Protein 1BGK (pdb70)

Solvent-accessible surface area: 2762 Å² total; per-residue (Å²): 180,60,116,10,151,78,144,94,62,33,0,144,111,0,111,95,71,40,24,19,147,110,33,150,114,71,86,58,36,0,1,79,9,35,152,46,92

Sequence (37 aa):
VCRDWFKETACRHAKSLGNCRTSQKYRANCAKTCELCVCRDWFKETACRHAKSLGNCRTSQKYRANCAKTCELCVCRDWFKETACRHAKSLGNCRTSQKYRANCAKTCELCVCRDWFKETACRHAKSLGNCRTSQKYRANCAKTCELCVCRDWFKETACRHAKSLGNCRTSQKYRANCAKTCELCVCRDWFKETACRHAKSLGNCRTSQKYRANCAKTCELCVCRDWFKETACRHAKSLGNCRTSQKYRANCAKTCELCVCRDWFKETACRHAKSLGNCRTSQKYRANCAKTCELCVCRDWFKETACRHAKSLGNCRTSQKYRANCAKTCELCVCRDWFKETACRHAKSLGNCRTSQKYRANCAKTCELCVCRDWFKETACRHAKSLGNCRTSQKYRANCAKTCELCVCRDWFKETACRHAKSLGNCRTSQKYRANCAKTCELCVCRDWFKETACRHAKSLGNCRTSQKYRANCAKTCELCVCRDWFKETACRHAKSLGNCRTSQKYRANCAKTCELCVCRDWFKETACRHAKSLGNCRTSQKYRANCAKTCELC

Organism: Bunodosoma granuliferum (NCBI:txid31164)

Structure (mmCIF, N/CA/C/O backbone):
data_1BGK
#
_entry.id   1BGK
#
_cell.length_a   1.000
_cell.length_b   1.000
_cell.length_c   1.000
_cell.angle_alpha   90.00
_cell.angle_beta   90.00
_cell.angle_gamma   90.00
#
_symmetry.space_group_name_H-M   'P 1'
#
loop_
_atom_site.group_PDB
_atom_site.id
_atom_site.type_symbol
_atom_site.label_atom_id
_atom_site.label_alt_id
_atom_site.label_comp_id
_atom_site.label_asym_id
_atom_site.label_entity_id
_atom_site.label_seq_id
_atom_site.pdbx_PDB_ins_code
_atom_site.Cartn_x
_atom_site.Cartn_y
_atom_site.Cartn_z
_atom_site.occupancy
_atom_site.B_iso_or_equiv
_atom_site.auth_seq_id
_atom_site.auth_comp_id
_atom_site.auth_asym_id
_atom_site.auth_atom_id
_atom_site.pdbx_PDB_model_num
ATOM 1 N N . VAL A 1 1 ? -14.803 0.566 2.992 1.00 0.00 1 VAL A N 1
ATOM 2 C CA . VAL A 1 1 ? -13.670 0.830 3.924 1.00 0.00 1 VAL A CA 1
ATOM 3 C C . VAL A 1 1 ? -12.346 0.661 3.176 1.00 0.00 1 VAL A C 1
ATOM 4 O O . VAL A 1 1 ? -12.160 -0.280 2.430 1.00 0.00 1 VAL A O 1
ATOM 19 N N . CYS A 1 2 ? -11.424 1.564 3.370 1.00 0.00 2 CYS A N 1
ATOM 20 C CA . CYS A 1 2 ? -10.115 1.452 2.668 1.00 0.00 2 CYS A CA 1
ATOM 21 C C . CYS A 1 2 ? -9.241 0.409 3.370 1.00 0.00 2 CYS A C 1
ATOM 22 O O . CYS A 1 2 ? -9.627 -0.147 4.379 1.00 0.00 2 CYS A O 1
ATOM 29 N N . ARG A 1 3 ? -8.075 0.148 2.839 1.00 0.00 3 ARG A N 1
ATOM 30 C CA . ARG A 1 3 ? -7.150 -0.851 3.445 1.00 0.00 3 ARG A CA 1
ATOM 31 C C . ARG A 1 3 ? -6.212 -1.360 2.350 1.00 0.00 3 ARG A C 1
ATOM 32 O O . ARG A 1 3 ? -6.351 -1.004 1.197 1.00 0.00 3 ARG A O 1
ATOM 53 N N . ASP A 1 4 ? -5.260 -2.187 2.685 1.00 0.00 4 ASP A N 1
ATOM 54 C CA . ASP A 1 4 ? -4.343 -2.689 1.626 1.00 0.00 4 ASP A CA 1
ATOM 55 C C . ASP A 1 4 ? -5.177 -3.510 0.643 1.00 0.00 4 ASP A C 1
ATOM 56 O O . ASP A 1 4 ? -6.387 -3.530 0.732 1.00 0.00 4 ASP A O 1
ATOM 65 N N . TRP A 1 5 ? -4.572 -4.190 -0.292 1.00 0.00 5 TRP A N 1
ATOM 66 C CA . TRP A 1 5 ? -5.415 -4.980 -1.229 1.00 0.00 5 TRP A CA 1
ATOM 67 C C . TRP A 1 5 ? -4.592 -6.158 -1.752 1.00 0.00 5 TRP A C 1
ATOM 68 O O . TRP A 1 5 ? -5.128 -7.225 -1.982 1.00 0.00 5 TRP A O 1
ATOM 89 N N . PHE A 1 6 ? -3.304 -6.013 -1.942 1.00 0.00 6 PHE A N 1
ATOM 90 C CA . PHE A 1 6 ? -2.527 -7.172 -2.441 1.00 0.00 6 PHE A CA 1
ATOM 91 C C . PHE A 1 6 ? -2.186 -7.920 -1.152 1.00 0.00 6 PHE A C 1
ATOM 92 O O . PHE A 1 6 ? -2.999 -7.986 -0.251 1.00 0.00 6 PHE A O 1
ATOM 109 N N . LYS A 1 7 ? -1.014 -8.474 -1.021 1.00 0.00 7 LYS A N 1
ATOM 110 C CA . LYS A 1 7 ? -0.716 -9.177 0.251 1.00 0.00 7 LYS A CA 1
ATOM 111 C C . LYS A 1 7 ? -0.331 -8.032 1.188 1.00 0.00 7 LYS A C 1
ATOM 112 O O . LYS A 1 7 ? 0.269 -7.069 0.755 1.00 0.00 7 LYS A O 1
ATOM 131 N N . GLU A 1 8 ? -0.649 -8.083 2.451 1.00 0.00 8 GLU A N 1
ATOM 132 C CA . GLU A 1 8 ? -0.259 -6.946 3.336 1.00 0.00 8 GLU A CA 1
ATOM 133 C C . GLU A 1 8 ? 1.223 -6.611 3.166 1.00 0.00 8 GLU A C 1
ATOM 134 O O . GLU A 1 8 ? 1.662 -5.539 3.537 1.00 0.00 8 GLU A O 1
ATOM 146 N N . THR A 1 9 ? 2.016 -7.489 2.618 1.00 0.00 9 THR A N 1
ATOM 147 C CA . THR A 1 9 ? 3.455 -7.159 2.457 1.00 0.00 9 THR A CA 1
ATOM 148 C C . THR A 1 9 ? 3.698 -6.488 1.104 1.00 0.00 9 THR A C 1
ATOM 149 O O . THR A 1 9 ? 4.569 -5.652 0.995 1.00 0.00 9 THR A O 1
ATOM 160 N N . ALA A 1 10 ? 2.951 -6.829 0.089 1.00 0.00 10 ALA A N 1
ATOM 161 C CA . ALA A 1 10 ? 3.166 -6.178 -1.238 1.00 0.00 10 ALA A CA 1
ATOM 162 C C . ALA A 1 10 ? 3.182 -4.683 -0.934 1.00 0.00 10 ALA A C 1
ATOM 163 O O . ALA A 1 10 ? 3.943 -3.895 -1.459 1.00 0.00 10 ALA A O 1
ATOM 170 N N . CYS A 1 11 ? 2.291 -4.346 -0.049 1.00 0.00 11 CYS A N 1
ATOM 171 C CA . CYS A 1 11 ? 2.103 -2.953 0.419 1.00 0.00 11 CYS A CA 1
ATOM 172 C C . CYS A 1 11 ? 3.355 -2.483 1.167 1.00 0.00 11 CYS A C 1
ATOM 173 O O . CYS A 1 11 ? 3.985 -1.527 0.762 1.00 0.00 11 CYS A O 1
ATOM 180 N N . ARG A 1 12 ? 3.725 -3.131 2.237 1.00 0.00 12 ARG A N 1
ATOM 181 C CA . ARG A 1 12 ? 4.937 -2.718 3.004 1.00 0.00 12 ARG A CA 1
ATOM 182 C C . ARG A 1 12 ? 6.109 -2.499 2.049 1.00 0.00 12 ARG A C 1
ATOM 183 O O . ARG A 1 12 ? 7.014 -1.740 2.335 1.00 0.00 12 ARG A O 1
ATOM 204 N N . HIS A 1 13 ? 6.110 -3.143 0.918 1.00 0.00 13 HIS A N 1
ATOM 205 C CA . HIS A 1 13 ? 7.242 -2.932 -0.019 1.00 0.00 13 HIS A CA 1
ATOM 206 C C . HIS A 1 13 ? 7.095 -1.482 -0.471 1.00 0.00 13 HIS A C 1
ATOM 207 O O . HIS A 1 13 ? 7.983 -0.664 -0.335 1.00 0.00 13 HIS A O 1
ATOM 221 N N . ALA A 1 14 ? 5.950 -1.178 -1.011 1.00 0.00 14 ALA A N 1
ATOM 222 C CA . ALA A 1 14 ? 5.677 0.206 -1.492 1.00 0.00 14 ALA A CA 1
ATOM 223 C C . ALA A 1 14 ? 5.767 1.217 -0.340 1.00 0.00 14 ALA A C 1
ATOM 224 O O . ALA A 1 14 ? 5.944 2.394 -0.581 1.00 0.00 14 ALA A O 1
ATOM 231 N N . LYS A 1 15 ? 5.658 0.814 0.901 1.00 0.00 15 LYS A N 1
ATOM 232 C CA . LYS A 1 15 ? 5.753 1.816 2.004 1.00 0.00 15 LYS A CA 1
ATOM 233 C C . LYS A 1 15 ? 7.241 2.134 2.204 1.00 0.00 15 LYS A C 1
ATOM 234 O O . LYS A 1 15 ? 7.619 3.283 2.318 1.00 0.00 15 LYS A O 1
ATOM 253 N N . SER A 1 16 ? 8.095 1.139 2.253 1.00 0.00 16 SER A N 1
ATOM 254 C CA . SER A 1 16 ? 9.550 1.397 2.450 1.00 0.00 16 SER A CA 1
ATOM 255 C C . SER A 1 16 ? 10.298 1.479 1.119 1.00 0.00 16 SER A C 1
ATOM 256 O O . SER A 1 16 ? 11.513 1.475 1.101 1.00 0.00 16 SER A O 1
ATOM 264 N N . LEU A 1 17 ? 9.625 1.548 0.009 1.00 0.00 17 LEU A N 1
ATOM 265 C CA . LEU A 1 17 ? 10.401 1.620 -1.257 1.00 0.00 17 LEU A CA 1
ATOM 266 C C . LEU A 1 17 ? 10.262 2.967 -1.970 1.00 0.00 17 LEU A C 1
ATOM 267 O O . LEU A 1 17 ? 11.220 3.449 -2.541 1.00 0.00 17 LEU A O 1
ATOM 283 N N . GLY A 1 18 ? 9.124 3.605 -1.963 1.00 0.00 18 GLY A N 1
ATOM 284 C CA . GLY A 1 18 ? 9.048 4.917 -2.668 1.00 0.00 18 GLY A CA 1
ATOM 285 C C . GLY A 1 18 ? 7.660 5.096 -3.276 1.00 0.00 18 GLY A C 1
ATOM 286 O O . GLY A 1 18 ? 7.169 6.194 -3.455 1.00 0.00 18 GLY A O 1
ATOM 290 N N . ASN A 1 19 ? 7.036 4.000 -3.590 1.00 0.00 19 ASN A N 1
ATOM 291 C CA . ASN A 1 19 ? 5.682 4.021 -4.189 1.00 0.00 19 ASN A CA 1
ATOM 292 C C . ASN A 1 19 ? 4.593 4.253 -3.149 1.00 0.00 19 ASN A C 1
ATOM 293 O O . ASN A 1 19 ? 3.453 4.363 -3.551 1.00 0.00 19 ASN A O 1
ATOM 304 N N . CYS A 1 20 ? 4.940 4.313 -1.888 1.00 0.00 20 CYS A N 1
ATOM 305 C CA . CYS A 1 20 ? 3.913 4.532 -0.824 1.00 0.00 20 CYS A CA 1
ATOM 306 C C . CYS A 1 20 ? 2.829 5.465 -1.358 1.00 0.00 20 CYS A C 1
ATOM 307 O O . CYS A 1 20 ? 1.651 5.193 -1.263 1.00 0.00 20 CYS A O 1
ATOM 314 N N . ARG A 1 21 ? 3.234 6.567 -1.923 1.00 0.00 21 ARG A N 1
ATOM 315 C CA . ARG A 1 21 ? 2.242 7.533 -2.474 1.00 0.00 21 ARG A CA 1
ATOM 316 C C . ARG A 1 21 ? 2.548 7.893 -3.931 1.00 0.00 21 ARG A C 1
ATOM 317 O O . ARG A 1 21 ? 1.898 8.735 -4.517 1.00 0.00 21 ARG A O 1
ATOM 338 N N . THR A 1 22 ? 3.527 7.270 -4.521 1.00 0.00 22 THR A N 1
ATOM 339 C CA . THR A 1 22 ? 3.869 7.584 -5.936 1.00 0.00 22 THR A CA 1
ATOM 340 C C . THR A 1 22 ? 3.244 6.534 -6.854 1.00 0.00 22 THR A C 1
ATOM 341 O O . THR A 1 22 ? 3.244 6.681 -8.060 1.00 0.00 22 THR A O 1
ATOM 352 N N . SER A 1 23 ? 2.709 5.478 -6.306 1.00 0.00 23 SER A N 1
ATOM 353 C CA . SER A 1 23 ? 2.094 4.447 -7.177 1.00 0.00 23 SER A CA 1
ATOM 354 C C . SER A 1 23 ? 0.617 4.421 -6.781 1.00 0.00 23 SER A C 1
ATOM 355 O O . SER A 1 23 ? 0.286 4.668 -5.638 1.00 0.00 23 SER A O 1
ATOM 363 N N . GLN A 1 24 ? -0.286 4.142 -7.680 1.00 0.00 24 GLN A N 1
ATOM 364 C CA . GLN A 1 24 ? -1.722 4.133 -7.278 1.00 0.00 24 GLN A CA 1
ATOM 365 C C . GLN A 1 24 ? -2.126 2.935 -6.417 1.00 0.00 24 GLN A C 1
ATOM 366 O O . GLN A 1 24 ? -2.441 3.107 -5.261 1.00 0.00 24 GLN A O 1
ATOM 380 N N . LYS A 1 25 ? -2.142 1.731 -6.908 1.00 0.00 25 LYS A N 1
ATOM 381 C CA . LYS A 1 25 ? -2.550 0.616 -6.006 1.00 0.00 25 LYS A CA 1
ATOM 382 C C . LYS A 1 25 ? -1.644 0.624 -4.770 1.00 0.00 25 LYS A C 1
ATOM 383 O O . LYS A 1 25 ? -2.048 0.559 -3.627 1.00 0.00 25 LYS A O 1
ATOM 402 N N . TYR A 1 26 ? -0.380 0.712 -5.039 1.00 0.00 26 TYR A N 1
ATOM 403 C CA . TYR A 1 26 ? 0.685 0.740 -3.998 1.00 0.00 26 TYR A CA 1
ATOM 404 C C . TYR A 1 26 ? 0.433 1.794 -2.912 1.00 0.00 26 TYR A C 1
ATOM 405 O O . TYR A 1 26 ? 0.929 1.679 -1.809 1.00 0.00 26 TYR A O 1
ATOM 423 N N . ARG A 1 27 ? -0.323 2.826 -3.180 1.00 0.00 27 ARG A N 1
ATOM 424 C CA . ARG A 1 27 ? -0.574 3.851 -2.132 1.00 0.00 27 ARG A CA 1
ATOM 425 C C . ARG A 1 27 ? -1.956 3.580 -1.529 1.00 0.00 27 ARG A C 1
ATOM 426 O O . ARG A 1 27 ? -2.102 3.419 -0.335 1.00 0.00 27 ARG A O 1
ATOM 447 N N . ALA A 1 28 ? -2.975 3.522 -2.341 1.00 0.00 28 ALA A N 1
ATOM 448 C CA . ALA A 1 28 ? -4.349 3.257 -1.830 1.00 0.00 28 ALA A CA 1
ATOM 449 C C . ALA A 1 28 ? -4.475 1.752 -1.586 1.00 0.00 28 ALA A C 1
ATOM 450 O O . ALA A 1 28 ? -4.787 1.317 -0.495 1.00 0.00 28 ALA A O 1
ATOM 457 N N . ASN A 1 29 ? -4.235 0.946 -2.589 1.00 0.00 29 ASN A N 1
ATOM 458 C CA . ASN A 1 29 ? -4.346 -0.530 -2.393 1.00 0.00 29 ASN A CA 1
ATOM 459 C C . ASN A 1 29 ? -3.346 -1.018 -1.347 1.00 0.00 29 ASN A C 1
ATOM 460 O O . ASN A 1 29 ? -3.408 -2.145 -0.901 1.00 0.00 29 ASN A O 1
ATOM 471 N N . CYS A 1 30 ? -2.430 -0.182 -0.956 1.00 0.00 30 CYS A N 1
ATOM 472 C CA . CYS A 1 30 ? -1.429 -0.593 0.061 1.00 0.00 30 CYS A CA 1
ATOM 473 C C . CYS A 1 30 ? -1.306 0.586 1.024 1.00 0.00 30 CYS A C 1
ATOM 474 O O . CYS A 1 30 ? -0.255 0.959 1.504 1.00 0.00 30 CYS A O 1
ATOM 481 N N . ALA A 1 31 ? -2.456 1.151 1.273 1.00 0.00 31 ALA A N 1
ATOM 482 C CA . ALA A 1 31 ? -2.642 2.322 2.174 1.00 0.00 31 ALA A CA 1
ATOM 483 C C . ALA A 1 31 ? -2.511 1.882 3.637 1.00 0.00 31 ALA A C 1
ATOM 484 O O . ALA A 1 31 ? -2.496 2.680 4.551 1.00 0.00 31 ALA A O 1
ATOM 491 N N . LYS A 1 32 ? -2.411 0.606 3.873 1.00 0.00 32 LYS A N 1
ATOM 492 C CA . LYS A 1 32 ? -2.274 0.103 5.268 1.00 0.00 32 LYS A CA 1
ATOM 493 C C . LYS A 1 32 ? -0.778 0.124 5.596 1.00 0.00 32 LYS A C 1
ATOM 494 O O . LYS A 1 32 ? -0.366 0.181 6.738 1.00 0.00 32 LYS A O 1
ATOM 513 N N . THR A 1 33 ? 0.026 0.080 4.569 1.00 0.00 33 THR A N 1
ATOM 514 C CA . THR A 1 33 ? 1.504 0.093 4.692 1.00 0.00 33 THR A CA 1
ATOM 515 C C . THR A 1 33 ? 1.991 1.539 4.737 1.00 0.00 33 THR A C 1
ATOM 516 O O . THR A 1 33 ? 3.052 1.838 5.245 1.00 0.00 33 THR A O 1
ATOM 527 N N . CYS A 1 34 ? 1.216 2.446 4.213 1.00 0.00 34 CYS A N 1
ATOM 528 C CA . CYS A 1 34 ? 1.647 3.869 4.241 1.00 0.00 34 CYS A CA 1
ATOM 529 C C . CYS A 1 34 ? 0.629 4.713 5.012 1.00 0.00 34 CYS A C 1
ATOM 530 O O . CYS A 1 34 ? 0.791 5.908 5.158 1.00 0.00 34 CYS A O 1
ATOM 537 N N . GLU A 1 35 ? -0.415 4.105 5.504 1.00 0.00 35 GLU A N 1
ATOM 538 C CA . GLU A 1 35 ? -1.445 4.859 6.264 1.00 0.00 35 GLU A CA 1
ATOM 539 C C . GLU A 1 35 ? -2.213 5.821 5.364 1.00 0.00 35 GLU A C 1
ATOM 540 O O . GLU A 1 35 ? -2.681 6.867 5.769 1.00 0.00 35 GLU A O 1
ATOM 552 N N . LEU A 1 36 ? -2.334 5.426 4.130 1.00 0.00 36 LEU A N 1
ATOM 553 C CA . LEU A 1 36 ? -3.064 6.242 3.129 1.00 0.00 36 LEU A CA 1
ATOM 554 C C . LEU A 1 36 ? -4.542 5.871 3.280 1.00 0.00 36 LEU A C 1
ATOM 555 O O . LEU A 1 36 ? -5.389 6.403 2.589 1.00 0.00 36 LEU A O 1
ATOM 571 N N . CYS A 1 37 ? -4.875 4.966 4.171 1.00 0.00 37 CYS A N 1
ATOM 572 C CA . CYS A 1 37 ? -6.309 4.595 4.329 1.00 0.00 37 CYS A CA 1
ATOM 573 C C . CYS A 1 37 ? -7.137 5.857 4.577 1.00 0.00 37 CYS A C 1
ATOM 574 O O . CYS A 1 37 ? -8.224 5.946 4.028 1.00 0.00 37 CYS A O 1
ATOM 582 N N . VAL A 1 1 ? -14.375 2.538 0.359 1.00 0.00 1 VAL A N 2
ATOM 583 C CA . VAL A 1 1 ? -13.639 1.733 1.373 1.00 0.00 1 VAL A CA 2
ATOM 584 C C . VAL A 1 1 ? -12.258 1.364 0.826 1.00 0.00 1 VAL A C 2
ATOM 585 O O . VAL A 1 1 ? -12.135 0.740 -0.208 1.00 0.00 1 VAL A O 2
ATOM 600 N N . CYS A 1 2 ? -11.218 1.748 1.515 1.00 0.00 2 CYS A N 2
ATOM 601 C CA . CYS A 1 2 ? -9.844 1.422 1.039 1.00 0.00 2 CYS A CA 2
ATOM 602 C C . CYS A 1 2 ? -9.100 0.618 2.109 1.00 0.00 2 CYS A C 2
ATOM 603 O O . CYS A 1 2 ? -9.602 0.444 3.202 1.00 0.00 2 CYS A O 2
ATOM 610 N N . ARG A 1 3 ? -7.921 0.134 1.806 1.00 0.00 3 ARG A N 2
ATOM 611 C CA . ARG A 1 3 ? -7.122 -0.662 2.782 1.00 0.00 3 ARG A CA 2
ATOM 612 C C . ARG A 1 3 ? -6.201 -1.588 1.986 1.00 0.00 3 ARG A C 2
ATOM 613 O O . ARG A 1 3 ? -6.303 -1.671 0.778 1.00 0.00 3 ARG A O 2
ATOM 634 N N . ASP A 1 4 ? -5.310 -2.283 2.640 1.00 0.00 4 ASP A N 2
ATOM 635 C CA . ASP A 1 4 ? -4.400 -3.195 1.894 1.00 0.00 4 ASP A CA 2
ATOM 636 C C . ASP A 1 4 ? -5.238 -4.008 0.905 1.00 0.00 4 ASP A C 2
ATOM 637 O O . ASP A 1 4 ? -6.437 -4.125 1.058 1.00 0.00 4 ASP A O 2
ATOM 646 N N . TRP A 1 5 ? -4.637 -4.574 -0.106 1.00 0.00 5 TRP A N 2
ATOM 647 C CA . TRP A 1 5 ? -5.453 -5.366 -1.069 1.00 0.00 5 TRP A CA 2
ATOM 648 C C . TRP A 1 5 ? -4.566 -6.458 -1.665 1.00 0.00 5 TRP A C 2
ATOM 649 O O . TRP A 1 5 ? -5.036 -7.542 -1.946 1.00 0.00 5 TRP A O 2
ATOM 670 N N . PHE A 1 6 ? -3.294 -6.219 -1.863 1.00 0.00 6 PHE A N 2
ATOM 671 C CA . PHE A 1 6 ? -2.469 -7.305 -2.434 1.00 0.00 6 PHE A CA 2
ATOM 672 C C . PHE A 1 6 ? -2.081 -8.076 -1.174 1.00 0.00 6 PHE A C 2
ATOM 673 O O . PHE A 1 6 ? -2.889 -8.227 -0.279 1.00 0.00 6 PHE A O 2
ATOM 690 N N . LYS A 1 7 ? -0.879 -8.560 -1.056 1.00 0.00 7 LYS A N 2
ATOM 691 C CA . LYS A 1 7 ? -0.559 -9.285 0.198 1.00 0.00 7 LYS A CA 2
ATOM 692 C C . LYS A 1 7 ? -0.272 -8.140 1.171 1.00 0.00 7 LYS A C 2
ATOM 693 O O . LYS A 1 7 ? 0.223 -7.111 0.759 1.00 0.00 7 LYS A O 2
ATOM 712 N N . GLU A 1 8 ? -0.556 -8.255 2.438 1.00 0.00 8 GLU A N 2
ATOM 713 C CA . GLU A 1 8 ? -0.256 -7.103 3.337 1.00 0.00 8 GLU A CA 2
ATOM 714 C C . GLU A 1 8 ? 1.203 -6.677 3.179 1.00 0.00 8 GLU A C 2
ATOM 715 O O . GLU A 1 8 ? 1.576 -5.593 3.583 1.00 0.00 8 GLU A O 2
ATOM 727 N N . THR A 1 9 ? 2.045 -7.491 2.604 1.00 0.00 9 THR A N 2
ATOM 728 C CA . THR A 1 9 ? 3.456 -7.054 2.462 1.00 0.00 9 THR A CA 2
ATOM 729 C C . THR A 1 9 ? 3.678 -6.378 1.110 1.00 0.00 9 THR A C 2
ATOM 730 O O . THR A 1 9 ? 4.542 -5.535 1.007 1.00 0.00 9 THR A O 2
ATOM 741 N N . ALA A 1 10 ? 2.927 -6.713 0.092 1.00 0.00 10 ALA A N 2
ATOM 742 C CA . ALA A 1 10 ? 3.136 -6.040 -1.227 1.00 0.00 10 ALA A CA 2
ATOM 743 C C . ALA A 1 10 ? 3.059 -4.567 -0.848 1.00 0.00 10 ALA A C 2
ATOM 744 O O . ALA A 1 10 ? 3.822 -3.719 -1.267 1.00 0.00 10 ALA A O 2
ATOM 751 N N . CYS A 1 11 ? 2.086 -4.320 -0.019 1.00 0.00 11 CYS A N 2
ATOM 752 C CA . CYS A 1 11 ? 1.817 -2.959 0.497 1.00 0.00 11 CYS A CA 2
ATOM 753 C C . CYS A 1 11 ? 3.137 -2.470 1.100 1.00 0.00 11 CYS A C 2
ATOM 754 O O . CYS A 1 11 ? 3.795 -1.597 0.567 1.00 0.00 11 CYS A O 2
ATOM 761 N N . ARG A 1 12 ? 3.511 -3.046 2.207 1.00 0.00 12 ARG A N 2
ATOM 762 C CA . ARG A 1 12 ? 4.770 -2.697 2.928 1.00 0.00 12 ARG A CA 2
ATOM 763 C C . ARG A 1 12 ? 5.908 -2.462 1.944 1.00 0.00 12 ARG A C 2
ATOM 764 O O . ARG A 1 12 ? 6.849 -1.757 2.247 1.00 0.00 12 ARG A O 2
ATOM 785 N N . HIS A 1 13 ? 5.851 -3.023 0.771 1.00 0.00 13 HIS A N 2
ATOM 786 C CA . HIS A 1 13 ? 6.974 -2.762 -0.157 1.00 0.00 13 HIS A CA 2
ATOM 787 C C . HIS A 1 13 ? 6.833 -1.263 -0.394 1.00 0.00 13 HIS A C 2
ATOM 788 O O . HIS A 1 13 ? 7.614 -0.459 0.064 1.00 0.00 13 HIS A O 2
ATOM 802 N N . ALA A 1 14 ? 5.813 -0.898 -1.115 1.00 0.00 14 ALA A N 2
ATOM 803 C CA . ALA A 1 14 ? 5.562 0.540 -1.416 1.00 0.00 14 ALA A CA 2
ATOM 804 C C . ALA A 1 14 ? 5.817 1.461 -0.218 1.00 0.00 14 ALA A C 2
ATOM 805 O O . ALA A 1 14 ? 6.231 2.588 -0.404 1.00 0.00 14 ALA A O 2
ATOM 812 N N . LYS A 1 15 ? 5.593 1.047 1.000 1.00 0.00 15 LYS A N 2
ATOM 813 C CA . LYS A 1 15 ? 5.861 1.993 2.120 1.00 0.00 15 LYS A CA 2
ATOM 814 C C . LYS A 1 15 ? 7.368 2.074 2.402 1.00 0.00 15 LYS A C 2
ATOM 815 O O . LYS A 1 15 ? 7.865 3.145 2.691 1.00 0.00 15 LYS A O 2
ATOM 834 N N . SER A 1 16 ? 8.132 1.006 2.342 1.00 0.00 16 SER A N 2
ATOM 835 C CA . SER A 1 16 ? 9.587 1.156 2.634 1.00 0.00 16 SER A CA 2
ATOM 836 C C . SER A 1 16 ? 10.462 1.335 1.388 1.00 0.00 16 SER A C 2
ATOM 837 O O . SER A 1 16 ? 11.652 1.541 1.516 1.00 0.00 16 SER A O 2
ATOM 845 N N . LEU A 1 17 ? 9.943 1.273 0.194 1.00 0.00 17 LEU A N 2
ATOM 846 C CA . LEU A 1 17 ? 10.853 1.462 -0.972 1.00 0.00 17 LEU A CA 2
ATOM 847 C C . LEU A 1 17 ? 10.824 2.944 -1.302 1.00 0.00 17 LEU A C 2
ATOM 848 O O . LEU A 1 17 ? 11.825 3.631 -1.355 1.00 0.00 17 LEU A O 2
ATOM 864 N N . GLY A 1 18 ? 9.629 3.411 -1.528 1.00 0.00 18 GLY A N 2
ATOM 865 C CA . GLY A 1 18 ? 9.490 4.846 -1.865 1.00 0.00 18 GLY A CA 2
ATOM 866 C C . GLY A 1 18 ? 8.120 5.165 -2.457 1.00 0.00 18 GLY A C 2
ATOM 867 O O . GLY A 1 18 ? 7.653 6.284 -2.364 1.00 0.00 18 GLY A O 2
ATOM 871 N N . ASN A 1 19 ? 7.458 4.221 -3.066 1.00 0.00 19 ASN A N 2
ATOM 872 C CA . ASN A 1 19 ? 6.134 4.551 -3.636 1.00 0.00 19 ASN A CA 2
ATOM 873 C C . ASN A 1 19 ? 5.281 5.265 -2.587 1.00 0.00 19 ASN A C 2
ATOM 874 O O . ASN A 1 19 ? 5.168 6.472 -2.656 1.00 0.00 19 ASN A O 2
ATOM 885 N N . CYS A 1 20 ? 4.694 4.581 -1.638 1.00 0.00 20 CYS A N 2
ATOM 886 C CA . CYS A 1 20 ? 3.853 5.252 -0.600 1.00 0.00 20 CYS A CA 2
ATOM 887 C C . CYS A 1 20 ? 3.084 6.454 -1.168 1.00 0.00 20 CYS A C 2
ATOM 888 O O . CYS A 1 20 ? 2.801 7.379 -0.434 1.00 0.00 20 CYS A O 2
ATOM 895 N N . ARG A 1 21 ? 2.757 6.440 -2.438 1.00 0.00 21 ARG A N 2
ATOM 896 C CA . ARG A 1 21 ? 2.010 7.539 -3.122 1.00 0.00 21 ARG A CA 2
ATOM 897 C C . ARG A 1 21 ? 2.400 7.703 -4.598 1.00 0.00 21 ARG A C 2
ATOM 898 O O . ARG A 1 21 ? 1.661 8.299 -5.356 1.00 0.00 21 ARG A O 2
ATOM 919 N N . THR A 1 22 ? 3.522 7.205 -5.041 1.00 0.00 22 THR A N 2
ATOM 920 C CA . THR A 1 22 ? 3.888 7.372 -6.475 1.00 0.00 22 THR A CA 2
ATOM 921 C C . THR A 1 22 ? 3.365 6.174 -7.265 1.00 0.00 22 THR A C 2
ATOM 922 O O . THR A 1 22 ? 3.665 6.005 -8.431 1.00 0.00 22 THR A O 2
ATOM 933 N N . SER A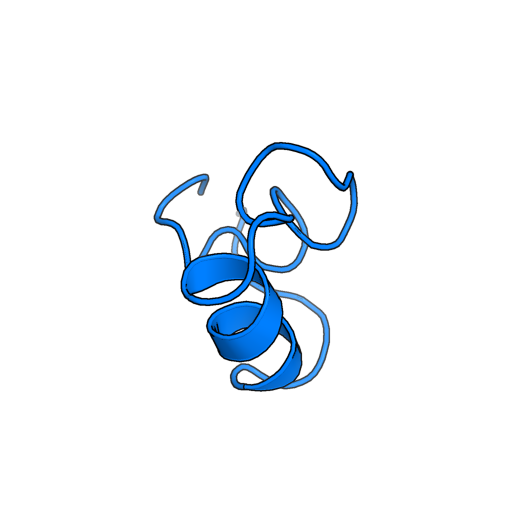 1 23 ? 2.582 5.339 -6.639 1.00 0.00 23 SER A N 2
ATOM 934 C CA . SER A 1 23 ? 2.035 4.153 -7.339 1.00 0.00 23 SER A CA 2
ATOM 935 C C . SER A 1 23 ? 0.539 4.182 -7.029 1.00 0.00 23 SER A C 2
ATOM 936 O O . SER A 1 23 ? 0.142 4.535 -5.936 1.00 0.00 23 SER A O 2
ATOM 944 N N . GLN A 1 24 ? -0.307 3.836 -7.959 1.00 0.00 24 GLN A N 2
ATOM 945 C CA . GLN A 1 24 ? -1.765 3.880 -7.656 1.00 0.00 24 GLN A CA 2
ATOM 946 C C . GLN A 1 24 ? -2.225 2.758 -6.727 1.00 0.00 24 GLN A C 2
ATOM 947 O O . GLN A 1 24 ? -2.472 3.006 -5.567 1.00 0.00 24 GLN A O 2
ATOM 961 N N . LYS A 1 25 ? -2.352 1.544 -7.179 1.00 0.00 25 LYS A N 2
ATOM 962 C CA . LYS A 1 25 ? -2.806 0.490 -6.228 1.00 0.00 25 LYS A CA 2
ATOM 963 C C . LYS A 1 25 ? -1.933 0.565 -4.976 1.00 0.00 25 LYS A C 2
ATOM 964 O O . LYS A 1 25 ? -2.389 0.627 -3.856 1.00 0.00 25 LYS A O 2
ATOM 983 N N . TYR A 1 26 ? -0.652 0.564 -5.172 1.00 0.00 26 TYR A N 2
ATOM 984 C CA . TYR A 1 26 ? 0.310 0.639 -4.040 1.00 0.00 26 TYR A CA 2
ATOM 985 C C . TYR A 1 26 ? -0.110 1.699 -3.015 1.00 0.00 26 TYR A C 2
ATOM 986 O O . TYR A 1 26 ? -0.293 1.415 -1.849 1.00 0.00 26 TYR A O 2
ATOM 1004 N N . ARG A 1 27 ? -0.267 2.929 -3.420 1.00 0.00 27 ARG A N 2
ATOM 1005 C CA . ARG A 1 27 ? -0.671 3.973 -2.436 1.00 0.00 27 ARG A CA 2
ATOM 1006 C C . ARG A 1 27 ? -2.072 3.689 -1.879 1.00 0.00 27 ARG A C 2
ATOM 1007 O O . ARG A 1 27 ? -2.247 3.554 -0.685 1.00 0.00 27 ARG A O 2
ATOM 1028 N N . ALA A 1 28 ? -3.073 3.596 -2.708 1.00 0.00 28 ALA A N 2
ATOM 1029 C CA . ALA A 1 28 ? -4.448 3.323 -2.205 1.00 0.00 28 ALA A CA 2
ATOM 1030 C C . ALA A 1 28 ? -4.625 1.839 -1.872 1.00 0.00 28 ALA A C 2
ATOM 1031 O O . ALA A 1 28 ? -4.830 1.481 -0.729 1.00 0.00 28 ALA A O 2
ATOM 1038 N N . ASN A 1 29 ? -4.555 0.964 -2.840 1.00 0.00 29 ASN A N 2
ATOM 1039 C CA . ASN A 1 29 ? -4.732 -0.478 -2.511 1.00 0.00 29 ASN A CA 2
ATOM 1040 C C . ASN A 1 29 ? -3.916 -0.874 -1.281 1.00 0.00 29 ASN A C 2
ATOM 1041 O O . ASN A 1 29 ? -4.337 -1.682 -0.479 1.00 0.00 29 ASN A O 2
ATOM 1052 N N . CYS A 1 30 ? -2.750 -0.314 -1.124 1.00 0.00 30 CYS A N 2
ATOM 1053 C CA . CYS A 1 30 ? -1.911 -0.663 0.054 1.00 0.00 30 CYS A CA 2
ATOM 1054 C C . CYS A 1 30 ? -1.732 0.586 0.915 1.00 0.00 30 CYS A C 2
ATOM 1055 O O . CYS A 1 30 ? -0.641 1.035 1.204 1.00 0.00 30 CYS A O 2
ATOM 1062 N N . ALA A 1 31 ? -2.848 1.130 1.312 1.00 0.00 31 ALA A N 2
ATOM 1063 C CA . ALA A 1 31 ? -2.884 2.355 2.158 1.00 0.00 31 ALA A CA 2
ATOM 1064 C C . ALA A 1 31 ? -2.654 1.993 3.631 1.00 0.00 31 ALA A C 2
ATOM 1065 O O . ALA A 1 31 ? -2.635 2.852 4.490 1.00 0.00 31 ALA A O 2
ATOM 1072 N N . LYS A 1 32 ? -2.479 0.735 3.935 1.00 0.00 32 LYS A N 2
ATOM 1073 C CA . LYS A 1 32 ? -2.251 0.308 5.350 1.00 0.00 32 LYS A CA 2
ATOM 1074 C C . LYS A 1 32 ? -0.756 0.391 5.662 1.00 0.00 32 LYS A C 2
ATOM 1075 O O . LYS A 1 32 ? -0.332 0.571 6.786 1.00 0.00 32 LYS A O 2
ATOM 1094 N N . THR A 1 33 ? 0.028 0.254 4.633 1.00 0.00 33 THR A N 2
ATOM 1095 C CA . THR A 1 33 ? 1.512 0.304 4.734 1.00 0.00 33 THR A CA 2
ATOM 1096 C C . THR A 1 33 ? 1.983 1.746 4.579 1.00 0.00 33 THR A C 2
ATOM 1097 O O . THR A 1 33 ? 2.955 2.181 5.165 1.00 0.00 33 THR A O 2
ATOM 1108 N N . CYS A 1 34 ? 1.272 2.482 3.779 1.00 0.00 34 CYS A N 2
ATOM 1109 C CA . CYS A 1 34 ? 1.605 3.906 3.529 1.00 0.00 34 CYS A CA 2
ATOM 1110 C C . CYS A 1 34 ? 0.739 4.780 4.439 1.00 0.00 34 CYS A C 2
ATOM 1111 O O . CYS A 1 34 ? 0.962 5.966 4.576 1.00 0.00 34 CYS A O 2
ATOM 1118 N N . GLU A 1 35 ? -0.247 4.192 5.061 1.00 0.00 35 GLU A N 2
ATOM 1119 C CA . GLU A 1 35 ? -1.139 4.963 5.964 1.00 0.00 35 GLU A CA 2
ATOM 1120 C C . GLU A 1 35 ? -1.951 5.958 5.149 1.00 0.00 35 GLU A C 2
ATOM 1121 O O . GLU A 1 35 ? -2.326 7.031 5.579 1.00 0.00 35 GLU A O 2
ATOM 1133 N N . LEU A 1 36 ? -2.210 5.535 3.946 1.00 0.00 36 LEU A N 2
ATOM 1134 C CA . LEU A 1 36 ? -3.000 6.351 2.995 1.00 0.00 36 LEU A CA 2
ATOM 1135 C C . LEU A 1 36 ? -4.469 6.049 3.299 1.00 0.00 36 LEU A C 2
ATOM 1136 O O . LEU A 1 36 ? -5.358 6.629 2.710 1.00 0.00 36 LEU A O 2
ATOM 1152 N N . CYS A 1 37 ? -4.745 5.147 4.214 1.00 0.00 37 CYS A N 2
ATOM 1153 C CA . CYS A 1 37 ? -6.170 4.846 4.520 1.00 0.00 37 CYS A CA 2
ATOM 1154 C C . CYS A 1 37 ? -6.257 3.584 5.381 1.00 0.00 37 CYS A C 2
ATOM 1155 O O . CYS A 1 37 ? -5.808 2.545 4.925 1.00 0.00 37 CYS A O 2
ATOM 1163 N N . VAL A 1 1 ? -13.521 0.748 3.393 1.00 0.00 1 VAL A N 3
ATOM 1164 C CA . VAL A 1 1 ? -12.490 -0.162 2.816 1.00 0.00 1 VAL A CA 3
ATOM 1165 C C . VAL A 1 1 ? -11.093 0.315 3.218 1.00 0.00 1 VAL A C 3
ATOM 1166 O O . VAL A 1 1 ? -10.203 0.412 2.395 1.00 0.00 1 VAL A O 3
ATOM 1181 N N . CYS A 1 2 ? -10.886 0.613 4.471 1.00 0.00 2 CYS A N 3
ATOM 1182 C CA . CYS A 1 2 ? -9.538 1.083 4.907 1.00 0.00 2 CYS A CA 3
ATOM 1183 C C . CYS A 1 2 ? -8.558 -0.100 4.941 1.00 0.00 2 CYS A C 3
ATOM 1184 O O . CYS A 1 2 ? -8.602 -0.869 5.881 1.00 0.00 2 CYS A O 3
ATOM 1191 N N . ARG A 1 3 ? -7.676 -0.304 3.991 1.00 0.00 3 ARG A N 3
ATOM 1192 C CA . ARG A 1 3 ? -6.764 -1.478 4.106 1.00 0.00 3 ARG A CA 3
ATOM 1193 C C . ARG A 1 3 ? -5.829 -1.530 2.895 1.00 0.00 3 ARG A C 3
ATOM 1194 O O . ARG A 1 3 ? -5.696 -0.572 2.160 1.00 0.00 3 ARG A O 3
ATOM 1215 N N . ASP A 1 4 ? -5.182 -2.644 2.682 1.00 0.00 4 ASP A N 3
ATOM 1216 C CA . ASP A 1 4 ? -4.255 -2.763 1.521 1.00 0.00 4 ASP A CA 3
ATOM 1217 C C . ASP A 1 4 ? -4.945 -3.527 0.389 1.00 0.00 4 ASP A C 3
ATOM 1218 O O . ASP A 1 4 ? -6.157 -3.526 0.299 1.00 0.00 4 ASP A O 3
ATOM 1227 N N . TRP A 1 5 ? -4.218 -4.179 -0.479 1.00 0.00 5 TRP A N 3
ATOM 1228 C CA . TRP A 1 5 ? -4.927 -4.908 -1.565 1.00 0.00 5 TRP A CA 3
ATOM 1229 C C . TRP A 1 5 ? -4.058 -6.082 -2.016 1.00 0.00 5 TRP A C 3
ATOM 1230 O O . TRP A 1 5 ? -4.570 -7.135 -2.341 1.00 0.00 5 TRP A O 3
ATOM 1251 N N . PHE A 1 6 ? -2.757 -5.943 -2.040 1.00 0.00 6 PHE A N 3
ATOM 1252 C CA . PHE A 1 6 ? -1.922 -7.090 -2.468 1.00 0.00 6 PHE A CA 3
ATOM 1253 C C . PHE A 1 6 ? -1.749 -7.871 -1.170 1.00 0.00 6 PHE A C 3
ATOM 1254 O O . PHE A 1 6 ? -2.622 -7.873 -0.325 1.00 0.00 6 PHE A O 3
ATOM 1271 N N . LYS A 1 7 ? -0.639 -8.525 -0.981 1.00 0.00 7 LYS A N 3
ATOM 1272 C CA . LYS A 1 7 ? -0.489 -9.262 0.296 1.00 0.00 7 LYS A CA 3
ATOM 1273 C C . LYS A 1 7 ? -0.207 -8.124 1.277 1.00 0.00 7 LYS A C 3
ATOM 1274 O O . LYS A 1 7 ? 0.320 -7.104 0.881 1.00 0.00 7 LYS A O 3
ATOM 1293 N N . GLU A 1 8 ? -0.527 -8.237 2.533 1.00 0.00 8 GLU A N 3
ATOM 1294 C CA . GLU A 1 8 ? -0.229 -7.093 3.443 1.00 0.00 8 GLU A CA 3
ATOM 1295 C C . GLU A 1 8 ? 1.249 -6.717 3.326 1.00 0.00 8 GLU A C 3
ATOM 1296 O O . GLU A 1 8 ? 1.648 -5.635 3.708 1.00 0.00 8 GLU A O 3
ATOM 1308 N N . THR A 1 9 ? 2.071 -7.586 2.805 1.00 0.00 9 THR A N 3
ATOM 1309 C CA . THR A 1 9 ? 3.511 -7.243 2.682 1.00 0.00 9 THR A CA 3
ATOM 1310 C C . THR A 1 9 ? 3.811 -6.640 1.309 1.00 0.00 9 THR A C 3
ATOM 1311 O O . THR A 1 9 ? 4.727 -5.856 1.163 1.00 0.00 9 THR A O 3
ATOM 1322 N N . ALA A 1 10 ? 3.050 -6.980 0.305 1.00 0.00 10 ALA A N 3
ATOM 1323 C CA . ALA A 1 10 ? 3.319 -6.388 -1.037 1.00 0.00 10 ALA A CA 3
ATOM 1324 C C . ALA A 1 10 ? 3.299 -4.895 -0.744 1.00 0.00 10 ALA A C 3
ATOM 1325 O O . ALA A 1 10 ? 4.045 -4.106 -1.290 1.00 0.00 10 ALA A O 3
ATOM 1332 N N . CYS A 1 11 ? 2.419 -4.532 0.145 1.00 0.00 11 CYS A N 3
ATOM 1333 C CA . CYS A 1 11 ? 2.303 -3.106 0.521 1.00 0.00 11 CYS A CA 3
ATOM 1334 C C . CYS A 1 11 ? 3.530 -2.761 1.360 1.00 0.00 11 CYS A C 3
ATOM 1335 O O . CYS A 1 11 ? 4.056 -1.675 1.231 1.00 0.00 11 CYS A O 3
ATOM 1342 N N . ARG A 1 12 ? 3.993 -3.655 2.194 1.00 0.00 12 ARG A N 3
ATOM 1343 C CA . ARG A 1 12 ? 5.198 -3.330 3.005 1.00 0.00 12 ARG A CA 3
ATOM 1344 C C . ARG A 1 12 ? 6.221 -2.812 1.997 1.00 0.00 12 ARG A C 3
ATOM 1345 O O . ARG A 1 12 ? 7.087 -2.025 2.315 1.00 0.00 12 ARG A O 3
ATOM 1366 N N . HIS A 1 13 ? 6.112 -3.255 0.773 1.00 0.00 13 HIS A N 3
ATOM 1367 C CA . HIS A 1 13 ? 7.066 -2.793 -0.268 1.00 0.00 13 HIS A CA 3
ATOM 1368 C C . HIS A 1 13 ? 6.677 -1.351 -0.594 1.00 0.00 13 HIS A C 3
ATOM 1369 O O . HIS A 1 13 ? 7.486 -0.455 -0.512 1.00 0.00 13 HIS A O 3
ATOM 1383 N N . ALA A 1 14 ? 5.448 -1.105 -0.962 1.00 0.00 14 ALA A N 3
ATOM 1384 C CA . ALA A 1 14 ? 5.065 0.305 -1.280 1.00 0.00 14 ALA A CA 3
ATOM 1385 C C . ALA A 1 14 ? 5.538 1.267 -0.188 1.00 0.00 14 ALA A C 3
ATOM 1386 O O . ALA A 1 14 ? 6.312 2.165 -0.449 1.00 0.00 14 ALA A O 3
ATOM 1393 N N . LYS A 1 15 ? 5.095 1.106 1.027 1.00 0.00 15 LYS A N 3
ATOM 1394 C CA . LYS A 1 15 ? 5.549 2.035 2.099 1.00 0.00 15 LYS A CA 3
ATOM 1395 C C . LYS A 1 15 ? 7.081 1.936 2.193 1.00 0.00 15 LYS A C 3
ATOM 1396 O O . LYS A 1 15 ? 7.738 2.918 2.476 1.00 0.00 15 LYS A O 3
ATOM 1415 N N . SER A 1 16 ? 7.681 0.785 1.969 1.00 0.00 16 SER A N 3
ATOM 1416 C CA . SER A 1 16 ? 9.168 0.659 2.058 1.00 0.00 16 SER A CA 3
ATOM 1417 C C . SER A 1 16 ? 9.870 0.773 0.699 1.00 0.00 16 SER A C 3
ATOM 1418 O O . SER A 1 16 ? 11.034 0.442 0.587 1.00 0.00 16 SER A O 3
ATOM 1426 N N . LEU A 1 17 ? 9.217 1.217 -0.336 1.00 0.00 17 LEU A N 3
ATOM 1427 C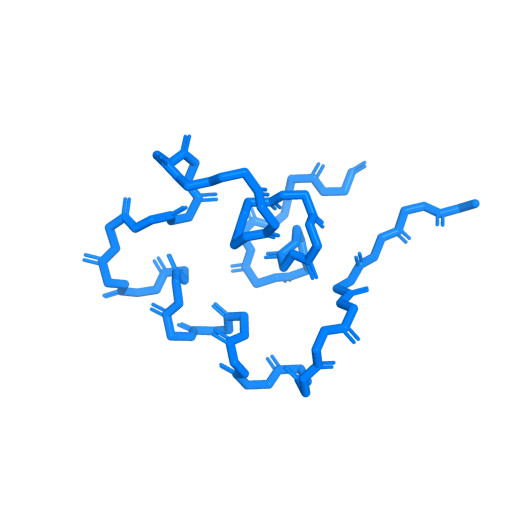 CA . LEU A 1 17 ? 9.912 1.315 -1.649 1.00 0.00 17 LEU A CA 3
ATOM 1428 C C . LEU A 1 17 ? 10.032 2.762 -2.128 1.00 0.00 17 LEU A C 3
ATOM 1429 O O . LEU A 1 17 ? 11.040 3.151 -2.683 1.00 0.00 17 LEU A O 3
ATOM 1445 N N . GLY A 1 18 ? 9.030 3.568 -1.923 1.00 0.00 18 GLY A N 3
ATOM 1446 C CA . GLY A 1 18 ? 9.125 4.983 -2.377 1.00 0.00 18 GLY A CA 3
ATOM 1447 C C . GLY A 1 18 ? 7.773 5.474 -2.892 1.00 0.00 18 GLY A C 3
ATOM 1448 O O . GLY A 1 18 ? 7.615 6.637 -3.208 1.00 0.00 18 GLY A O 3
ATOM 1452 N N . ASN A 1 19 ? 6.792 4.619 -2.990 1.00 0.00 19 ASN A N 3
ATOM 1453 C CA . ASN A 1 19 ? 5.474 5.075 -3.490 1.00 0.00 19 ASN A CA 3
ATOM 1454 C C . ASN A 1 19 ? 4.637 5.645 -2.341 1.00 0.00 19 ASN A C 3
ATOM 1455 O O . ASN A 1 19 ? 4.623 6.845 -2.154 1.00 0.00 19 ASN A O 3
ATOM 1466 N N . CYS A 1 20 ? 3.951 4.835 -1.576 1.00 0.00 20 CYS A N 3
ATOM 1467 C CA . CYS A 1 20 ? 3.129 5.369 -0.449 1.00 0.00 20 CYS A CA 3
ATOM 1468 C C . CYS A 1 20 ? 2.423 6.670 -0.849 1.00 0.00 20 CYS A C 3
ATOM 1469 O O . CYS A 1 20 ? 2.142 7.487 0.006 1.00 0.00 20 CYS A O 3
ATOM 1476 N N . ARG A 1 21 ? 2.147 6.854 -2.117 1.00 0.00 21 ARG A N 3
ATOM 1477 C CA . ARG A 1 21 ? 1.464 8.086 -2.620 1.00 0.00 21 ARG A CA 3
ATOM 1478 C C . ARG A 1 21 ? 1.836 8.384 -4.077 1.00 0.00 21 ARG A C 3
ATOM 1479 O O . ARG A 1 21 ? 1.111 9.083 -4.758 1.00 0.00 21 ARG A O 3
ATOM 1500 N N . THR A 1 22 ? 2.933 7.888 -4.588 1.00 0.00 22 THR A N 3
ATOM 1501 C CA . THR A 1 22 ? 3.278 8.189 -6.004 1.00 0.00 22 THR A CA 3
ATOM 1502 C C . THR A 1 22 ? 2.648 7.112 -6.883 1.00 0.00 22 THR A C 3
ATOM 1503 O O . THR A 1 22 ? 2.413 7.308 -8.059 1.00 0.00 22 THR A O 3
ATOM 1514 N N . SER A 1 23 ? 2.374 5.972 -6.312 1.00 0.00 23 SER A N 3
ATOM 1515 C CA . SER A 1 23 ? 1.759 4.883 -7.112 1.00 0.00 23 SER A CA 3
ATOM 1516 C C . SER A 1 23 ? 0.337 4.729 -6.573 1.00 0.00 23 SER A C 3
ATOM 1517 O O . SER A 1 23 ? 0.142 4.281 -5.464 1.00 0.00 23 SER A O 3
ATOM 1525 N N . GLN A 1 24 ? -0.657 5.099 -7.332 1.00 0.00 24 GLN A N 3
ATOM 1526 C CA . GLN A 1 24 ? -2.057 4.972 -6.835 1.00 0.00 24 GLN A CA 3
ATOM 1527 C C . GLN A 1 24 ? -2.280 3.629 -6.138 1.00 0.00 24 GLN A C 3
ATOM 1528 O O . GLN A 1 24 ? -3.096 3.529 -5.245 1.00 0.00 24 GLN A O 3
ATOM 1542 N N . LYS A 1 25 ? -1.582 2.594 -6.514 1.00 0.00 25 LYS A N 3
ATOM 1543 C CA . LYS A 1 25 ? -1.790 1.290 -5.840 1.00 0.00 25 LYS A CA 3
ATOM 1544 C C . LYS A 1 25 ? -0.873 1.242 -4.620 1.00 0.00 25 LYS A C 3
ATOM 1545 O O . LYS A 1 25 ? -1.260 0.972 -3.501 1.00 0.00 25 LYS A O 3
ATOM 1564 N N . TYR A 1 26 ? 0.382 1.511 -4.822 1.00 0.00 26 TYR A N 3
ATOM 1565 C CA . TYR A 1 26 ? 1.309 1.477 -3.665 1.00 0.00 26 TYR A CA 3
ATOM 1566 C C . TYR A 1 26 ? 0.934 2.506 -2.596 1.00 0.00 26 TYR A C 3
ATOM 1567 O O . TYR A 1 26 ? 1.503 2.538 -1.524 1.00 0.00 26 TYR A O 3
ATOM 1585 N N . ARG A 1 27 ? -0.021 3.355 -2.853 1.00 0.00 27 ARG A N 3
ATOM 1586 C CA . ARG A 1 27 ? -0.417 4.359 -1.837 1.00 0.00 27 ARG A CA 3
ATOM 1587 C C . ARG A 1 27 ? -1.830 3.957 -1.407 1.00 0.00 27 ARG A C 3
ATOM 1588 O O . ARG A 1 27 ? -2.133 3.828 -0.236 1.00 0.00 27 ARG A O 3
ATOM 1609 N N . ALA A 1 28 ? -2.704 3.748 -2.357 1.00 0.00 28 ALA A N 3
ATOM 1610 C CA . ALA A 1 28 ? -4.104 3.346 -2.047 1.00 0.00 28 ALA A CA 3
ATOM 1611 C C . ALA A 1 28 ? -4.088 1.849 -1.728 1.00 0.00 28 ALA A C 3
ATOM 1612 O O . ALA A 1 28 ? -4.487 1.436 -0.659 1.00 0.00 28 ALA A O 3
ATOM 1619 N N . ASN A 1 29 ? -3.633 1.028 -2.639 1.00 0.00 29 ASN A N 3
ATOM 1620 C CA . ASN A 1 29 ? -3.604 -0.435 -2.355 1.00 0.00 29 ASN A CA 3
ATOM 1621 C C . ASN A 1 29 ? -2.743 -0.698 -1.121 1.00 0.00 29 ASN A C 3
ATOM 1622 O O . ASN A 1 29 ? -2.787 -1.766 -0.541 1.00 0.00 29 ASN A O 3
ATOM 1633 N N . CYS A 1 30 ? -1.961 0.263 -0.710 1.00 0.00 30 CYS A N 3
ATOM 1634 C CA . CYS A 1 30 ? -1.104 0.064 0.489 1.00 0.00 30 CYS A CA 3
ATOM 1635 C C . CYS A 1 30 ? -1.431 1.151 1.508 1.00 0.00 30 CYS A C 3
ATOM 1636 O O . CYS A 1 30 ? -0.580 1.699 2.181 1.00 0.00 30 CYS A O 3
ATOM 1643 N N . ALA A 1 31 ? -2.699 1.442 1.598 1.00 0.00 31 ALA A N 3
ATOM 1644 C CA . ALA A 1 31 ? -3.180 2.477 2.548 1.00 0.00 31 ALA A CA 3
ATOM 1645 C C . ALA A 1 31 ? -2.937 1.940 3.963 1.00 0.00 31 ALA A C 3
ATOM 1646 O O . ALA A 1 31 ? -2.858 2.675 4.927 1.00 0.00 31 ALA A O 3
ATOM 1653 N N . LYS A 1 32 ? -2.812 0.645 4.088 1.00 0.00 32 LYS A N 3
ATOM 1654 C CA . LYS A 1 32 ? -2.566 -0.002 5.407 1.00 0.00 32 LYS A CA 3
ATOM 1655 C C . LYS A 1 32 ? -1.050 -0.011 5.634 1.00 0.00 32 LYS A C 3
ATOM 1656 O O . LYS A 1 32 ? -0.566 -0.146 6.739 1.00 0.00 32 LYS A O 3
ATOM 1675 N N . THR A 1 33 ? -0.308 0.137 4.567 1.00 0.00 33 THR A N 3
ATOM 1676 C CA . THR A 1 33 ? 1.178 0.156 4.591 1.00 0.00 33 THR A CA 3
ATOM 1677 C C . THR A 1 33 ? 1.590 1.447 3.897 1.00 0.00 33 THR A C 3
ATOM 1678 O O . THR A 1 33 ? 2.311 1.501 2.921 1.00 0.00 33 THR A O 3
ATOM 1689 N N . CYS A 1 34 ? 1.067 2.466 4.483 1.00 0.00 34 CYS A N 3
ATOM 1690 C CA . CYS A 1 34 ? 1.292 3.863 4.021 1.00 0.00 34 CYS A CA 3
ATOM 1691 C C . CYS A 1 34 ? 0.490 4.850 4.877 1.00 0.00 34 CYS A C 3
ATOM 1692 O O . CYS A 1 34 ? 0.908 5.971 5.087 1.00 0.00 34 CYS A O 3
ATOM 1699 N N . GLU A 1 35 ? -0.650 4.433 5.361 1.00 0.00 35 GLU A N 3
ATOM 1700 C CA . GLU A 1 35 ? -1.523 5.295 6.203 1.00 0.00 35 GLU A CA 3
ATOM 1701 C C . GLU A 1 35 ? -2.285 6.268 5.310 1.00 0.00 35 GLU A C 3
ATOM 1702 O O . GLU A 1 35 ? -2.288 7.472 5.468 1.00 0.00 35 GLU A O 3
ATOM 1714 N N . LEU A 1 36 ? -2.935 5.660 4.360 1.00 0.00 36 LEU A N 3
ATOM 1715 C CA . LEU A 1 36 ? -3.764 6.360 3.345 1.00 0.00 36 LEU A CA 3
ATOM 1716 C C . LEU A 1 36 ? -5.205 5.872 3.506 1.00 0.00 36 LEU A C 3
ATOM 1717 O O . LEU A 1 36 ? -6.116 6.416 2.913 1.00 0.00 36 LEU A O 3
ATOM 1733 N N . CYS A 1 37 ? -5.426 4.853 4.299 1.00 0.00 37 CYS A N 3
ATOM 1734 C CA . CYS A 1 37 ? -6.817 4.352 4.479 1.00 0.00 37 CYS A CA 3
ATOM 1735 C C . CYS A 1 37 ? -7.767 5.536 4.679 1.00 0.00 37 CYS A C 3
ATOM 1736 O O . CYS A 1 37 ? -7.354 6.501 5.300 1.00 0.00 37 CYS A O 3
ATOM 1744 N N . VAL A 1 1 ? -14.592 1.113 2.649 1.00 0.00 1 VAL A N 4
ATOM 1745 C CA . VAL A 1 1 ? -13.600 0.814 3.720 1.00 0.00 1 VAL A CA 4
ATOM 1746 C C . VAL A 1 1 ? -12.186 0.935 3.149 1.00 0.00 1 VAL A C 4
ATOM 1747 O O . VAL A 1 1 ? -11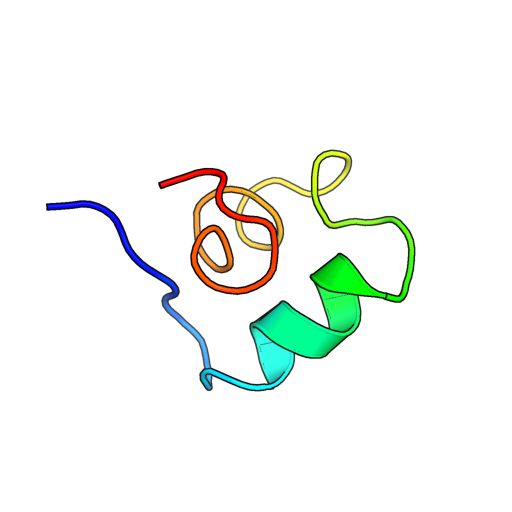.952 0.668 1.987 1.00 0.00 1 VAL A O 4
ATOM 1762 N N . CYS A 1 2 ? -11.241 1.335 3.954 1.00 0.00 2 CYS A N 4
ATOM 1763 C CA . CYS A 1 2 ? -9.845 1.470 3.449 1.00 0.00 2 CYS A CA 4
ATOM 1764 C C . CYS A 1 2 ? -9.013 0.284 3.947 1.00 0.00 2 CYS A C 4
ATOM 1765 O O . CYS A 1 2 ? -9.466 -0.457 4.797 1.00 0.00 2 CYS A O 4
ATOM 1772 N N . ARG A 1 3 ? -7.820 0.102 3.436 1.00 0.00 3 ARG A N 4
ATOM 1773 C CA . ARG A 1 3 ? -6.940 -1.026 3.862 1.00 0.00 3 ARG A CA 4
ATOM 1774 C C . ARG A 1 3 ? -6.014 -1.385 2.698 1.00 0.00 3 ARG A C 4
ATOM 1775 O O . ARG A 1 3 ? -6.048 -0.763 1.655 1.00 0.00 3 ARG A O 4
ATOM 1796 N N . ASP A 1 4 ? -5.189 -2.383 2.862 1.00 0.00 4 ASP A N 4
ATOM 1797 C CA . ASP A 1 4 ? -4.274 -2.766 1.750 1.00 0.00 4 ASP A CA 4
ATOM 1798 C C . ASP A 1 4 ? -5.072 -3.614 0.760 1.00 0.00 4 ASP A C 4
ATOM 1799 O O . ASP A 1 4 ? -6.284 -3.667 0.836 1.00 0.00 4 ASP A O 4
ATOM 1808 N N . TRP A 1 5 ? -4.440 -4.281 -0.166 1.00 0.00 5 TRP A N 4
ATOM 1809 C CA . TRP A 1 5 ? -5.259 -5.093 -1.107 1.00 0.00 5 TRP A CA 4
ATOM 1810 C C . TRP A 1 5 ? -4.444 -6.271 -1.648 1.00 0.00 5 TRP A C 4
ATOM 1811 O O . TRP A 1 5 ? -5.014 -7.275 -2.026 1.00 0.00 5 TRP A O 4
ATOM 1832 N N . PHE A 1 6 ? -3.137 -6.207 -1.705 1.00 0.00 6 PHE A N 4
ATOM 1833 C CA . PHE A 1 6 ? -2.399 -7.378 -2.235 1.00 0.00 6 PHE A CA 4
ATOM 1834 C C . PHE A 1 6 ? -2.209 -8.297 -1.031 1.00 0.00 6 PHE A C 4
ATOM 1835 O O . PHE A 1 6 ? -3.081 -8.393 -0.190 1.00 0.00 6 PHE A O 4
ATOM 1852 N N . LYS A 1 7 ? -1.105 -8.975 -0.911 1.00 0.00 7 LYS A N 4
ATOM 1853 C CA . LYS A 1 7 ? -0.981 -9.853 0.289 1.00 0.00 7 LYS A CA 4
ATOM 1854 C C . LYS A 1 7 ? -0.519 -9.090 1.537 1.00 0.00 7 LYS A C 4
ATOM 1855 O O . LYS A 1 7 ? 0.088 -9.686 2.404 1.00 0.00 7 LYS A O 4
ATOM 1874 N N . GLU A 1 8 ? -0.803 -7.814 1.635 1.00 0.00 8 GLU A N 4
ATOM 1875 C CA . GLU A 1 8 ? -0.429 -6.940 2.782 1.00 0.00 8 GLU A CA 4
ATOM 1876 C C . GLU A 1 8 ? 1.052 -6.554 2.761 1.00 0.00 8 GLU A C 4
ATOM 1877 O O . GLU A 1 8 ? 1.413 -5.453 3.128 1.00 0.00 8 GLU A O 4
ATOM 1889 N N . THR A 1 9 ? 1.916 -7.433 2.344 1.00 0.00 9 THR A N 4
ATOM 1890 C CA . THR A 1 9 ? 3.363 -7.107 2.306 1.00 0.00 9 THR A CA 4
ATOM 1891 C C . THR A 1 9 ? 3.664 -6.398 0.991 1.00 0.00 9 THR A C 4
ATOM 1892 O O . THR A 1 9 ? 4.515 -5.537 0.937 1.00 0.00 9 THR A O 4
ATOM 1903 N N . ALA A 1 10 ? 2.968 -6.750 -0.055 1.00 0.00 10 ALA A N 4
ATOM 1904 C CA . ALA A 1 10 ? 3.213 -6.080 -1.364 1.00 0.00 10 ALA A CA 4
ATOM 1905 C C . ALA A 1 10 ? 3.184 -4.589 -1.045 1.00 0.00 10 ALA A C 4
ATOM 1906 O O . ALA A 1 10 ? 3.911 -3.774 -1.578 1.00 0.00 10 ALA A O 4
ATOM 1913 N N . CYS A 1 11 ? 2.301 -4.273 -0.141 1.00 0.00 11 CYS A N 4
ATOM 1914 C CA . CYS A 1 11 ? 2.096 -2.883 0.326 1.00 0.00 11 CYS A CA 4
ATOM 1915 C C . CYS A 1 11 ? 3.325 -2.397 1.096 1.00 0.00 11 CYS A C 4
ATOM 1916 O O . CYS A 1 11 ? 3.942 -1.432 0.695 1.00 0.00 11 CYS A O 4
ATOM 1923 N N . ARG A 1 12 ? 3.705 -3.024 2.174 1.00 0.00 12 ARG A N 4
ATOM 1924 C CA . ARG A 1 12 ? 4.906 -2.552 2.925 1.00 0.00 12 ARG A CA 4
ATOM 1925 C C . ARG A 1 12 ? 6.106 -2.428 1.988 1.00 0.00 12 ARG A C 4
ATOM 1926 O O . ARG A 1 12 ? 7.067 -1.746 2.281 1.00 0.00 12 ARG A O 4
ATOM 1947 N N . HIS A 1 13 ? 6.055 -3.077 0.861 1.00 0.00 13 HIS A N 4
ATOM 1948 C CA . HIS A 1 13 ? 7.192 -2.986 -0.088 1.00 0.00 13 HIS A CA 4
ATOM 1949 C C . HIS A 1 13 ? 7.117 -1.541 -0.575 1.00 0.00 13 HIS A C 4
ATOM 1950 O O . HIS A 1 13 ? 8.083 -0.810 -0.578 1.00 0.00 13 HIS A O 4
ATOM 1964 N N . ALA A 1 14 ? 5.946 -1.137 -0.982 1.00 0.00 14 ALA A N 4
ATOM 1965 C CA . ALA A 1 14 ? 5.753 0.259 -1.473 1.00 0.00 14 ALA A CA 4
ATOM 1966 C C . ALA A 1 14 ? 5.840 1.269 -0.318 1.00 0.00 14 ALA A C 4
ATOM 1967 O O . ALA A 1 14 ? 6.093 2.432 -0.555 1.00 0.00 14 ALA A O 4
ATOM 1974 N N . LYS A 1 15 ? 5.646 0.891 0.922 1.00 0.00 15 LYS A N 4
ATOM 1975 C CA . LYS A 1 15 ? 5.739 1.889 2.025 1.00 0.00 15 LYS A CA 4
ATOM 1976 C C . LYS A 1 15 ? 7.227 2.169 2.264 1.00 0.00 15 LYS A C 4
ATOM 1977 O O . LYS A 1 15 ? 7.621 3.304 2.443 1.00 0.00 15 LYS A O 4
ATOM 1996 N N . SER A 1 16 ? 8.070 1.162 2.277 1.00 0.00 16 SER A N 4
ATOM 1997 C CA . SER A 1 16 ? 9.523 1.407 2.512 1.00 0.00 16 SER A CA 4
ATOM 1998 C C . SER A 1 16 ? 10.304 1.549 1.206 1.00 0.00 16 SER A C 4
ATOM 1999 O O . SER A 1 16 ? 11.519 1.572 1.221 1.00 0.00 16 SER A O 4
ATOM 2007 N N . LEU A 1 17 ? 9.664 1.641 0.076 1.00 0.00 17 LEU A N 4
ATOM 2008 C CA . LEU A 1 17 ? 10.475 1.773 -1.163 1.00 0.00 17 LEU A CA 4
ATOM 2009 C C . LEU A 1 17 ? 10.324 3.139 -1.836 1.00 0.00 17 LEU A C 4
ATOM 2010 O O . LEU A 1 17 ? 11.285 3.672 -2.354 1.00 0.00 17 LEU A O 4
ATOM 2026 N N . GLY A 1 18 ? 9.163 3.731 -1.846 1.00 0.00 18 GLY A N 4
ATOM 2027 C CA . GLY A 1 18 ? 9.051 5.064 -2.504 1.00 0.00 18 GLY A CA 4
ATOM 2028 C C . GLY A 1 18 ? 7.677 5.220 -3.151 1.00 0.00 18 GLY A C 4
ATOM 2029 O O . GLY A 1 18 ? 7.186 6.312 -3.350 1.00 0.00 18 GLY A O 4
ATOM 2033 N N . ASN A 1 19 ? 7.060 4.122 -3.478 1.00 0.00 19 ASN A N 4
ATOM 2034 C CA . ASN A 1 19 ? 5.721 4.145 -4.114 1.00 0.00 19 ASN A CA 4
ATOM 2035 C C . ASN A 1 19 ? 4.609 4.396 -3.099 1.00 0.00 19 ASN A C 4
ATOM 2036 O O . ASN A 1 19 ? 3.480 4.564 -3.517 1.00 0.00 19 ASN A O 4
ATOM 2047 N N . CYS A 1 20 ? 4.927 4.408 -1.832 1.00 0.00 20 CYS A N 4
ATOM 2048 C CA . CYS A 1 20 ? 3.896 4.640 -0.777 1.00 0.00 20 CYS A CA 4
ATOM 2049 C C . CYS A 1 20 ? 2.822 5.595 -1.292 1.00 0.00 20 CYS A C 4
ATOM 2050 O O . CYS A 1 20 ? 1.641 5.367 -1.135 1.00 0.00 20 CYS A O 4
ATOM 2057 N N . ARG A 1 21 ? 3.242 6.664 -1.906 1.00 0.00 21 ARG A N 4
ATOM 2058 C CA . ARG A 1 21 ? 2.261 7.652 -2.442 1.00 0.00 21 ARG A CA 4
ATOM 2059 C C . ARG A 1 21 ? 2.518 8.004 -3.910 1.00 0.00 21 ARG A C 4
ATOM 2060 O O . ARG A 1 21 ? 1.826 8.826 -4.477 1.00 0.00 21 ARG A O 4
ATOM 2081 N N . THR A 1 22 ? 3.492 7.412 -4.535 1.00 0.00 22 THR A N 4
ATOM 2082 C CA . THR A 1 22 ? 3.758 7.746 -5.961 1.00 0.00 22 THR A CA 4
ATOM 2083 C C . THR A 1 22 ? 3.189 6.657 -6.869 1.00 0.00 22 THR A C 4
ATOM 2084 O O . THR A 1 22 ? 3.130 6.819 -8.071 1.00 0.00 22 THR A O 4
ATOM 2095 N N . SER A 1 23 ? 2.764 5.549 -6.325 1.00 0.00 23 SER A N 4
ATOM 2096 C CA . SER A 1 23 ? 2.210 4.498 -7.210 1.00 0.00 23 SER A CA 4
ATOM 2097 C C . SER A 1 23 ? 0.707 4.509 -6.922 1.00 0.00 23 SER A C 4
ATOM 2098 O O . SER A 1 23 ? 0.291 5.156 -5.981 1.00 0.00 23 SER A O 4
ATOM 2106 N N . GLN A 1 24 ? -0.141 3.851 -7.663 1.00 0.00 24 GLN A N 4
ATOM 2107 C CA . GLN A 1 24 ? -1.581 3.947 -7.290 1.00 0.00 24 GLN A CA 4
ATOM 2108 C C . GLN A 1 24 ? -2.060 2.798 -6.400 1.00 0.00 24 GLN A C 4
ATOM 2109 O O . GLN A 1 24 ? -2.618 3.042 -5.353 1.00 0.00 24 GLN A O 4
ATOM 2123 N N . LYS A 1 25 ? -1.874 1.561 -6.758 1.00 0.00 25 LYS A N 4
ATOM 2124 C CA . LYS A 1 25 ? -2.362 0.483 -5.848 1.00 0.00 25 LYS A CA 4
ATOM 2125 C C . LYS A 1 25 ? -1.496 0.533 -4.588 1.00 0.00 25 LYS A C 4
ATOM 2126 O O . LYS A 1 25 ? -1.912 0.420 -3.454 1.00 0.00 25 LYS A O 4
ATOM 2145 N N . TYR A 1 26 ? -0.242 0.711 -4.863 1.00 0.00 26 TYR A N 4
ATOM 2146 C CA . TYR A 1 26 ? 0.846 0.804 -3.852 1.00 0.00 26 TYR A CA 4
ATOM 2147 C C . TYR A 1 26 ? 0.597 1.897 -2.802 1.00 0.00 26 TYR A C 4
ATOM 2148 O O . TYR A 1 26 ? 1.172 1.874 -1.731 1.00 0.00 26 TYR A O 4
ATOM 2166 N N . ARG A 1 27 ? -0.243 2.858 -3.074 1.00 0.00 27 ARG A N 4
ATOM 2167 C CA . ARG A 1 27 ? -0.499 3.928 -2.070 1.00 0.00 27 ARG A CA 4
ATOM 2168 C C . ARG A 1 27 ? -1.902 3.705 -1.501 1.00 0.00 27 ARG A C 4
ATOM 2169 O O . ARG A 1 27 ? -2.121 3.733 -0.306 1.00 0.00 27 ARG A O 4
ATOM 2190 N N . ALA A 1 28 ? -2.848 3.477 -2.367 1.00 0.00 28 ALA A N 4
ATOM 2191 C CA . ALA A 1 28 ? -4.256 3.238 -1.943 1.00 0.00 28 ALA A CA 4
ATOM 2192 C C . ALA A 1 28 ? -4.405 1.745 -1.642 1.00 0.00 28 ALA A C 4
ATOM 2193 O O . ALA A 1 28 ? -4.758 1.360 -0.546 1.00 0.00 28 ALA A O 4
ATOM 2200 N N . ASN A 1 29 ? -4.136 0.895 -2.599 1.00 0.00 29 ASN A N 4
ATOM 2201 C CA . ASN A 1 29 ? -4.269 -0.567 -2.336 1.00 0.00 29 ASN A CA 4
ATOM 2202 C C . ASN A 1 29 ? -3.269 -0.997 -1.267 1.00 0.00 29 ASN A C 4
ATOM 2203 O O . ASN A 1 29 ? -3.334 -2.091 -0.743 1.00 0.00 29 ASN A O 4
ATOM 2214 N N . CYS A 1 30 ? -2.347 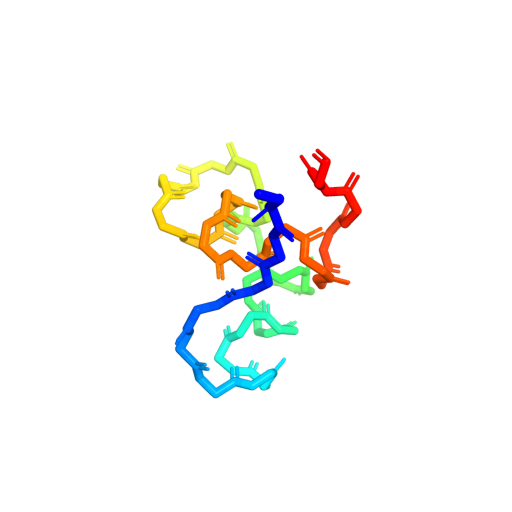-0.137 -0.947 1.00 0.00 30 CYS A N 4
ATOM 2215 C CA . CYS A 1 30 ? -1.334 -0.472 0.083 1.00 0.00 30 CYS A CA 4
ATOM 2216 C C . CYS A 1 30 ? -1.284 0.720 1.033 1.00 0.00 30 CYS A C 4
ATOM 2217 O O . CYS A 1 30 ? -0.260 1.143 1.531 1.00 0.00 30 CYS A O 4
ATOM 2224 N N . ALA A 1 31 ? -2.461 1.235 1.252 1.00 0.00 31 ALA A N 4
ATOM 2225 C CA . ALA A 1 31 ? -2.686 2.406 2.139 1.00 0.00 31 ALA A CA 4
ATOM 2226 C C . ALA A 1 31 ? -2.564 1.964 3.602 1.00 0.00 31 ALA A C 4
ATOM 2227 O O . ALA A 1 31 ? -2.553 2.766 4.515 1.00 0.00 31 ALA A O 4
ATOM 2234 N N . LYS A 1 32 ? -2.462 0.686 3.840 1.00 0.00 32 LYS A N 4
ATOM 2235 C CA . LYS A 1 32 ? -2.331 0.180 5.234 1.00 0.00 32 LYS A CA 4
ATOM 2236 C C . LYS A 1 32 ? -0.834 0.208 5.547 1.00 0.00 32 LYS A C 4
ATOM 2237 O O . LYS A 1 32 ? -0.414 0.303 6.683 1.00 0.00 32 LYS A O 4
ATOM 2256 N N . THR A 1 33 ? -0.037 0.128 4.517 1.00 0.00 33 THR A N 4
ATOM 2257 C CA . THR A 1 33 ? 1.440 0.144 4.640 1.00 0.00 33 THR A CA 4
ATOM 2258 C C . THR A 1 33 ? 1.933 1.588 4.685 1.00 0.00 33 THR A C 4
ATOM 2259 O O . THR A 1 33 ? 3.005 1.877 5.175 1.00 0.00 33 THR A O 4
ATOM 2270 N N . CYS A 1 34 ? 1.149 2.498 4.180 1.00 0.00 34 CYS A N 4
ATOM 2271 C CA . CYS A 1 34 ? 1.580 3.923 4.207 1.00 0.00 34 CYS A CA 4
ATOM 2272 C C . CYS A 1 34 ? 0.558 4.773 4.966 1.00 0.00 34 CYS A C 4
ATOM 2273 O O . CYS A 1 34 ? 0.733 5.966 5.119 1.00 0.00 34 CYS A O 4
ATOM 2280 N N . GLU A 1 35 ? -0.502 4.180 5.443 1.00 0.00 35 GLU A N 4
ATOM 2281 C CA . GLU A 1 35 ? -1.533 4.947 6.191 1.00 0.00 35 GLU A CA 4
ATOM 2282 C C . GLU A 1 35 ? -2.304 5.914 5.296 1.00 0.00 35 GLU A C 4
ATOM 2283 O O . GLU A 1 35 ? -2.765 6.960 5.706 1.00 0.00 35 GLU A O 4
ATOM 2295 N N . LEU A 1 36 ? -2.437 5.523 4.062 1.00 0.00 36 LEU A N 4
ATOM 2296 C CA . LEU A 1 36 ? -3.173 6.341 3.064 1.00 0.00 36 LEU A CA 4
ATOM 2297 C C . LEU A 1 36 ? -4.650 5.976 3.223 1.00 0.00 36 LEU A C 4
ATOM 2298 O O . LEU A 1 36 ? -5.507 6.549 2.581 1.00 0.00 36 LEU A O 4
ATOM 2314 N N . CYS A 1 37 ? -4.967 5.027 4.072 1.00 0.00 37 CYS A N 4
ATOM 2315 C CA . CYS A 1 37 ? -6.401 4.658 4.238 1.00 0.00 37 CYS A CA 4
ATOM 2316 C C . CYS A 1 37 ? -7.195 5.896 4.661 1.00 0.00 37 CYS A C 4
ATOM 2317 O O . CYS A 1 37 ? -6.724 6.607 5.534 1.00 0.00 37 CYS A O 4
ATOM 2325 N N . VAL A 1 1 ? -14.463 2.001 2.069 1.00 0.00 1 VAL A N 5
ATOM 2326 C CA . VAL A 1 1 ? -13.526 1.448 3.089 1.00 0.00 1 VAL A CA 5
ATOM 2327 C C . VAL A 1 1 ? -12.126 1.333 2.481 1.00 0.00 1 VAL A C 5
ATOM 2328 O O . VAL A 1 1 ? -11.892 0.552 1.581 1.00 0.00 1 VAL A O 5
ATOM 2343 N N . CYS A 1 2 ? -11.191 2.105 2.965 1.00 0.00 2 CYS A N 5
ATOM 2344 C CA . CYS A 1 2 ? -9.811 2.032 2.408 1.00 0.00 2 CYS A CA 5
ATOM 2345 C C . CYS A 1 2 ? -9.040 0.915 3.119 1.00 0.00 2 CYS A C 5
ATOM 2346 O O . CYS A 1 2 ? -9.527 0.359 4.085 1.00 0.00 2 CYS A O 5
ATOM 2353 N N . ARG A 1 3 ? -7.861 0.590 2.657 1.00 0.00 3 ARG A N 5
ATOM 2354 C CA . ARG A 1 3 ? -7.042 -0.486 3.289 1.00 0.00 3 ARG A CA 5
ATOM 2355 C C . ARG A 1 3 ? -6.086 -1.045 2.236 1.00 0.00 3 ARG A C 5
ATOM 2356 O O . ARG A 1 3 ? -5.949 -0.497 1.160 1.00 0.00 3 ARG A O 5
ATOM 2377 N N . ASP A 1 4 ? -5.424 -2.130 2.528 1.00 0.00 4 ASP A N 5
ATOM 2378 C CA . ASP A 1 4 ? -4.485 -2.705 1.524 1.00 0.00 4 ASP A CA 5
ATOM 2379 C C . ASP A 1 4 ? -5.288 -3.550 0.536 1.00 0.00 4 ASP A C 5
ATOM 2380 O O . ASP A 1 4 ? -6.502 -3.589 0.602 1.00 0.00 4 ASP A O 5
ATOM 2389 N N . TRP A 1 5 ? -4.652 -4.229 -0.379 1.00 0.00 5 TRP A N 5
ATOM 2390 C CA . TRP A 1 5 ? -5.455 -5.042 -1.329 1.00 0.00 5 TRP A CA 5
ATOM 2391 C C . TRP A 1 5 ? -4.592 -6.209 -1.821 1.00 0.00 5 TRP A C 5
ATOM 2392 O O . TRP A 1 5 ? -5.102 -7.288 -2.048 1.00 0.00 5 TRP A O 5
ATOM 2413 N N . PHE A 1 6 ? -3.301 -6.045 -1.989 1.00 0.00 6 PHE A N 5
ATOM 2414 C CA . PHE A 1 6 ? -2.482 -7.191 -2.458 1.00 0.00 6 PHE A CA 5
ATOM 2415 C C . PHE A 1 6 ? -2.144 -7.923 -1.161 1.00 0.00 6 PHE A C 5
ATOM 2416 O O . PHE A 1 6 ? -2.934 -7.937 -0.238 1.00 0.00 6 PHE A O 5
ATOM 2433 N N . LYS A 1 7 ? -0.992 -8.523 -1.054 1.00 0.00 7 LYS A N 5
ATOM 2434 C CA . LYS A 1 7 ? -0.690 -9.212 0.224 1.00 0.00 7 LYS A CA 5
ATOM 2435 C C . LYS A 1 7 ? -0.298 -8.062 1.154 1.00 0.00 7 LYS A C 5
ATOM 2436 O O . LYS A 1 7 ? 0.277 -7.087 0.711 1.00 0.00 7 LYS A O 5
ATOM 2455 N N . GLU A 1 8 ? -0.586 -8.129 2.422 1.00 0.00 8 GLU A N 5
ATOM 2456 C CA . GLU A 1 8 ? -0.204 -7.005 3.327 1.00 0.00 8 GLU A CA 5
ATOM 2457 C C . GLU A 1 8 ? 1.273 -6.640 3.153 1.00 0.00 8 GLU A C 5
ATOM 2458 O O . GLU A 1 8 ? 1.694 -5.578 3.565 1.00 0.00 8 GLU A O 5
ATOM 2470 N N . THR A 1 9 ? 2.073 -7.481 2.558 1.00 0.00 9 THR A N 5
ATOM 2471 C CA . THR A 1 9 ? 3.503 -7.117 2.395 1.00 0.00 9 THR A CA 5
ATOM 2472 C C . THR A 1 9 ? 3.728 -6.410 1.059 1.00 0.00 9 THR A C 5
ATOM 2473 O O . THR A 1 9 ? 4.594 -5.566 0.968 1.00 0.00 9 THR A O 5
ATOM 2484 N N . ALA A 1 10 ? 2.971 -6.727 0.040 1.00 0.00 10 ALA A N 5
ATOM 2485 C CA . ALA A 1 10 ? 3.167 -6.039 -1.271 1.00 0.00 10 ALA A CA 5
ATOM 2486 C C . ALA A 1 10 ? 3.176 -4.557 -0.914 1.00 0.00 10 ALA A C 5
ATOM 2487 O O . ALA A 1 10 ? 3.934 -3.746 -1.409 1.00 0.00 10 ALA A O 5
ATOM 2494 N N . CYS A 1 11 ? 2.283 -4.259 -0.018 1.00 0.00 11 CYS A N 5
ATOM 2495 C CA . CYS A 1 11 ? 2.104 -2.881 0.490 1.00 0.00 11 CYS A CA 5
ATOM 2496 C C . CYS A 1 11 ? 3.382 -2.485 1.234 1.00 0.00 11 CYS A C 5
ATOM 2497 O O . CYS A 1 11 ? 4.080 -1.586 0.809 1.00 0.00 11 CYS A O 5
ATOM 2504 N N . ARG A 1 12 ? 3.698 -3.142 2.318 1.00 0.00 12 ARG A N 5
ATOM 2505 C CA . ARG A 1 12 ? 4.930 -2.822 3.098 1.00 0.00 12 ARG A CA 5
ATOM 2506 C C . ARG A 1 12 ? 6.075 -2.498 2.144 1.00 0.00 12 ARG A C 5
ATOM 2507 O O . ARG A 1 12 ? 6.973 -1.755 2.481 1.00 0.00 12 ARG A O 5
ATOM 2528 N N . HIS A 1 13 ? 6.062 -3.035 0.959 1.00 0.00 13 HIS A N 5
ATOM 2529 C CA . HIS A 1 13 ? 7.177 -2.710 0.038 1.00 0.00 13 HIS A CA 5
ATOM 2530 C C . HIS A 1 13 ? 6.966 -1.240 -0.316 1.00 0.00 13 HIS A C 5
ATOM 2531 O O . HIS A 1 13 ? 7.790 -0.390 -0.047 1.00 0.00 13 HIS A O 5
ATOM 2545 N N . ALA A 1 14 ? 5.849 -0.942 -0.920 1.00 0.00 14 ALA A N 5
ATOM 2546 C CA . ALA A 1 14 ? 5.565 0.473 -1.297 1.00 0.00 14 ALA A CA 5
ATOM 2547 C C . ALA A 1 14 ? 5.876 1.453 -0.156 1.00 0.00 14 ALA A C 5
ATOM 2548 O O . ALA A 1 14 ? 6.455 2.491 -0.407 1.00 0.00 14 ALA A O 5
ATOM 2555 N N . LYS A 1 15 ? 5.537 1.198 1.082 1.00 0.00 15 LYS A N 5
ATOM 2556 C CA . LYS A 1 15 ? 5.875 2.195 2.136 1.00 0.00 15 LYS A CA 5
ATOM 2557 C C . LYS A 1 15 ? 7.401 2.236 2.297 1.00 0.00 15 LYS A C 5
ATOM 2558 O O . LYS A 1 15 ? 7.992 3.297 2.296 1.00 0.00 15 LYS A O 5
ATOM 2577 N N . SER A 1 16 ? 8.061 1.110 2.441 1.00 0.00 16 SER A N 5
ATOM 2578 C CA . SER A 1 16 ? 9.545 1.106 2.604 1.00 0.00 16 SER A CA 5
ATOM 2579 C C . SER A 1 16 ? 10.283 1.048 1.265 1.00 0.00 16 SER A C 5
ATOM 2580 O O . SER A 1 16 ? 11.467 0.778 1.235 1.00 0.00 16 SER A O 5
ATOM 2588 N N . LEU A 1 17 ? 9.642 1.284 0.158 1.00 0.00 17 LEU A N 5
ATOM 2589 C CA . LEU A 1 17 ? 10.412 1.207 -1.114 1.00 0.00 17 LEU A CA 5
ATOM 2590 C C . LEU A 1 17 ? 10.533 2.545 -1.844 1.00 0.00 17 LEU A C 5
ATOM 2591 O O . LEU A 1 17 ? 11.551 2.823 -2.446 1.00 0.00 17 LEU A O 5
ATOM 2607 N N . GLY A 1 18 ? 9.540 3.386 -1.813 1.00 0.00 18 GLY A N 5
ATOM 2608 C CA . GLY A 1 18 ? 9.672 4.687 -2.525 1.00 0.00 18 GLY A CA 5
ATOM 2609 C C . GLY A 1 18 ? 8.285 5.183 -2.922 1.00 0.00 18 GLY A C 5
ATOM 2610 O O . GLY A 1 18 ? 8.049 6.365 -3.083 1.00 0.00 18 GLY A O 5
ATOM 2614 N N . ASN A 1 19 ? 7.366 4.274 -3.080 1.00 0.00 19 ASN A N 5
ATOM 2615 C CA . ASN A 1 19 ? 5.991 4.656 -3.466 1.00 0.00 19 ASN A CA 5
ATOM 2616 C C . ASN A 1 19 ? 5.256 5.314 -2.297 1.00 0.00 19 ASN A C 5
ATOM 2617 O O . ASN A 1 19 ? 5.125 6.520 -2.326 1.00 0.00 19 ASN A O 5
ATOM 2628 N N . CYS A 1 20 ? 4.799 4.574 -1.314 1.00 0.00 20 CYS A N 5
ATOM 2629 C CA . CYS A 1 20 ? 4.069 5.162 -0.144 1.00 0.00 20 CYS A CA 5
ATOM 2630 C C . CYS A 1 20 ? 3.330 6.446 -0.524 1.00 0.00 20 CYS A C 5
ATOM 2631 O O . CYS A 1 20 ? 3.733 7.525 -0.138 1.00 0.00 20 CYS A O 5
ATOM 2638 N N . ARG A 1 21 ? 2.272 6.284 -1.266 1.00 0.00 21 ARG A N 5
ATOM 2639 C CA . ARG A 1 21 ? 1.405 7.404 -1.745 1.00 0.00 21 ARG A CA 5
ATOM 2640 C C . ARG A 1 21 ? 1.780 7.929 -3.131 1.00 0.00 21 ARG A C 5
ATOM 2641 O O . ARG A 1 21 ? 1.148 8.823 -3.656 1.00 0.00 21 ARG A O 5
ATOM 2662 N N . THR A 1 22 ? 2.795 7.388 -3.732 1.00 0.00 22 THR A N 5
ATOM 2663 C CA . THR A 1 22 ? 3.189 7.876 -5.084 1.00 0.00 22 THR A CA 5
ATOM 2664 C C . THR A 1 22 ? 2.783 6.863 -6.154 1.00 0.00 22 THR A C 5
ATOM 2665 O O . THR A 1 22 ? 3.068 7.051 -7.320 1.00 0.00 22 THR A O 5
ATOM 2676 N N . SER A 1 23 ? 2.123 5.795 -5.798 1.00 0.00 23 SER A N 5
ATOM 2677 C CA . SER A 1 23 ? 1.730 4.820 -6.847 1.00 0.00 23 SER A CA 5
ATOM 2678 C C . SER A 1 23 ? 0.211 4.696 -6.734 1.00 0.00 23 SER A C 5
ATOM 2679 O O . SER A 1 23 ? -0.342 4.929 -5.679 1.00 0.00 23 SER A O 5
ATOM 2687 N N . GLN A 1 24 ? -0.493 4.347 -7.774 1.00 0.00 24 GLN A N 5
ATOM 2688 C CA . GLN A 1 24 ? -1.972 4.248 -7.621 1.00 0.00 24 GLN A CA 5
ATOM 2689 C C . GLN A 1 24 ? -2.373 3.100 -6.696 1.00 0.00 24 GLN A C 5
ATOM 2690 O O . GLN A 1 24 ? -2.846 3.315 -5.599 1.00 0.00 24 GLN A O 5
ATOM 2704 N N . LYS A 1 25 ? -2.202 1.876 -7.104 1.00 0.00 25 LYS A N 5
ATOM 2705 C CA . LYS A 1 25 ? -2.603 0.781 -6.181 1.00 0.00 25 LYS A CA 5
ATOM 2706 C C . LYS A 1 25 ? -1.807 0.916 -4.884 1.00 0.00 25 LYS A C 5
ATOM 2707 O O . LYS A 1 25 ? -2.348 1.011 -3.806 1.00 0.00 25 LYS A O 5
ATOM 2726 N N . TYR A 1 26 ? -0.511 0.930 -4.965 1.00 0.00 26 TYR A N 5
ATOM 2727 C CA . TYR A 1 26 ? 0.309 1.062 -3.729 1.00 0.00 26 TYR A CA 5
ATOM 2728 C C . TYR A 1 26 ? -0.271 2.101 -2.764 1.00 0.00 26 TYR A C 5
ATOM 2729 O O . TYR A 1 26 ? -0.368 1.875 -1.574 1.00 0.00 26 TYR A O 5
ATOM 2747 N N . ARG A 1 27 ? -0.663 3.251 -3.244 1.00 0.00 27 ARG A N 5
ATOM 2748 C CA . ARG A 1 27 ? -1.222 4.255 -2.300 1.00 0.00 27 ARG A CA 5
ATOM 2749 C C . ARG A 1 27 ? -2.560 3.772 -1.736 1.00 0.00 27 ARG A C 5
ATOM 2750 O O . ARG A 1 27 ? -2.746 3.710 -0.537 1.00 0.00 27 ARG A O 5
ATOM 2771 N N . ALA A 1 28 ? -3.495 3.426 -2.577 1.00 0.00 28 ALA A N 5
ATOM 2772 C CA . ALA A 1 28 ? -4.812 2.946 -2.068 1.00 0.00 28 ALA A CA 5
ATOM 2773 C C . ALA A 1 28 ? -4.660 1.466 -1.716 1.00 0.00 28 ALA A C 5
ATOM 2774 O O . ALA A 1 28 ? -4.710 1.072 -0.569 1.00 0.00 28 ALA A O 5
ATOM 2781 N N . ASN A 1 29 ? -4.470 0.649 -2.715 1.00 0.00 29 ASN A N 5
ATOM 2782 C CA . ASN A 1 29 ? -4.302 -0.816 -2.506 1.00 0.00 29 ASN A CA 5
ATOM 2783 C C . ASN A 1 29 ? -3.262 -1.128 -1.432 1.00 0.00 29 ASN A C 5
ATOM 2784 O O . ASN A 1 29 ? -3.209 -2.229 -0.928 1.00 0.00 29 ASN A O 5
ATOM 2795 N N . CYS A 1 30 ? -2.433 -0.198 -1.059 1.00 0.00 30 CYS A N 5
ATOM 2796 C CA . CYS A 1 30 ? -1.429 -0.514 -0.008 1.00 0.00 30 CYS A CA 5
ATOM 2797 C C . CYS A 1 30 ? -1.342 0.712 0.896 1.00 0.00 30 CYS A C 5
ATOM 2798 O O . CYS A 1 30 ? -0.296 1.227 1.234 1.00 0.00 30 CYS A O 5
ATOM 2805 N N . ALA A 1 31 ? -2.516 1.149 1.263 1.00 0.00 31 ALA A N 5
ATOM 2806 C CA . ALA A 1 31 ? -2.717 2.331 2.142 1.00 0.00 31 ALA A CA 5
ATOM 2807 C C . ALA A 1 31 ? -2.545 1.950 3.618 1.00 0.00 31 ALA A C 5
ATOM 2808 O O . ALA A 1 31 ? -2.644 2.782 4.496 1.00 0.00 31 ALA A O 5
ATOM 2815 N N . LYS A 1 32 ? -2.287 0.701 3.898 1.00 0.00 32 LYS A N 5
ATOM 2816 C CA . LYS A 1 32 ? -2.104 0.244 5.307 1.00 0.00 32 LYS A CA 5
ATOM 2817 C C . LYS A 1 32 ? -0.632 0.448 5.668 1.00 0.00 32 LYS A C 5
ATOM 2818 O O . LYS A 1 32 ? -0.247 0.859 6.745 1.00 0.00 32 LYS A O 5
ATOM 2837 N N . THR A 1 33 ? 0.158 0.129 4.687 1.00 0.00 33 THR A N 5
ATOM 2838 C CA . THR A 1 33 ? 1.644 0.216 4.732 1.00 0.00 33 THR A CA 5
ATOM 2839 C C . THR A 1 33 ? 2.077 1.679 4.668 1.00 0.00 33 THR A C 5
ATOM 2840 O O . THR A 1 33 ? 3.059 2.080 5.263 1.00 0.00 33 THR A O 5
ATOM 2851 N N . CYS A 1 34 ? 1.338 2.469 3.950 1.00 0.00 34 CYS A N 5
ATOM 2852 C CA . CYS A 1 34 ? 1.671 3.912 3.825 1.00 0.00 34 CYS A CA 5
ATOM 2853 C C . CYS A 1 34 ? 0.727 4.718 4.722 1.00 0.00 34 CYS A C 5
ATOM 2854 O O . CYS A 1 34 ? 0.934 5.892 4.957 1.00 0.00 34 CYS A O 5
ATOM 2861 N N . GLU A 1 35 ? -0.307 4.091 5.219 1.00 0.00 35 GLU A N 5
ATOM 2862 C CA . GLU A 1 35 ? -1.288 4.777 6.100 1.00 0.00 35 GLU A CA 5
ATOM 2863 C C . GLU A 1 35 ? -2.116 5.776 5.300 1.00 0.00 35 GLU A C 5
ATOM 2864 O O . GLU A 1 35 ? -2.586 6.789 5.777 1.00 0.00 35 GLU A O 5
ATOM 2876 N N . LEU A 1 36 ? -2.275 5.428 4.055 1.00 0.00 36 LEU A N 5
ATOM 2877 C CA . LEU A 1 36 ? -3.056 6.252 3.099 1.00 0.00 36 LEU A CA 5
ATOM 2878 C C . LEU A 1 36 ? -4.522 5.848 3.265 1.00 0.00 36 LEU A C 5
ATOM 2879 O O . LEU A 1 36 ? -5.396 6.395 2.622 1.00 0.00 36 LEU A O 5
ATOM 2895 N N . CYS A 1 37 ? -4.811 4.896 4.118 1.00 0.00 37 CYS A N 5
ATOM 2896 C CA . CYS A 1 37 ? -6.235 4.491 4.293 1.00 0.00 37 CYS A CA 5
ATOM 2897 C C . CYS A 1 37 ? -6.837 5.252 5.476 1.00 0.00 37 CYS A C 5
ATOM 2898 O O . CYS A 1 37 ? -7.752 6.026 5.252 1.00 0.00 37 CYS A O 5
ATOM 2906 N N . VAL A 1 1 ? -14.683 0.377 1.916 1.00 0.00 1 VAL A N 6
ATOM 2907 C CA . VAL A 1 1 ? -13.596 0.579 2.915 1.00 0.00 1 VAL A CA 6
ATOM 2908 C C . VAL A 1 1 ? -12.240 0.499 2.212 1.00 0.00 1 VAL A C 6
ATOM 2909 O O . VAL A 1 1 ? -12.129 -0.017 1.118 1.00 0.00 1 VAL A O 6
ATOM 2924 N N . CYS A 1 2 ? -11.207 1.005 2.829 1.00 0.00 2 CYS A N 6
ATOM 2925 C CA . CYS A 1 2 ? -9.865 0.951 2.183 1.00 0.00 2 CYS A CA 6
ATOM 2926 C C . CYS A 1 2 ? -8.941 0.056 3.016 1.00 0.00 2 CYS A C 6
ATOM 2927 O O . CYS A 1 2 ? -9.282 -0.307 4.124 1.00 0.00 2 CYS A O 6
ATOM 2934 N N . ARG A 1 3 ? -7.790 -0.300 2.504 1.00 0.00 3 ARG A N 6
ATOM 2935 C CA . ARG A 1 3 ? -6.846 -1.170 3.264 1.00 0.00 3 ARG A CA 6
ATOM 2936 C C . ARG A 1 3 ? -5.903 -1.860 2.277 1.00 0.00 3 ARG A C 6
ATOM 2937 O O . ARG A 1 3 ? -6.090 -1.793 1.079 1.00 0.00 3 ARG A O 6
ATOM 2958 N N . ASP A 1 4 ? -4.892 -2.526 2.765 1.00 0.00 4 ASP A N 6
ATOM 2959 C CA . ASP A 1 4 ? -3.953 -3.213 1.834 1.00 0.00 4 ASP A CA 6
ATOM 2960 C C . ASP A 1 4 ? -4.779 -4.053 0.859 1.00 0.00 4 ASP A C 6
ATOM 2961 O O . ASP A 1 4 ? -5.952 -4.279 1.077 1.00 0.00 4 ASP A O 6
ATOM 2970 N N . TRP A 1 5 ? -4.202 -4.523 -0.213 1.00 0.00 5 TRP A N 6
ATOM 2971 C CA . TRP A 1 5 ? -5.015 -5.341 -1.158 1.00 0.00 5 TRP A CA 6
ATOM 2972 C C . TRP A 1 5 ? -4.162 -6.449 -1.778 1.00 0.00 5 TRP A C 6
ATOM 2973 O O . TRP A 1 5 ? -4.703 -7.406 -2.296 1.00 0.00 5 TRP A O 6
ATOM 2994 N N . PHE A 1 6 ? -2.855 -6.375 -1.754 1.00 0.00 6 PHE A N 6
ATOM 2995 C CA . PHE A 1 6 ? -2.089 -7.482 -2.369 1.00 0.00 6 PHE A CA 6
ATOM 2996 C C . PHE A 1 6 ? -1.995 -8.490 -1.228 1.00 0.00 6 PHE A C 6
ATOM 2997 O O . PHE A 1 6 ? -2.957 -8.688 -0.514 1.00 0.00 6 PHE A O 6
ATOM 3014 N N . LYS A 1 7 ? -0.885 -9.132 -1.014 1.00 0.00 7 LYS A N 6
ATOM 3015 C CA . LYS A 1 7 ? -0.878 -10.091 0.126 1.00 0.00 7 LYS A CA 6
ATOM 3016 C C . LYS A 1 7 ? -0.485 -9.342 1.407 1.00 0.00 7 LYS A C 6
ATOM 3017 O O . LYS A 1 7 ? 0.205 -9.881 2.249 1.00 0.00 7 LYS A O 6
ATOM 3036 N N . GLU A 1 8 ? -0.907 -8.111 1.574 1.00 0.00 8 GLU A N 6
ATOM 3037 C CA . GLU A 1 8 ? -0.583 -7.293 2.779 1.00 0.00 8 GLU A CA 6
ATOM 3038 C C . GLU A 1 8 ? 0.897 -6.904 2.877 1.00 0.00 8 GLU A C 6
ATOM 3039 O O . GLU A 1 8 ? 1.224 -5.935 3.533 1.00 0.00 8 GLU A O 6
ATOM 3051 N N . THR A 1 9 ? 1.808 -7.603 2.259 1.00 0.00 9 THR A N 6
ATOM 3052 C CA . THR A 1 9 ? 3.235 -7.212 2.361 1.00 0.00 9 THR A CA 6
ATOM 3053 C C . THR A 1 9 ? 3.619 -6.475 1.080 1.00 0.00 9 THR A C 6
ATOM 3054 O O . THR A 1 9 ? 4.449 -5.593 1.111 1.00 0.00 9 THR A O 6
ATOM 3065 N N . ALA A 1 10 ? 3.019 -6.822 -0.029 1.00 0.00 10 ALA A N 6
ATOM 3066 C CA . ALA A 1 10 ? 3.348 -6.125 -1.305 1.00 0.00 10 ALA A CA 6
ATOM 3067 C C . ALA A 1 10 ? 3.218 -4.655 -0.936 1.00 0.00 10 ALA A C 6
ATOM 3068 O O . ALA A 1 10 ? 3.989 -3.795 -1.315 1.00 0.00 10 ALA A O 6
ATOM 3075 N N . CYS A 1 11 ? 2.195 -4.417 -0.169 1.00 0.00 11 CYS A N 6
ATOM 3076 C CA . CYS A 1 11 ? 1.904 -3.044 0.300 1.00 0.00 11 CYS A CA 6
ATOM 3077 C C . CYS A 1 11 ? 3.132 -2.545 1.058 1.00 0.00 11 CYS A C 6
ATOM 3078 O O . CYS A 1 11 ? 3.852 -1.721 0.531 1.00 0.00 11 CYS A O 6
ATOM 3085 N N . ARG A 1 12 ? 3.357 -3.035 2.248 1.00 0.00 12 ARG A N 6
ATOM 3086 C CA . ARG A 1 12 ? 4.524 -2.622 3.077 1.00 0.00 12 ARG A CA 6
ATOM 3087 C C . ARG A 1 12 ? 5.726 -2.308 2.189 1.00 0.00 12 ARG A C 6
ATOM 3088 O O . ARG A 1 12 ? 6.536 -1.458 2.501 1.00 0.00 12 ARG A O 6
ATOM 3109 N N . HIS A 1 13 ? 5.849 -2.983 1.082 1.00 0.00 13 HIS A N 6
ATOM 3110 C CA . HIS A 1 13 ? 6.998 -2.705 0.191 1.00 0.00 13 HIS A CA 6
ATOM 3111 C C . HIS A 1 13 ? 6.912 -1.234 -0.191 1.00 0.00 13 HIS A C 6
ATOM 3112 O O . HIS A 1 13 ? 7.763 -0.421 0.111 1.00 0.00 13 HIS A O 6
ATOM 3126 N N . ALA A 1 14 ? 5.845 -0.921 -0.869 1.00 0.00 14 ALA A N 6
ATOM 3127 C CA . ALA A 1 14 ? 5.609 0.479 -1.320 1.00 0.00 14 ALA A CA 6
ATOM 3128 C C . ALA A 1 14 ? 5.915 1.539 -0.251 1.00 0.00 14 ALA A C 6
ATOM 3129 O O . ALA A 1 14 ? 6.750 2.387 -0.496 1.00 0.00 14 ALA A O 6
ATOM 3136 N N . LYS A 1 15 ? 5.313 1.567 0.911 1.00 0.00 15 LYS A N 6
ATOM 3137 C CA . LYS A 1 15 ? 5.676 2.631 1.880 1.00 0.00 15 LYS A CA 6
ATOM 3138 C C . LYS A 1 15 ? 7.183 2.587 2.166 1.00 0.00 15 LYS A C 6
ATOM 3139 O O . LYS A 1 15 ? 7.824 3.619 2.200 1.00 0.00 15 LYS A O 6
ATOM 3158 N N . SER A 1 16 ? 7.783 1.437 2.379 1.00 0.00 16 SER A N 6
ATOM 3159 C CA . SER A 1 16 ? 9.249 1.415 2.660 1.00 0.00 16 SER A CA 6
ATOM 3160 C C . SER A 1 16 ? 10.106 1.283 1.397 1.00 0.00 16 SER A C 6
ATOM 3161 O O . SER A 1 16 ? 11.286 1.010 1.486 1.00 0.00 16 SER A O 6
ATOM 3169 N N . LEU A 1 17 ? 9.562 1.459 0.228 1.00 0.00 17 LEU A N 6
ATOM 3170 C CA . LEU A 1 17 ? 10.419 1.318 -0.984 1.00 0.00 17 LEU A CA 6
ATOM 3171 C C . LEU A 1 17 ? 10.569 2.603 -1.799 1.00 0.00 17 LEU A C 6
ATOM 3172 O O . LEU A 1 17 ? 11.625 2.867 -2.341 1.00 0.00 17 LEU A O 6
ATOM 3188 N N . GLY A 1 18 ? 9.557 3.413 -1.905 1.00 0.00 18 GLY A N 6
ATOM 3189 C CA . GLY A 1 18 ? 9.700 4.667 -2.696 1.00 0.00 18 GLY A CA 6
ATOM 3190 C C . GLY A 1 18 ? 8.335 5.081 -3.246 1.00 0.00 18 GLY A C 6
ATOM 3191 O O . GLY A 1 18 ? 8.097 6.229 -3.563 1.00 0.00 18 GLY A O 6
ATOM 3195 N N . ASN A 1 19 ? 7.439 4.141 -3.360 1.00 0.00 19 ASN A N 6
ATOM 3196 C CA . ASN A 1 19 ? 6.089 4.440 -3.884 1.00 0.00 19 ASN A CA 6
ATOM 3197 C C . ASN A 1 19 ? 5.239 5.157 -2.830 1.00 0.00 19 ASN A C 6
ATOM 3198 O O . ASN A 1 19 ? 5.116 6.360 -2.935 1.00 0.00 19 ASN A O 6
ATOM 3209 N N . CYS A 1 20 ? 4.673 4.485 -1.854 1.00 0.00 20 CYS A N 6
ATOM 3210 C CA . CYS A 1 20 ? 3.835 5.163 -0.811 1.00 0.00 20 CYS A CA 6
ATOM 3211 C C . CYS A 1 20 ? 3.074 6.363 -1.390 1.00 0.00 20 CYS A C 6
ATOM 3212 O O . CYS A 1 20 ? 2.822 7.309 -0.673 1.00 0.00 20 CYS A O 6
ATOM 3219 N N . ARG A 1 21 ? 2.721 6.326 -2.650 1.00 0.00 21 ARG A N 6
ATOM 3220 C CA . ARG A 1 21 ? 1.981 7.449 -3.302 1.00 0.00 21 ARG A CA 6
ATOM 3221 C C . ARG A 1 21 ? 2.267 7.525 -4.808 1.00 0.00 21 ARG A C 6
ATOM 3222 O O . ARG A 1 21 ? 1.480 8.075 -5.551 1.00 0.00 21 ARG A O 6
ATOM 3243 N N . THR A 1 22 ? 3.364 6.998 -5.288 1.00 0.00 22 THR A N 6
ATOM 3244 C CA . THR A 1 22 ? 3.643 7.075 -6.749 1.00 0.00 22 THR A CA 6
ATOM 3245 C C . THR A 1 22 ? 3.037 5.865 -7.455 1.00 0.00 22 THR A C 6
ATOM 3246 O O . THR A 1 22 ? 3.133 5.723 -8.658 1.00 0.00 22 THR A O 6
ATOM 3257 N N . SER A 1 23 ? 2.413 4.991 -6.718 1.00 0.00 23 SER A N 6
ATOM 3258 C CA . SER A 1 23 ? 1.803 3.797 -7.355 1.00 0.00 23 SER A CA 6
ATO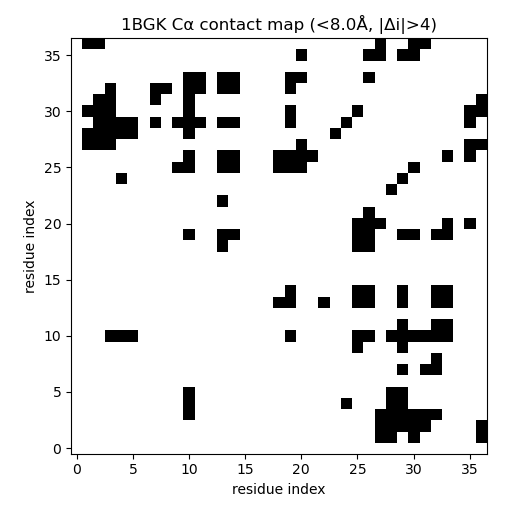M 3259 C C . SER A 1 23 ? 0.378 3.766 -6.804 1.00 0.00 23 SER A C 6
ATOM 3260 O O . SER A 1 23 ? 0.173 3.544 -5.629 1.00 0.00 23 SER A O 6
ATOM 3268 N N . GLN A 1 24 ? -0.603 3.994 -7.632 1.00 0.00 24 GLN A N 6
ATOM 3269 C CA . GLN A 1 24 ? -2.025 3.995 -7.176 1.00 0.00 24 GLN A CA 6
ATOM 3270 C C . GLN A 1 24 ? -2.401 2.792 -6.307 1.00 0.00 24 GLN A C 6
ATOM 3271 O O . GLN A 1 24 ? -3.244 2.904 -5.441 1.00 0.00 24 GLN A O 6
ATOM 3285 N N . LYS A 1 25 ? -1.813 1.647 -6.503 1.00 0.00 25 LYS A N 6
ATOM 3286 C CA . LYS A 1 25 ? -2.193 0.488 -5.649 1.00 0.00 25 LYS A CA 6
ATOM 3287 C C . LYS A 1 25 ? -1.379 0.542 -4.355 1.00 0.00 25 LYS A C 6
ATOM 3288 O O . LYS A 1 25 ? -1.856 0.342 -3.256 1.00 0.00 25 LYS A O 6
ATOM 3307 N N . TYR A 1 26 ? -0.124 0.824 -4.531 1.00 0.00 26 TYR A N 6
ATOM 3308 C CA . TYR A 1 26 ? 0.862 0.933 -3.417 1.00 0.00 26 TYR A CA 6
ATOM 3309 C C . TYR A 1 26 ? 0.500 2.069 -2.461 1.00 0.00 26 TYR A C 6
ATOM 3310 O O . TYR A 1 26 ? 0.946 2.126 -1.332 1.00 0.00 26 TYR A O 6
ATOM 3328 N N . ARG A 1 27 ? -0.311 2.980 -2.916 1.00 0.00 27 ARG A N 6
ATOM 3329 C CA . ARG A 1 27 ? -0.701 4.115 -2.041 1.00 0.00 27 ARG A CA 6
ATOM 3330 C C . ARG A 1 27 ? -2.166 3.922 -1.651 1.00 0.00 27 ARG A C 6
ATOM 3331 O O . ARG A 1 27 ? -2.557 4.055 -0.508 1.00 0.00 27 ARG A O 6
ATOM 3352 N N . ALA A 1 28 ? -2.979 3.602 -2.618 1.00 0.00 28 ALA A N 6
ATOM 3353 C CA . ALA A 1 28 ? -4.427 3.388 -2.354 1.00 0.00 28 ALA A CA 6
ATOM 3354 C C . ALA A 1 28 ? -4.630 1.920 -1.982 1.00 0.00 28 ALA A C 6
ATOM 3355 O O . ALA A 1 28 ? -5.206 1.608 -0.958 1.00 0.00 28 ALA A O 6
ATOM 3362 N N . ASN A 1 29 ? -4.166 1.008 -2.796 1.00 0.00 29 ASN A N 6
ATOM 3363 C CA . ASN A 1 29 ? -4.365 -0.423 -2.433 1.00 0.00 29 ASN A CA 6
ATOM 3364 C C . ASN A 1 29 ? -3.466 -0.811 -1.263 1.00 0.00 29 ASN A C 6
ATOM 3365 O O . ASN A 1 29 ? -3.573 -1.889 -0.716 1.00 0.00 29 ASN A O 6
ATOM 3376 N N . CYS A 1 30 ? -2.579 0.062 -0.885 1.00 0.00 30 CYS A N 6
ATOM 3377 C CA . CYS A 1 30 ? -1.666 -0.251 0.246 1.00 0.00 30 CYS A CA 6
ATOM 3378 C C . CYS A 1 30 ? -1.657 0.942 1.194 1.00 0.00 30 CYS A C 6
ATOM 3379 O O . CYS A 1 30 ? -0.637 1.448 1.619 1.00 0.00 30 CYS A O 6
ATOM 3386 N N . ALA A 1 31 ? -2.849 1.366 1.501 1.00 0.00 31 ALA A N 6
ATOM 3387 C CA . ALA A 1 31 ? -3.072 2.519 2.410 1.00 0.00 31 ALA A CA 6
ATOM 3388 C C . ALA A 1 31 ? -2.766 2.119 3.859 1.00 0.00 31 ALA A C 6
ATOM 3389 O O . ALA A 1 31 ? -2.751 2.944 4.750 1.00 0.00 31 ALA A O 6
ATOM 3396 N N . LYS A 1 32 ? -2.523 0.860 4.108 1.00 0.00 32 LYS A N 6
ATOM 3397 C CA . LYS A 1 32 ? -2.218 0.398 5.495 1.00 0.00 32 LYS A CA 6
ATOM 3398 C C . LYS A 1 32 ? -0.714 0.552 5.719 1.00 0.00 32 LYS A C 6
ATOM 3399 O O . LYS A 1 32 ? -0.228 0.843 6.794 1.00 0.00 32 LYS A O 6
ATOM 3418 N N . THR A 1 33 ? -0.005 0.339 4.650 1.00 0.00 33 THR A N 6
ATOM 3419 C CA . THR A 1 33 ? 1.480 0.426 4.615 1.00 0.00 33 THR A CA 6
ATOM 3420 C C . THR A 1 33 ? 1.933 1.868 4.406 1.00 0.00 33 THR A C 6
ATOM 3421 O O . THR A 1 33 ? 2.960 2.286 4.905 1.00 0.00 33 THR A O 6
ATOM 3432 N N . CYS A 1 34 ? 1.171 2.625 3.675 1.00 0.00 34 CYS A N 6
ATOM 3433 C CA . CYS A 1 34 ? 1.535 4.044 3.420 1.00 0.00 34 CYS A CA 6
ATOM 3434 C C . CYS A 1 34 ? 0.768 4.939 4.396 1.00 0.00 34 CYS A C 6
ATOM 3435 O O . CYS A 1 34 ? 1.067 6.107 4.548 1.00 0.00 34 CYS A O 6
ATOM 3442 N N . GLU A 1 35 ? -0.221 4.391 5.049 1.00 0.00 35 GLU A N 6
ATOM 3443 C CA . GLU A 1 35 ? -1.029 5.180 6.016 1.00 0.00 35 GLU A CA 6
ATOM 3444 C C . GLU A 1 35 ? -1.871 6.210 5.275 1.00 0.00 35 GLU A C 6
ATOM 3445 O O . GLU A 1 35 ? -2.181 7.290 5.739 1.00 0.00 35 GLU A O 6
ATOM 3457 N N . LEU A 1 36 ? -2.232 5.800 4.094 1.00 0.00 36 LEU A N 6
ATOM 3458 C CA . LEU A 1 36 ? -3.067 6.605 3.172 1.00 0.00 36 LEU A CA 6
ATOM 3459 C C . LEU A 1 36 ? -4.510 6.199 3.484 1.00 0.00 36 LEU A C 6
ATOM 3460 O O . LEU A 1 36 ? -5.445 6.813 3.012 1.00 0.00 36 LEU A O 6
ATOM 3476 N N . CYS A 1 37 ? -4.712 5.171 4.277 1.00 0.00 37 CYS A N 6
ATOM 3477 C CA . CYS A 1 37 ? -6.114 4.770 4.585 1.00 0.00 37 CYS A CA 6
ATOM 3478 C C . CYS A 1 37 ? -6.107 3.525 5.473 1.00 0.00 37 CYS A C 6
ATOM 3479 O O . CYS A 1 37 ? -5.166 2.755 5.374 1.00 0.00 37 CYS A O 6
ATOM 3487 N N . VAL A 1 1 ? -14.886 0.432 2.347 1.00 0.00 1 VAL A N 7
ATOM 3488 C CA . VAL A 1 1 ? -13.854 -0.206 3.212 1.00 0.00 1 VAL A CA 7
ATOM 3489 C C . VAL A 1 1 ? -12.463 0.117 2.665 1.00 0.00 1 VAL A C 7
ATOM 3490 O O . VAL A 1 1 ? -12.242 0.124 1.470 1.00 0.00 1 VAL A O 7
ATOM 3505 N N . CYS A 1 2 ? -11.520 0.385 3.527 1.00 0.00 2 CYS A N 7
ATOM 3506 C CA . CYS A 1 2 ? -10.148 0.706 3.042 1.00 0.00 2 CYS A CA 7
ATOM 3507 C C . CYS A 1 2 ? -9.146 -0.213 3.753 1.00 0.00 2 CYS A C 7
ATOM 3508 O O . CYS A 1 2 ? -9.447 -0.688 4.831 1.00 0.00 2 CYS A O 7
ATOM 3515 N N . ARG A 1 3 ? -7.987 -0.474 3.196 1.00 0.00 3 ARG A N 7
ATOM 3516 C CA . ARG A 1 3 ? -6.988 -1.363 3.860 1.00 0.00 3 ARG A CA 7
ATOM 3517 C C . ARG A 1 3 ? -6.075 -1.959 2.787 1.00 0.00 3 ARG A C 7
ATOM 3518 O O . ARG A 1 3 ? -6.317 -1.809 1.605 1.00 0.00 3 ARG A O 7
ATOM 3539 N N . ASP A 1 4 ? -5.030 -2.636 3.179 1.00 0.00 4 ASP A N 7
ATOM 3540 C CA . ASP A 1 4 ? -4.123 -3.231 2.158 1.00 0.00 4 ASP A CA 7
ATOM 3541 C C . ASP A 1 4 ? -4.982 -4.063 1.204 1.00 0.00 4 ASP A C 7
ATOM 3542 O O . ASP A 1 4 ? -6.150 -4.279 1.457 1.00 0.00 4 ASP A O 7
ATOM 3551 N N . TRP A 1 5 ? -4.444 -4.538 0.115 1.00 0.00 5 TRP A N 7
ATOM 3552 C CA . TRP A 1 5 ? -5.300 -5.346 -0.799 1.00 0.00 5 TRP A CA 7
ATOM 3553 C C . TRP A 1 5 ? -4.477 -6.471 -1.427 1.00 0.00 5 TRP A C 7
ATOM 3554 O O . TRP A 1 5 ? -5.037 -7.472 -1.829 1.00 0.00 5 TRP A O 7
ATOM 3575 N N . PHE A 1 6 ? -3.176 -6.368 -1.533 1.00 0.00 6 PHE A N 7
ATOM 3576 C CA . PHE A 1 6 ? -2.456 -7.503 -2.151 1.00 0.00 6 PHE A CA 7
ATOM 3577 C C . PHE A 1 6 ? -2.198 -8.473 -1.004 1.00 0.00 6 PHE A C 7
ATOM 3578 O O . PHE A 1 6 ? -3.053 -8.669 -0.162 1.00 0.00 6 PHE A O 7
ATOM 3595 N N . LYS A 1 7 ? -1.056 -9.087 -0.934 1.00 0.00 7 LYS A N 7
ATOM 3596 C CA . LYS A 1 7 ? -0.866 -10.021 0.214 1.00 0.00 7 LYS A CA 7
ATOM 3597 C C . LYS A 1 7 ? -0.380 -9.269 1.458 1.00 0.00 7 LYS A C 7
ATOM 3598 O O . LYS A 1 7 ? 0.356 -9.817 2.254 1.00 0.00 7 LYS A O 7
ATOM 3617 N N . GLU A 1 8 ? -0.770 -8.035 1.648 1.00 0.00 8 GLU A N 7
ATOM 3618 C CA . GLU A 1 8 ? -0.344 -7.230 2.832 1.00 0.00 8 GLU A CA 7
ATOM 3619 C C . GLU A 1 8 ? 1.143 -6.859 2.809 1.00 0.00 8 GLU A C 7
ATOM 3620 O O . GLU A 1 8 ? 1.530 -5.888 3.428 1.00 0.00 8 GLU A O 7
ATOM 3632 N N . THR A 1 9 ? 1.995 -7.576 2.131 1.00 0.00 9 THR A N 7
ATOM 3633 C CA . THR A 1 9 ? 3.427 -7.204 2.117 1.00 0.00 9 THR A CA 7
ATOM 3634 C C . THR A 1 9 ? 3.677 -6.420 0.834 1.00 0.00 9 THR A C 7
ATOM 3635 O O . THR A 1 9 ? 4.516 -5.548 0.817 1.00 0.00 9 THR A O 7
ATOM 3646 N N . ALA A 1 10 ? 2.951 -6.718 -0.212 1.00 0.00 10 ALA A N 7
ATOM 3647 C CA . ALA A 1 10 ? 3.143 -5.968 -1.488 1.00 0.00 10 ALA A CA 7
ATOM 3648 C C . ALA A 1 10 ? 3.090 -4.508 -1.042 1.00 0.00 10 ALA A C 7
ATOM 3649 O O . ALA A 1 10 ? 3.801 -3.641 -1.507 1.00 0.00 10 ALA A O 7
ATOM 3656 N N . CYS A 1 11 ? 2.205 -4.288 -0.109 1.00 0.00 11 CYS A N 7
ATOM 3657 C CA . CYS A 1 11 ? 1.965 -2.952 0.490 1.00 0.00 11 CYS A CA 7
ATOM 3658 C C . CYS A 1 11 ? 3.259 -2.449 1.143 1.00 0.00 11 CYS A C 7
ATOM 3659 O O . CYS A 1 11 ? 3.838 -1.471 0.714 1.00 0.00 11 CYS A O 7
ATOM 3666 N N . ARG A 1 12 ? 3.712 -3.111 2.171 1.00 0.00 12 ARG A N 7
ATOM 3667 C CA . ARG A 1 12 ? 4.963 -2.710 2.880 1.00 0.00 12 ARG A CA 7
ATOM 3668 C C . ARG A 1 12 ? 6.076 -2.455 1.867 1.00 0.00 12 ARG A C 7
ATOM 3669 O O . ARG A 1 12 ? 7.004 -1.717 2.128 1.00 0.00 12 ARG A O 7
ATOM 3690 N N . HIS A 1 13 ? 6.001 -3.044 0.710 1.00 0.00 13 HIS A N 7
ATOM 3691 C CA . HIS A 1 13 ? 7.086 -2.780 -0.265 1.00 0.00 13 HIS A CA 7
ATOM 3692 C C . HIS A 1 13 ? 6.953 -1.280 -0.490 1.00 0.00 13 HIS A C 7
ATOM 3693 O O . HIS A 1 13 ? 7.818 -0.507 -0.142 1.00 0.00 13 HIS A O 7
ATOM 3707 N N . ALA A 1 14 ? 5.850 -0.899 -1.070 1.00 0.00 14 ALA A N 7
ATOM 3708 C CA . ALA A 1 14 ? 5.575 0.540 -1.352 1.00 0.00 14 ALA A CA 7
ATOM 3709 C C . ALA A 1 14 ? 5.836 1.427 -0.129 1.00 0.00 14 ALA A C 7
ATOM 3710 O O . ALA A 1 14 ? 6.209 2.573 -0.282 1.00 0.00 14 ALA A O 7
ATOM 3717 N N . LYS A 1 15 ? 5.661 0.962 1.079 1.00 0.00 15 LYS A N 7
ATOM 3718 C CA . LYS A 1 15 ? 5.926 1.860 2.234 1.00 0.00 15 LYS A CA 7
ATOM 3719 C C . LYS A 1 15 ? 7.439 2.017 2.449 1.00 0.00 15 LYS A C 7
ATOM 3720 O O . LYS A 1 15 ? 7.869 3.069 2.876 1.00 0.00 15 LYS A O 7
ATOM 3739 N N . SER A 1 16 ? 8.284 1.045 2.186 1.00 0.00 16 SER A N 7
ATOM 3740 C CA . SER A 1 16 ? 9.734 1.300 2.435 1.00 0.00 16 SER A CA 7
ATOM 3741 C C . SER A 1 16 ? 10.531 1.688 1.184 1.00 0.00 16 SER A C 7
ATOM 3742 O O . SER A 1 16 ? 11.635 2.182 1.302 1.00 0.00 16 SER A O 7
ATOM 3750 N N . LEU A 1 17 ? 10.031 1.497 -0.003 1.00 0.00 17 LEU A N 7
ATOM 3751 C CA . LEU A 1 17 ? 10.839 1.893 -1.191 1.00 0.00 17 LEU A CA 7
ATOM 3752 C C . LEU A 1 17 ? 10.542 3.360 -1.464 1.00 0.00 17 LEU A C 7
ATOM 3753 O O . LEU A 1 17 ? 11.405 4.213 -1.527 1.00 0.00 17 LEU A O 7
ATOM 3769 N N . GLY A 1 18 ? 9.274 3.618 -1.629 1.00 0.00 18 GLY A N 7
ATOM 3770 C CA . GLY A 1 18 ? 8.841 5.008 -1.906 1.00 0.00 18 GLY A CA 7
ATOM 3771 C C . GLY A 1 18 ? 7.488 5.038 -2.620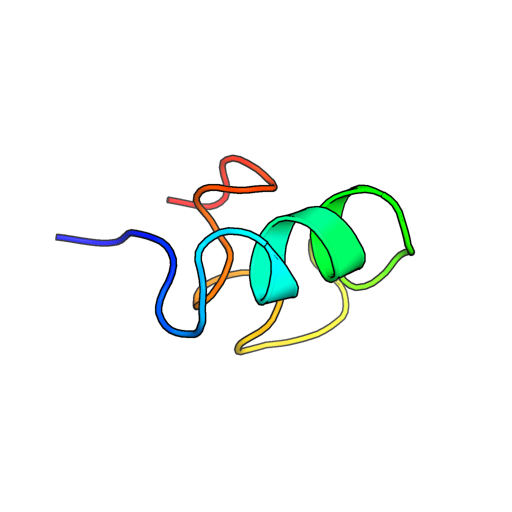 1.00 0.00 18 GLY A C 7
ATOM 3772 O O . GLY A 1 18 ? 6.753 5.998 -2.503 1.00 0.00 18 GLY A O 7
ATOM 3776 N N . ASN A 1 19 ? 7.134 4.021 -3.360 1.00 0.00 19 ASN A N 7
ATOM 3777 C CA . ASN A 1 19 ? 5.822 4.046 -4.058 1.00 0.00 19 ASN A CA 7
ATOM 3778 C C . ASN A 1 19 ? 4.628 4.369 -3.158 1.00 0.00 19 ASN A C 7
ATOM 3779 O O . ASN A 1 19 ? 3.560 4.584 -3.694 1.00 0.00 19 ASN A O 7
ATOM 3790 N N . CYS A 1 20 ? 4.773 4.399 -1.859 1.00 0.00 20 CYS A N 7
ATOM 3791 C CA . CYS A 1 20 ? 3.628 4.704 -0.952 1.00 0.00 20 CYS A CA 7
ATOM 3792 C C . CYS A 1 20 ? 2.665 5.708 -1.590 1.00 0.00 20 CYS A C 7
ATOM 3793 O O . CYS A 1 20 ? 1.469 5.654 -1.395 1.00 0.00 20 CYS A O 7
ATOM 3800 N N . ARG A 1 21 ? 3.179 6.631 -2.353 1.00 0.00 21 ARG A N 7
ATOM 3801 C CA . ARG A 1 21 ? 2.276 7.630 -2.993 1.00 0.00 21 ARG A CA 7
ATOM 3802 C C . ARG A 1 21 ? 2.550 7.851 -4.483 1.00 0.00 21 ARG A C 7
ATOM 3803 O O . ARG A 1 21 ? 1.928 8.684 -5.113 1.00 0.00 21 ARG A O 7
ATOM 3824 N N . THR A 1 22 ? 3.463 7.128 -5.058 1.00 0.00 22 THR A N 7
ATOM 3825 C CA . THR A 1 22 ? 3.761 7.313 -6.504 1.00 0.00 22 THR A CA 7
ATOM 3826 C C . THR A 1 22 ? 3.190 6.138 -7.297 1.00 0.00 22 THR A C 7
ATOM 3827 O O . THR A 1 22 ? 3.373 6.042 -8.494 1.00 0.00 22 THR A O 7
ATOM 3838 N N . SER A 1 23 ? 2.495 5.242 -6.650 1.00 0.00 23 SER A N 7
ATOM 3839 C CA . SER A 1 23 ? 1.924 4.091 -7.392 1.00 0.00 23 SER A CA 7
ATOM 3840 C C . SER A 1 23 ? 0.421 4.159 -7.120 1.00 0.00 23 SER A C 7
ATOM 3841 O O . SER A 1 23 ? 0.010 4.526 -6.037 1.00 0.00 23 SER A O 7
ATOM 3849 N N . GLN A 1 24 ? -0.415 3.829 -8.065 1.00 0.00 24 GLN A N 7
ATOM 3850 C CA . GLN A 1 24 ? -1.876 3.916 -7.781 1.00 0.00 24 GLN A CA 7
ATOM 3851 C C . GLN A 1 24 ? -2.349 2.865 -6.780 1.00 0.00 24 GLN A C 7
ATOM 3852 O O . GLN A 1 24 ? -2.666 3.221 -5.670 1.00 0.00 24 GLN A O 7
ATOM 3866 N N . LYS A 1 25 ? -2.416 1.605 -7.104 1.00 0.00 25 LYS A N 7
ATOM 3867 C CA . LYS A 1 25 ? -2.888 0.645 -6.067 1.00 0.00 25 LYS A CA 7
ATOM 3868 C C . LYS A 1 25 ? -2.014 0.878 -4.835 1.00 0.00 25 LYS A C 7
ATOM 3869 O O . LYS A 1 25 ? -2.441 1.359 -3.805 1.00 0.00 25 LYS A O 7
ATOM 3888 N N . TYR A 1 26 ? -0.770 0.528 -4.980 1.00 0.00 26 TYR A N 7
ATOM 3889 C CA . TYR A 1 26 ? 0.262 0.672 -3.915 1.00 0.00 26 TYR A CA 7
ATOM 3890 C C . TYR A 1 26 ? -0.073 1.787 -2.914 1.00 0.00 26 TYR A C 7
ATOM 3891 O O . TYR A 1 26 ? -0.111 1.573 -1.720 1.00 0.00 26 TYR A O 7
ATOM 3909 N N . ARG A 1 27 ? -0.318 2.984 -3.374 1.00 0.00 27 ARG A N 7
ATOM 3910 C CA . ARG A 1 27 ? -0.647 4.097 -2.441 1.00 0.00 27 ARG A CA 7
ATOM 3911 C C . ARG A 1 27 ? -2.042 3.881 -1.845 1.00 0.00 27 ARG A C 7
ATOM 3912 O O . ARG A 1 27 ? -2.267 4.024 -0.660 1.00 0.00 27 ARG A O 7
ATOM 3933 N N . ALA A 1 28 ? -2.984 3.534 -2.674 1.00 0.00 28 ALA A N 7
ATOM 3934 C CA . ALA A 1 28 ? -4.381 3.297 -2.216 1.00 0.00 28 ALA A CA 7
ATOM 3935 C C . ALA A 1 28 ? -4.533 1.843 -1.763 1.00 0.00 28 ALA A C 7
ATOM 3936 O O . ALA A 1 28 ? -4.618 1.585 -0.579 1.00 0.00 28 ALA A O 7
ATOM 3943 N N . ASN A 1 29 ? -4.572 0.906 -2.676 1.00 0.00 29 ASN A N 7
ATOM 3944 C CA . ASN A 1 29 ? -4.724 -0.518 -2.266 1.00 0.00 29 ASN A CA 7
ATOM 3945 C C . ASN A 1 29 ? -3.876 -0.825 -1.036 1.00 0.00 29 ASN A C 7
ATOM 3946 O O . ASN A 1 29 ? -4.328 -1.440 -0.092 1.00 0.00 29 ASN A O 7
ATOM 3957 N N . CYS A 1 30 ? -2.647 -0.394 -1.056 1.00 0.00 30 CYS A N 7
ATOM 3958 C CA . CYS A 1 30 ? -1.755 -0.653 0.103 1.00 0.00 30 CYS A CA 7
ATOM 3959 C C . CYS A 1 30 ? -1.611 0.617 0.937 1.00 0.00 30 CYS A C 7
ATOM 3960 O O . CYS A 1 30 ? -0.560 1.217 1.041 1.00 0.00 30 CYS A O 7
ATOM 3967 N N . ALA A 1 31 ? -2.703 1.007 1.526 1.00 0.00 31 ALA A N 7
ATOM 3968 C CA . ALA A 1 31 ? -2.733 2.227 2.374 1.00 0.00 31 ALA A CA 7
ATOM 3969 C C . ALA A 1 31 ? -2.525 1.827 3.840 1.00 0.00 31 ALA A C 7
ATOM 3970 O O . ALA A 1 31 ? -2.504 2.662 4.722 1.00 0.00 31 ALA A O 7
ATOM 3977 N N . LYS A 1 32 ? -2.369 0.559 4.110 1.00 0.00 32 LYS A N 7
ATOM 3978 C CA . LYS A 1 32 ? -2.159 0.087 5.508 1.00 0.00 32 LYS A CA 7
ATOM 3979 C C . LYS A 1 32 ? -0.658 0.157 5.791 1.00 0.00 32 LYS A C 7
ATOM 3980 O O . LYS A 1 32 ? -0.214 0.290 6.915 1.00 0.00 32 LYS A O 7
ATOM 3999 N N . THR A 1 33 ? 0.111 0.066 4.745 1.00 0.00 33 THR A N 7
ATOM 4000 C CA . THR A 1 33 ? 1.591 0.116 4.834 1.00 0.00 33 THR A CA 7
ATOM 4001 C C . THR A 1 33 ? 2.038 1.574 4.833 1.00 0.00 33 THR A C 7
ATOM 4002 O O . THR A 1 33 ? 3.100 1.919 5.311 1.00 0.00 33 THR A O 7
ATOM 4013 N N . CYS A 1 34 ? 1.215 2.428 4.297 1.00 0.00 34 CYS A N 7
ATOM 4014 C CA . CYS A 1 34 ? 1.573 3.870 4.261 1.00 0.00 34 CYS A CA 7
ATOM 4015 C C . CYS A 1 34 ? 0.518 4.691 5.000 1.00 0.00 34 CYS A C 7
ATOM 4016 O O . CYS A 1 34 ? 0.616 5.899 5.090 1.00 0.00 34 CYS A O 7
ATOM 4023 N N . GLU A 1 35 ? -0.491 4.059 5.527 1.00 0.00 35 GLU A N 7
ATOM 4024 C CA . GLU A 1 35 ? -1.532 4.829 6.250 1.00 0.00 35 GLU A CA 7
ATOM 4025 C C . GLU A 1 35 ? -2.167 5.850 5.314 1.00 0.00 35 GLU A C 7
ATOM 4026 O O . GLU A 1 35 ? -2.559 6.941 5.681 1.00 0.00 35 GLU A O 7
ATOM 4038 N N . LEU A 1 36 ? -2.260 5.435 4.084 1.00 0.00 36 LEU A N 7
ATOM 4039 C CA . LEU A 1 36 ? -2.860 6.274 3.018 1.00 0.00 36 LEU A CA 7
ATOM 4040 C C . LEU A 1 36 ? -4.365 6.014 3.118 1.00 0.00 36 LEU A C 7
ATOM 4041 O O . LEU A 1 36 ? -5.165 6.736 2.557 1.00 0.00 36 LEU A O 7
ATOM 4057 N N . CYS A 1 37 ? -4.763 4.986 3.830 1.00 0.00 37 CYS A N 7
ATOM 4058 C CA . CYS A 1 37 ? -6.224 4.711 3.944 1.00 0.00 37 CYS A CA 7
ATOM 4059 C C . CYS A 1 37 ? -6.923 5.937 4.535 1.00 0.00 37 CYS A C 7
ATOM 4060 O O . CYS A 1 37 ? -6.270 6.960 4.666 1.00 0.00 37 CYS A O 7
ATOM 4068 N N . VAL A 1 1 ? -14.567 0.909 2.480 1.00 0.00 1 VAL A N 8
ATOM 4069 C CA . VAL A 1 1 ? -13.490 1.410 3.379 1.00 0.00 1 VAL A CA 8
ATOM 4070 C C . VAL A 1 1 ? -12.136 1.262 2.681 1.00 0.00 1 VAL A C 8
ATOM 4071 O O . VAL A 1 1 ? -11.981 0.475 1.767 1.00 0.00 1 VAL A O 8
ATOM 4086 N N . CYS A 1 2 ? -11.157 2.013 3.104 1.00 0.00 2 CYS A N 8
ATOM 4087 C CA . CYS A 1 2 ? -9.816 1.912 2.463 1.00 0.00 2 CYS A CA 8
ATOM 4088 C C . CYS A 1 2 ? -9.024 0.777 3.117 1.00 0.00 2 CYS A C 8
ATOM 4089 O O . CYS A 1 2 ? -9.469 0.193 4.085 1.00 0.00 2 CYS A O 8
ATOM 4096 N N . ARG A 1 3 ? -7.864 0.468 2.599 1.00 0.00 3 ARG A N 8
ATOM 4097 C CA . ARG A 1 3 ? -7.029 -0.625 3.176 1.00 0.00 3 ARG A CA 8
ATOM 4098 C C . ARG A 1 3 ? -6.073 -1.137 2.098 1.00 0.00 3 ARG A C 8
ATOM 4099 O O . ARG A 1 3 ? -5.958 -0.564 1.033 1.00 0.00 3 ARG A O 8
ATOM 4120 N N . ASP A 1 4 ? -5.386 -2.213 2.364 1.00 0.00 4 ASP A N 8
ATOM 4121 C CA . ASP A 1 4 ? -4.443 -2.753 1.347 1.00 0.00 4 ASP A CA 8
ATOM 4122 C C . ASP A 1 4 ? -5.242 -3.552 0.318 1.00 0.00 4 ASP A C 8
ATOM 4123 O O . ASP A 1 4 ? -6.456 -3.565 0.338 1.00 0.00 4 ASP A O 8
ATOM 4132 N N . TRP A 1 5 ? -4.579 -4.221 -0.583 1.00 0.00 5 TRP A N 8
ATOM 4133 C CA . TRP A 1 5 ? -5.336 -5.005 -1.594 1.00 0.00 5 TRP A CA 8
ATOM 4134 C C . TRP A 1 5 ? -4.460 -6.167 -2.064 1.00 0.00 5 TRP A C 8
ATOM 4135 O O . TRP A 1 5 ? -4.960 -7.238 -2.346 1.00 0.00 5 TRP A O 8
ATOM 4156 N N . PHE A 1 6 ? -3.163 -5.999 -2.153 1.00 0.00 6 PHE A N 8
ATOM 4157 C CA . PHE A 1 6 ? -2.329 -7.136 -2.604 1.00 0.00 6 PHE A CA 8
ATOM 4158 C C . PHE A 1 6 ? -2.067 -7.903 -1.307 1.00 0.00 6 PHE A C 8
ATOM 4159 O O . PHE A 1 6 ? -2.956 -8.043 -0.489 1.00 0.00 6 PHE A O 8
ATOM 4176 N N . LYS A 1 7 ? -0.883 -8.397 -1.078 1.00 0.00 7 LYS A N 8
ATOM 4177 C CA . LYS A 1 7 ? -0.652 -9.127 0.195 1.00 0.00 7 LYS A CA 8
ATOM 4178 C C . LYS A 1 7 ? -0.297 -8.028 1.199 1.00 0.00 7 LYS A C 8
ATOM 4179 O O . LYS A 1 7 ? 0.325 -7.049 0.838 1.00 0.00 7 LYS A O 8
ATOM 4198 N N . GLU A 1 8 ? -0.666 -8.147 2.443 1.00 0.00 8 GLU A N 8
ATOM 4199 C CA . GLU A 1 8 ? -0.314 -7.067 3.410 1.00 0.00 8 GLU A CA 8
ATOM 4200 C C . GLU A 1 8 ? 1.172 -6.719 3.298 1.00 0.00 8 GLU A C 8
ATOM 4201 O O . GLU A 1 8 ? 1.593 -5.657 3.711 1.00 0.00 8 GLU A O 8
ATOM 4213 N N . THR A 1 9 ? 1.978 -7.587 2.751 1.00 0.00 9 THR A N 8
ATOM 4214 C CA . THR A 1 9 ? 3.424 -7.267 2.633 1.00 0.00 9 THR A CA 8
ATOM 4215 C C . THR A 1 9 ? 3.678 -6.532 1.317 1.00 0.00 9 THR A C 8
ATOM 4216 O O . THR A 1 9 ? 4.516 -5.654 1.274 1.00 0.00 9 THR A O 8
ATOM 4227 N N . ALA A 1 10 ? 2.971 -6.871 0.268 1.00 0.00 10 ALA A N 8
ATOM 4228 C CA . ALA A 1 10 ? 3.190 -6.160 -1.026 1.00 0.00 10 ALA A CA 8
ATOM 4229 C C . ALA A 1 10 ? 3.123 -4.686 -0.642 1.00 0.00 10 ALA A C 8
ATOM 4230 O O . ALA A 1 10 ? 3.832 -3.834 -1.139 1.00 0.00 10 ALA A O 8
ATOM 4237 N N . CYS A 1 11 ? 2.233 -4.429 0.276 1.00 0.00 11 CYS A N 8
ATOM 4238 C CA . CYS A 1 11 ? 2.016 -3.057 0.787 1.00 0.00 11 CYS A CA 8
ATOM 4239 C C . CYS A 1 11 ? 3.315 -2.592 1.448 1.00 0.00 11 CYS A C 8
ATOM 4240 O O . CYS A 1 11 ? 3.948 -1.695 0.927 1.00 0.00 11 CYS A O 8
ATOM 4247 N N . ARG A 1 12 ? 3.710 -3.179 2.551 1.00 0.00 12 ARG A N 8
ATOM 4248 C CA . ARG A 1 12 ? 4.969 -2.775 3.240 1.00 0.00 12 ARG A CA 8
ATOM 4249 C C . ARG A 1 12 ? 6.032 -2.431 2.204 1.00 0.00 12 ARG A C 8
ATOM 4250 O O . ARG A 1 12 ? 6.891 -1.606 2.433 1.00 0.00 12 ARG A O 8
ATOM 4271 N N . HIS A 1 13 ? 5.978 -3.050 1.059 1.00 0.00 13 HIS A N 8
ATOM 4272 C CA . HIS A 1 13 ? 7.003 -2.712 0.045 1.00 0.00 13 HIS A CA 8
ATOM 4273 C C . HIS A 1 13 ? 6.723 -1.247 -0.284 1.00 0.00 13 HIS A C 8
ATOM 4274 O O . HIS A 1 13 ? 7.545 -0.386 -0.058 1.00 0.00 13 HIS A O 8
ATOM 4288 N N . ALA A 1 14 ? 5.562 -0.969 -0.812 1.00 0.00 14 ALA A N 8
ATOM 4289 C CA . ALA A 1 14 ? 5.192 0.433 -1.169 1.00 0.00 14 ALA A CA 8
ATOM 4290 C C . ALA A 1 14 ? 5.614 1.468 -0.122 1.00 0.00 14 ALA A C 8
ATOM 4291 O O . ALA A 1 14 ? 6.190 2.483 -0.463 1.00 0.00 14 ALA A O 8
ATOM 4298 N N . LYS A 1 15 ? 5.351 1.256 1.138 1.00 0.00 15 LYS A N 8
ATOM 4299 C CA . LYS A 1 15 ? 5.760 2.268 2.147 1.00 0.00 15 LYS A CA 8
ATOM 4300 C C . LYS A 1 15 ? 7.293 2.345 2.204 1.00 0.00 15 LYS A C 8
ATOM 4301 O O . LYS A 1 15 ? 7.843 3.425 2.134 1.00 0.00 15 LYS A O 8
ATOM 4320 N N . SER A 1 16 ? 8.014 1.255 2.327 1.00 0.00 16 SER A N 8
ATOM 4321 C CA . SER A 1 16 ? 9.503 1.368 2.378 1.00 0.00 16 SER A CA 8
ATOM 4322 C C . SER A 1 16 ? 10.081 1.302 0.964 1.00 0.00 16 SER A C 8
ATOM 4323 O O . SER A 1 16 ? 11.269 1.139 0.768 1.00 0.00 16 SER A O 8
ATOM 4331 N N . LEU A 1 17 ? 9.237 1.423 -0.017 1.00 0.00 17 LEU A N 8
ATOM 4332 C CA . LEU A 1 17 ? 9.659 1.372 -1.439 1.00 0.00 17 LEU A CA 8
ATOM 4333 C C . LEU A 1 17 ? 10.093 2.724 -1.990 1.00 0.00 17 LEU A C 8
ATOM 4334 O O . LEU A 1 17 ? 11.216 2.957 -2.391 1.00 0.00 17 LEU A O 8
ATOM 4350 N N . GLY A 1 18 ? 9.133 3.597 -1.997 1.00 0.00 18 GLY A N 8
ATOM 4351 C CA . GLY A 1 18 ? 9.367 4.964 -2.511 1.00 0.00 18 GLY A CA 8
ATOM 4352 C C . GLY A 1 18 ? 8.023 5.429 -3.072 1.00 0.00 18 GLY A C 8
ATOM 4353 O O . GLY A 1 18 ? 7.769 6.609 -3.209 1.00 0.00 18 GLY A O 8
ATOM 4357 N N . ASN A 1 19 ? 7.155 4.504 -3.397 1.00 0.00 19 ASN A N 8
ATOM 4358 C CA . ASN A 1 19 ? 5.837 4.895 -3.942 1.00 0.00 19 ASN A CA 8
ATOM 4359 C C . ASN A 1 19 ? 5.025 5.514 -2.800 1.00 0.00 19 ASN A C 8
ATOM 4360 O O . ASN A 1 19 ? 4.925 6.724 -2.751 1.00 0.00 19 ASN A O 8
ATOM 4371 N N . CYS A 1 20 ? 4.467 4.723 -1.909 1.00 0.00 20 CYS A N 8
ATOM 4372 C CA . CYS A 1 20 ? 3.661 5.261 -0.766 1.00 0.00 20 CYS A CA 8
ATOM 4373 C C . CYS A 1 20 ? 2.913 6.532 -1.185 1.00 0.00 20 CYS A C 8
ATOM 4374 O O . CYS A 1 20 ? 2.714 7.415 -0.376 1.00 0.00 20 CYS A O 8
ATOM 4381 N N . ARG A 1 21 ? 2.522 6.596 -2.434 1.00 0.00 21 ARG A N 8
ATOM 4382 C CA . ARG A 1 21 ? 1.785 7.764 -3.007 1.00 0.00 21 ARG A CA 8
ATOM 4383 C C . ARG A 1 21 ? 2.102 7.983 -4.492 1.00 0.00 21 ARG A C 8
ATOM 4384 O O . ARG A 1 21 ? 1.371 8.675 -5.172 1.00 0.00 21 ARG A O 8
ATOM 4405 N N . THR A 1 22 ? 3.159 7.429 -5.030 1.00 0.00 22 THR A N 8
ATOM 4406 C CA . THR A 1 22 ? 3.454 7.656 -6.472 1.00 0.00 22 THR A CA 8
ATOM 4407 C C . THR A 1 22 ? 2.831 6.522 -7.284 1.00 0.00 22 THR A C 8
ATOM 4408 O O . THR A 1 22 ? 2.624 6.630 -8.476 1.00 0.00 22 THR A O 8
ATOM 4419 N N . SER A 1 23 ? 2.527 5.434 -6.632 1.00 0.00 23 SER A N 8
ATOM 4420 C CA . SER A 1 23 ? 1.913 4.286 -7.342 1.00 0.00 23 SER A CA 8
ATOM 4421 C C . SER A 1 23 ? 0.463 4.290 -6.866 1.00 0.00 23 SER A C 8
ATOM 4422 O O . SER A 1 23 ? 0.202 4.276 -5.684 1.00 0.00 23 SER A O 8
ATOM 4430 N N . GLN A 1 24 ? -0.504 4.320 -7.737 1.00 0.00 24 GLN A N 8
ATOM 4431 C CA . GLN A 1 24 ? -1.898 4.333 -7.213 1.00 0.00 24 GLN A CA 8
ATOM 4432 C C . GLN A 1 24 ? -2.243 2.993 -6.563 1.00 0.00 24 GLN A C 8
ATOM 4433 O O . GLN A 1 24 ? -2.890 2.958 -5.535 1.00 0.00 24 GLN A O 8
ATOM 4447 N N . LYS A 1 25 ? -1.832 1.889 -7.124 1.00 0.00 25 LYS A N 8
ATOM 4448 C CA . LYS A 1 25 ? -2.174 0.596 -6.479 1.00 0.00 25 LYS A CA 8
ATOM 4449 C C . LYS A 1 25 ? -1.217 0.237 -5.340 1.00 0.00 25 LYS A C 8
ATOM 4450 O O . LYS A 1 25 ? -1.207 -0.854 -4.804 1.00 0.00 25 LYS A O 8
ATOM 4469 N N . TYR A 1 26 ? -0.404 1.168 -4.966 1.00 0.00 26 TYR A N 8
ATOM 4470 C CA . TYR A 1 26 ? 0.563 0.930 -3.866 1.00 0.00 26 TYR A CA 8
ATOM 4471 C C . TYR A 1 26 ? 0.049 1.779 -2.712 1.00 0.00 26 TYR A C 8
ATOM 4472 O O . TYR A 1 26 ? -0.365 1.345 -1.657 1.00 0.00 26 TYR A O 8
ATOM 4490 N N . ARG A 1 27 ? 0.093 3.050 -2.980 1.00 0.00 27 ARG A N 8
ATOM 4491 C CA . ARG A 1 27 ? -0.361 4.068 -2.005 1.00 0.00 27 ARG A CA 8
ATOM 4492 C C . ARG A 1 27 ? -1.806 3.739 -1.614 1.00 0.00 27 ARG A C 8
ATOM 4493 O O . ARG A 1 27 ? -2.163 3.675 -0.455 1.00 0.00 27 ARG A O 8
ATOM 4514 N N . ALA A 1 28 ? -2.647 3.529 -2.591 1.00 0.00 28 ALA A N 8
ATOM 4515 C CA . ALA A 1 28 ? -4.073 3.206 -2.303 1.00 0.00 28 ALA A CA 8
ATOM 4516 C C . ALA A 1 28 ? -4.290 1.700 -2.147 1.00 0.00 28 ALA A C 8
ATOM 4517 O O . ALA A 1 28 ? -4.927 1.267 -1.207 1.00 0.00 28 ALA A O 8
ATOM 4524 N N . ASN A 1 29 ? -3.786 0.882 -3.033 1.00 0.00 29 ASN A N 8
ATOM 4525 C CA . ASN A 1 29 ? -4.023 -0.576 -2.843 1.00 0.00 29 ASN A CA 8
ATOM 4526 C C . ASN A 1 29 ? -3.217 -1.102 -1.658 1.00 0.00 29 ASN A C 8
ATOM 4527 O O . ASN A 1 29 ? -3.330 -2.247 -1.275 1.00 0.00 29 ASN A O 8
ATOM 4538 N N . CYS A 1 30 ? -2.408 -0.268 -1.072 1.00 0.00 30 CYS A N 8
ATOM 4539 C CA . CYS A 1 30 ? -1.597 -0.711 0.091 1.00 0.00 30 CYS A CA 8
ATOM 4540 C C . CYS A 1 30 ? -1.484 0.480 1.041 1.00 0.00 30 CYS A C 8
ATOM 4541 O O . CYS A 1 30 ? -0.437 0.847 1.538 1.00 0.00 30 CYS A O 8
ATOM 4548 N N . ALA A 1 31 ? -2.630 1.063 1.263 1.00 0.00 31 ALA A N 8
ATOM 4549 C CA . ALA A 1 31 ? -2.812 2.248 2.148 1.00 0.00 31 ALA A CA 8
ATOM 4550 C C . ALA A 1 31 ? -2.626 1.873 3.625 1.00 0.00 31 ALA A C 8
ATOM 4551 O O . ALA A 1 31 ? -2.732 2.710 4.501 1.00 0.00 31 ALA A O 8
ATOM 4558 N N . LYS A 1 32 ? -2.351 0.630 3.914 1.00 0.00 32 LYS A N 8
ATOM 4559 C CA . LYS A 1 32 ? -2.154 0.172 5.322 1.00 0.00 32 LYS A CA 8
ATOM 4560 C C . LYS A 1 32 ? -0.693 0.374 5.720 1.00 0.00 32 LYS A C 8
ATOM 4561 O O . LYS A 1 32 ? -0.338 0.680 6.842 1.00 0.00 32 LYS A O 8
ATOM 4580 N N . THR A 1 33 ? 0.130 0.180 4.736 1.00 0.00 33 THR A N 8
ATOM 4581 C CA . THR A 1 33 ? 1.609 0.309 4.853 1.00 0.00 33 THR A CA 8
ATOM 4582 C C . THR A 1 33 ? 2.029 1.766 4.683 1.00 0.00 33 THR A C 8
ATOM 4583 O O . THR A 1 33 ? 2.969 2.236 5.293 1.00 0.00 33 THR A O 8
ATOM 4594 N N . CYS A 1 34 ? 1.320 2.471 3.854 1.00 0.00 34 CYS A N 8
ATOM 4595 C CA . CYS A 1 34 ? 1.617 3.905 3.599 1.00 0.00 34 CYS A CA 8
ATOM 4596 C C . CYS A 1 34 ? 0.751 4.743 4.542 1.00 0.00 34 CYS A C 8
ATOM 4597 O O . CYS A 1 34 ? 1.001 5.913 4.756 1.00 0.00 34 CYS A O 8
ATOM 4604 N N . GLU A 1 35 ? -0.266 4.138 5.101 1.00 0.00 35 GLU A N 8
ATOM 4605 C CA . GLU A 1 35 ? -1.184 4.840 6.036 1.00 0.00 35 GLU A CA 8
ATOM 4606 C C . GLU A 1 35 ? -2.060 5.825 5.276 1.00 0.00 35 GLU A C 8
ATOM 4607 O O . GLU A 1 35 ? -2.467 6.869 5.744 1.00 0.00 35 GLU A O 8
ATOM 4619 N N . LEU A 1 36 ? -2.330 5.418 4.071 1.00 0.00 36 LEU A N 8
ATOM 4620 C CA . LEU A 1 36 ? -3.175 6.210 3.147 1.00 0.00 36 LEU A CA 8
ATOM 4621 C C . LEU A 1 36 ? -4.621 5.775 3.396 1.00 0.00 36 LEU A C 8
ATOM 4622 O O . LEU A 1 36 ? -5.542 6.312 2.814 1.00 0.00 36 LEU A O 8
ATOM 4638 N N . CYS A 1 37 ? -4.842 4.808 4.254 1.00 0.00 37 CYS A N 8
ATOM 4639 C CA . CYS A 1 37 ? -6.248 4.378 4.502 1.00 0.00 37 CYS A CA 8
ATOM 4640 C C . CYS A 1 37 ? -6.855 5.253 5.600 1.00 0.00 37 CYS A C 8
ATOM 4641 O O . CYS A 1 37 ? -6.680 4.919 6.761 1.00 0.00 37 CYS A O 8
ATOM 4649 N N . VAL A 1 1 ? -14.356 1.579 -0.442 1.00 0.00 1 VAL A N 9
ATOM 4650 C CA . VAL A 1 1 ? -13.539 1.244 0.757 1.00 0.00 1 VAL A CA 9
ATOM 4651 C C . VAL A 1 1 ? -12.104 0.935 0.326 1.00 0.00 1 VAL A C 9
ATOM 4652 O O . VAL A 1 1 ? -11.863 0.048 -0.468 1.00 0.00 1 VAL A O 9
ATOM 4667 N N . CYS A 1 2 ? -11.149 1.660 0.841 1.00 0.00 2 CYS A N 9
ATOM 4668 C CA . CYS A 1 2 ? -9.734 1.400 0.454 1.00 0.00 2 CYS A CA 9
ATOM 4669 C C . CYS A 1 2 ? -9.012 0.710 1.616 1.00 0.00 2 CYS A C 9
ATOM 4670 O O . CYS A 1 2 ? -9.563 0.591 2.691 1.00 0.00 2 CYS A O 9
ATOM 4677 N N . ARG A 1 3 ? -7.800 0.263 1.408 1.00 0.00 3 ARG A N 9
ATOM 4678 C CA . ARG A 1 3 ? -7.019 -0.423 2.477 1.00 0.00 3 ARG A CA 9
ATOM 4679 C C . ARG A 1 3 ? -6.032 -1.364 1.786 1.00 0.00 3 ARG A C 9
ATOM 4680 O O . ARG A 1 3 ? -6.020 -1.468 0.577 1.00 0.00 3 ARG A O 9
ATOM 4701 N N . ASP A 1 4 ? -5.204 -2.052 2.523 1.00 0.00 4 ASP A N 9
ATOM 4702 C CA . ASP A 1 4 ? -4.247 -2.970 1.847 1.00 0.00 4 ASP A CA 9
ATOM 4703 C C . ASP A 1 4 ? -5.060 -3.835 0.884 1.00 0.00 4 ASP A C 9
ATOM 4704 O O . ASP A 1 4 ? -6.231 -4.067 1.110 1.00 0.00 4 ASP A O 9
ATOM 4713 N N . TRP A 1 5 ? -4.487 -4.323 -0.181 1.00 0.00 5 TRP A N 9
ATOM 4714 C CA . TRP A 1 5 ? -5.310 -5.162 -1.095 1.00 0.00 5 TRP A CA 9
ATOM 4715 C C . TRP A 1 5 ? -4.437 -6.285 -1.648 1.00 0.00 5 TRP A C 9
ATOM 4716 O O . TRP A 1 5 ? -4.931 -7.362 -1.916 1.00 0.00 5 TRP A O 9
ATOM 4737 N N . PHE A 1 6 ? -3.155 -6.090 -1.826 1.00 0.00 6 PHE A N 9
ATOM 4738 C CA . PHE A 1 6 ? -2.369 -7.223 -2.357 1.00 0.00 6 PHE A CA 9
ATOM 4739 C C . PHE A 1 6 ? -2.024 -7.992 -1.086 1.00 0.00 6 PHE A C 9
ATOM 4740 O O . PHE A 1 6 ? -2.815 -8.040 -0.165 1.00 0.00 6 PHE A O 9
ATOM 4757 N N . LYS A 1 7 ? -0.870 -8.584 -0.994 1.00 0.00 7 LYS A N 9
ATOM 4758 C CA . LYS A 1 7 ? -0.586 -9.302 0.272 1.00 0.00 7 LYS A CA 9
ATOM 4759 C C . LYS A 1 7 ? -0.312 -8.143 1.231 1.00 0.00 7 LYS A C 9
ATOM 4760 O O . LYS A 1 7 ? 0.162 -7.110 0.803 1.00 0.00 7 LYS A O 9
ATOM 4779 N N . GLU A 1 8 ? -0.580 -8.244 2.502 1.00 0.00 8 GLU A N 9
ATOM 4780 C CA . GLU A 1 8 ? -0.284 -7.068 3.370 1.00 0.00 8 GLU A CA 9
ATOM 4781 C C . GLU A 1 8 ? 1.175 -6.654 3.177 1.00 0.00 8 GLU A C 9
ATOM 4782 O O . GLU A 1 8 ? 1.558 -5.551 3.514 1.00 0.00 8 GLU A O 9
ATOM 4794 N N . THR A 1 9 ? 1.997 -7.513 2.640 1.00 0.00 9 THR A N 9
ATOM 4795 C CA . THR A 1 9 ? 3.416 -7.127 2.446 1.00 0.00 9 THR A CA 9
ATOM 4796 C C . THR A 1 9 ? 3.617 -6.492 1.071 1.00 0.00 9 THR A C 9
ATOM 4797 O O . THR A 1 9 ? 4.490 -5.663 0.929 1.00 0.00 9 THR A O 9
ATOM 4808 N N . ALA A 1 10 ? 2.843 -6.843 0.076 1.00 0.00 10 ALA A N 9
ATOM 4809 C CA . ALA A 1 10 ? 3.039 -6.207 -1.263 1.00 0.00 10 ALA A CA 9
ATOM 4810 C C . ALA A 1 10 ? 3.030 -4.715 -0.950 1.00 0.00 10 ALA A C 9
ATOM 4811 O O . ALA A 1 10 ? 3.780 -3.912 -1.468 1.00 0.00 10 ALA A O 9
ATOM 4818 N N . CYS A 1 11 ? 2.132 -4.397 -0.064 1.00 0.00 11 CYS A N 9
ATOM 4819 C CA . CYS A 1 11 ? 1.921 -3.012 0.416 1.00 0.00 11 CYS A CA 9
ATOM 4820 C C . CYS A 1 11 ? 3.193 -2.531 1.123 1.00 0.00 11 CYS A C 9
ATOM 4821 O O . CYS A 1 11 ? 3.827 -1.590 0.687 1.00 0.00 11 CYS A O 9
ATOM 4828 N N . ARG A 1 12 ? 3.580 -3.153 2.202 1.00 0.00 12 ARG A N 9
ATOM 4829 C CA . ARG A 1 12 ? 4.809 -2.736 2.940 1.00 0.00 12 ARG A CA 9
ATOM 4830 C C . ARG A 1 12 ? 5.958 -2.450 1.978 1.00 0.00 12 ARG A C 9
ATOM 4831 O O . ARG A 1 12 ? 6.798 -1.615 2.247 1.00 0.00 12 ARG A O 9
ATOM 4852 N N . HIS A 1 13 ? 6.015 -3.115 0.860 1.00 0.00 13 HIS A N 9
ATOM 4853 C CA . HIS A 1 13 ? 7.133 -2.817 -0.065 1.00 0.00 13 HIS A CA 9
ATOM 4854 C C . HIS A 1 13 ? 6.875 -1.366 -0.453 1.00 0.00 13 HIS A C 9
ATOM 4855 O O . HIS A 1 13 ? 7.692 -0.495 -0.237 1.00 0.00 13 HIS A O 9
ATOM 4869 N N . ALA A 1 14 ? 5.728 -1.112 -1.019 1.00 0.00 14 ALA A N 9
ATOM 4870 C CA . ALA A 1 14 ? 5.394 0.282 -1.423 1.00 0.00 14 ALA A CA 9
ATOM 4871 C C . ALA A 1 14 ? 5.475 1.221 -0.212 1.00 0.00 14 ALA A C 9
ATOM 4872 O O . ALA A 1 14 ? 5.413 2.420 -0.360 1.00 0.00 14 ALA A O 9
ATOM 4879 N N . LYS A 1 15 ? 5.614 0.758 1.002 1.00 0.00 15 LYS A N 9
ATOM 4880 C CA . LYS A 1 15 ? 5.686 1.744 2.121 1.00 0.00 15 LYS A CA 9
ATOM 4881 C C . LYS A 1 15 ? 7.133 2.222 2.308 1.00 0.00 15 LYS A C 9
ATOM 4882 O O . LYS A 1 15 ? 7.391 3.406 2.239 1.00 0.00 15 LYS A O 9
ATOM 4901 N N . SER A 1 16 ? 8.096 1.360 2.545 1.00 0.00 16 SER A N 9
ATOM 4902 C CA . SER A 1 16 ? 9.491 1.859 2.726 1.00 0.00 16 SER A CA 9
ATOM 4903 C C . SER A 1 16 ? 10.255 1.825 1.405 1.00 0.00 16 SER A C 9
ATOM 4904 O O . SER A 1 16 ? 11.460 1.976 1.358 1.00 0.00 16 SER A O 9
ATOM 4912 N N . LEU A 1 17 ? 9.549 1.619 0.335 1.00 0.00 17 LEU A N 9
ATOM 4913 C CA . LEU A 1 17 ? 10.186 1.561 -1.006 1.00 0.00 17 LEU A CA 9
ATOM 4914 C C . LEU A 1 17 ? 10.335 2.921 -1.674 1.00 0.00 17 LEU A C 9
ATOM 4915 O O . LEU A 1 17 ? 11.410 3.403 -1.971 1.00 0.00 17 LEU A O 9
ATOM 4931 N N . GLY A 1 18 ? 9.201 3.510 -1.908 1.00 0.00 18 GLY A N 9
ATOM 4932 C CA . GLY A 1 18 ? 9.186 4.833 -2.566 1.00 0.00 18 GLY A CA 9
ATOM 4933 C C . GLY A 1 18 ? 7.835 4.967 -3.272 1.00 0.00 18 GLY A C 9
ATOM 4934 O O . GLY A 1 18 ? 7.273 6.039 -3.367 1.00 0.00 18 GLY A O 9
ATOM 4938 N N . ASN A 1 19 ? 7.312 3.874 -3.768 1.00 0.00 19 ASN A N 9
ATOM 4939 C CA . ASN A 1 19 ? 6.006 3.901 -4.471 1.00 0.00 19 ASN A CA 9
ATOM 4940 C C . ASN A 1 19 ? 4.858 4.241 -3.531 1.00 0.00 19 ASN A C 9
ATOM 4941 O O . ASN A 1 19 ? 3.843 4.671 -4.038 1.00 0.00 19 ASN A O 9
ATOM 4952 N N . CYS A 1 20 ? 5.034 4.036 -2.249 1.00 0.00 20 CYS A N 9
ATOM 4953 C CA . CYS A 1 20 ? 3.956 4.332 -1.250 1.00 0.00 20 CYS A CA 9
ATOM 4954 C C . CYS A 1 20 ? 2.976 5.383 -1.771 1.00 0.00 20 CYS A C 9
ATOM 4955 O O . CYS A 1 20 ? 1.781 5.268 -1.611 1.00 0.00 20 CYS A O 9
ATOM 4962 N N . ARG A 1 21 ? 3.473 6.412 -2.399 1.00 0.00 21 ARG A N 9
ATOM 4963 C CA . ARG A 1 21 ? 2.547 7.454 -2.924 1.00 0.00 21 ARG A CA 9
ATOM 4964 C C . ARG A 1 21 ? 2.723 7.709 -4.428 1.00 0.00 21 ARG A C 9
ATOM 4965 O O . ARG A 1 21 ? 1.927 8.405 -5.025 1.00 0.00 21 ARG A O 9
ATOM 4986 N N . THR A 1 22 ? 3.730 7.176 -5.066 1.00 0.00 22 THR A N 9
ATOM 4987 C CA . THR A 1 22 ? 3.907 7.421 -6.525 1.00 0.00 22 THR A CA 9
ATOM 4988 C C . THR A 1 22 ? 3.290 6.273 -7.327 1.00 0.00 22 THR A C 9
ATOM 4989 O O . THR A 1 22 ? 3.317 6.275 -8.542 1.00 0.00 22 THR A O 9
ATOM 5000 N N . SER A 1 23 ? 2.733 5.294 -6.669 1.00 0.00 23 SER A N 9
ATOM 5001 C CA . SER A 1 23 ? 2.119 4.159 -7.402 1.00 0.00 23 SER A CA 9
ATOM 5002 C C . SER A 1 23 ? 0.649 4.180 -6.983 1.00 0.00 23 SER A C 9
ATOM 5003 O O . SER A 1 23 ? 0.338 4.420 -5.833 1.00 0.00 23 SER A O 9
ATOM 5011 N N . GLN A 1 24 ? -0.263 3.948 -7.885 1.00 0.00 24 GLN A N 9
ATOM 5012 C CA . GLN A 1 24 ? -1.701 3.978 -7.501 1.00 0.00 24 GLN A CA 9
ATOM 5013 C C . GLN A 1 24 ? -2.118 2.823 -6.591 1.00 0.00 24 GLN A C 9
ATOM 5014 O O . GLN A 1 24 ? -2.296 3.034 -5.414 1.00 0.00 24 GLN A O 9
ATOM 5028 N N . LYS A 1 25 ? -2.283 1.624 -7.074 1.00 0.00 25 LYS A N 9
ATOM 5029 C CA . LYS A 1 25 ? -2.695 0.532 -6.143 1.00 0.00 25 LYS A CA 9
ATOM 5030 C C . LYS A 1 25 ? -1.780 0.571 -4.916 1.00 0.00 25 LYS A C 9
ATOM 5031 O O . LYS A 1 25 ? -2.174 0.546 -3.772 1.00 0.00 25 LYS A O 9
ATOM 5050 N N . TYR A 1 26 ? -0.515 0.640 -5.178 1.00 0.00 26 TYR A N 9
ATOM 5051 C CA . TYR A 1 26 ? 0.526 0.691 -4.115 1.00 0.00 26 TYR A CA 9
ATOM 5052 C C . TYR A 1 26 ? 0.266 1.782 -3.067 1.00 0.00 26 TYR A C 9
ATOM 5053 O O . TYR A 1 26 ? 0.543 1.586 -1.900 1.00 0.00 26 TYR A O 9
ATOM 5071 N N . ARG A 1 27 ? -0.253 2.927 -3.423 1.00 0.00 27 ARG A N 9
ATOM 5072 C CA . ARG A 1 27 ? -0.496 3.971 -2.390 1.00 0.00 27 ARG A CA 9
ATOM 5073 C C . ARG A 1 27 ? -1.867 3.733 -1.752 1.00 0.00 27 ARG A C 9
ATOM 5074 O O . ARG A 1 27 ? -1.998 3.644 -0.547 1.00 0.00 27 ARG A O 9
ATOM 5095 N N . ALA A 1 28 ? -2.894 3.626 -2.547 1.00 0.00 28 ALA A N 9
ATOM 5096 C CA . ALA A 1 28 ? -4.263 3.391 -2.011 1.00 0.00 28 ALA A CA 9
ATOM 5097 C C . ALA A 1 28 ? -4.472 1.892 -1.780 1.00 0.00 28 ALA A C 9
ATOM 5098 O O . ALA A 1 28 ? -4.770 1.469 -0.682 1.00 0.00 28 ALA A O 9
ATOM 5105 N N . ASN A 1 29 ? -4.328 1.063 -2.780 1.00 0.00 29 ASN A N 9
ATOM 5106 C CA . ASN A 1 29 ? -4.543 -0.386 -2.508 1.00 0.00 29 ASN A CA 9
ATOM 5107 C C . ASN A 1 29 ? -3.674 -0.863 -1.346 1.00 0.00 29 ASN A C 9
ATOM 5108 O O . ASN A 1 29 ? -3.998 -1.816 -0.665 1.00 0.00 29 ASN A O 9
ATOM 5119 N N . CYS A 1 30 ? -2.571 -0.206 -1.120 1.00 0.00 30 CYS A N 9
ATOM 5120 C CA . CYS A 1 30 ? -1.668 -0.608 -0.010 1.00 0.00 30 CYS A CA 9
ATOM 5121 C C . CYS A 1 30 ? -1.498 0.597 0.912 1.00 0.00 30 CYS A C 9
ATOM 5122 O O . CYS A 1 30 ? -0.415 0.991 1.296 1.00 0.00 30 CYS A O 9
ATOM 5129 N N . ALA A 1 31 ? -2.621 1.168 1.245 1.00 0.00 31 ALA A N 9
ATOM 5130 C CA . ALA A 1 31 ? -2.688 2.361 2.133 1.00 0.00 31 ALA A CA 9
ATOM 5131 C C . ALA A 1 31 ? -2.540 1.939 3.600 1.00 0.00 31 ALA A C 9
ATOM 5132 O O . ALA A 1 31 ? -2.494 2.764 4.490 1.00 0.00 31 ALA A O 9
ATOM 5139 N N . LYS A 1 32 ? -2.462 0.664 3.856 1.00 0.00 32 LYS A N 9
ATOM 5140 C CA . LYS A 1 32 ? -2.315 0.169 5.257 1.00 0.00 32 LYS A CA 9
ATOM 5141 C C . LYS A 1 32 ? -0.824 0.144 5.599 1.00 0.00 32 LYS A C 9
ATOM 5142 O O . LYS A 1 32 ? -0.421 0.189 6.744 1.00 0.00 32 LYS A O 9
ATOM 5161 N N . THR A 1 33 ? -0.017 0.073 4.580 1.00 0.00 33 THR A N 9
ATOM 5162 C CA . THR A 1 33 ? 1.459 0.040 4.725 1.00 0.00 33 THR A CA 9
ATOM 5163 C C . THR A 1 33 ? 1.994 1.469 4.740 1.00 0.00 33 THR A C 9
ATOM 5164 O O . THR A 1 33 ? 3.015 1.767 5.324 1.00 0.00 33 THR A O 9
ATOM 5175 N N . CYS A 1 34 ? 1.295 2.358 4.098 1.00 0.00 34 CYS A N 9
ATOM 5176 C CA . CYS A 1 34 ? 1.753 3.772 4.073 1.00 0.00 34 CYS A CA 9
ATOM 5177 C C . CYS A 1 34 ? 0.764 4.648 4.844 1.00 0.00 34 CYS A C 9
ATOM 5178 O O . CYS A 1 34 ? 0.967 5.835 5.009 1.00 0.00 34 CYS A O 9
ATOM 5185 N N . GLU A 1 35 ? -0.306 4.072 5.318 1.00 0.00 35 GLU A N 9
ATOM 5186 C CA . GLU A 1 35 ? -1.310 4.860 6.075 1.00 0.00 35 GLU A CA 9
ATOM 5187 C C . GLU A 1 35 ? -1.967 5.901 5.178 1.00 0.00 35 GLU A C 9
ATOM 5188 O O . GLU A 1 35 ? -2.316 6.996 5.573 1.00 0.00 35 GLU A O 9
ATOM 5200 N N . LEU A 1 36 ? -2.128 5.500 3.951 1.00 0.00 36 LEU A N 9
ATOM 5201 C CA . LEU A 1 36 ? -2.763 6.367 2.928 1.00 0.00 36 LEU A CA 9
ATOM 5202 C C . LEU A 1 36 ? -4.269 6.154 3.086 1.00 0.00 36 LEU A C 9
ATOM 5203 O O . LEU A 1 36 ? -5.066 6.868 2.510 1.00 0.00 36 LEU A O 9
ATOM 5219 N N . CYS A 1 37 ? -4.678 5.177 3.862 1.00 0.00 37 CYS A N 9
ATOM 5220 C CA . CYS A 1 37 ? -6.140 4.950 4.033 1.00 0.00 37 CYS A CA 9
ATOM 5221 C C . CYS A 1 37 ? -6.366 3.755 4.961 1.00 0.00 37 CYS A C 9
ATOM 5222 O O . CYS A 1 37 ? -5.711 2.745 4.764 1.00 0.00 37 CYS A O 9
ATOM 5230 N N . VAL A 1 1 ? -14.467 0.647 2.350 1.00 0.00 1 VAL A N 10
ATOM 5231 C CA . VAL A 1 1 ? -13.315 1.061 3.200 1.00 0.00 1 VAL A CA 10
ATOM 5232 C C . VAL A 1 1 ? -12.008 0.765 2.462 1.00 0.00 1 VAL A C 10
ATOM 5233 O O . VAL A 1 1 ? -11.912 -0.185 1.709 1.00 0.00 1 VAL A O 10
ATOM 5248 N N . CYS A 1 2 ? -11.000 1.567 2.670 1.00 0.00 2 CYS A N 10
ATOM 5249 C CA . CYS A 1 2 ? -9.702 1.324 1.977 1.00 0.00 2 CYS A CA 10
ATOM 5250 C C . CYS A 1 2 ? -8.840 0.396 2.841 1.00 0.00 2 CYS A C 10
ATOM 5251 O O . CYS A 1 2 ? -9.125 0.197 4.005 1.00 0.00 2 CYS A O 10
ATOM 5258 N N . ARG A 1 3 ? -7.792 -0.177 2.308 1.00 0.00 3 ARG A N 10
ATOM 5259 C CA . ARG A 1 3 ? -6.938 -1.081 3.128 1.00 0.00 3 ARG A CA 10
ATOM 5260 C C . ARG A 1 3 ? -5.968 -1.809 2.196 1.00 0.00 3 ARG A C 10
ATOM 5261 O O . ARG A 1 3 ? -6.133 -1.785 0.993 1.00 0.00 3 ARG A O 10
ATOM 5282 N N . ASP A 1 4 ? -4.967 -2.455 2.729 1.00 0.00 4 ASP A N 10
ATOM 5283 C CA . ASP A 1 4 ? -4.014 -3.171 1.836 1.00 0.00 4 ASP A CA 10
ATOM 5284 C C . ASP A 1 4 ? -4.839 -4.002 0.855 1.00 0.00 4 ASP A C 10
ATOM 5285 O O . ASP A 1 4 ? -6.009 -4.240 1.081 1.00 0.00 4 ASP A O 10
ATOM 5294 N N . TRP A 1 5 ? -4.271 -4.451 -0.230 1.00 0.00 5 TRP A N 10
ATOM 5295 C CA . TRP A 1 5 ? -5.099 -5.258 -1.168 1.00 0.00 5 TRP A CA 10
ATOM 5296 C C . TRP A 1 5 ? -4.267 -6.409 -1.733 1.00 0.00 5 TRP A C 10
ATOM 5297 O O . TRP A 1 5 ? -4.822 -7.402 -2.162 1.00 0.00 5 TRP A O 10
ATOM 5318 N N . PHE A 1 6 ? -2.959 -6.335 -1.753 1.00 0.00 6 PHE A N 10
ATOM 5319 C CA . PHE A 1 6 ? -2.207 -7.483 -2.309 1.00 0.00 6 PHE A CA 10
ATOM 5320 C C . PHE A 1 6 ? -2.046 -8.442 -1.133 1.00 0.00 6 PHE A C 10
ATOM 5321 O O . PHE A 1 6 ? -2.963 -8.616 -0.355 1.00 0.00 6 PHE A O 10
ATOM 5338 N N . LYS A 1 7 ? -0.921 -9.073 -0.969 1.00 0.00 7 LYS A N 10
ATOM 5339 C CA . LYS A 1 7 ? -0.831 -9.992 0.202 1.00 0.00 7 LYS A CA 10
ATOM 5340 C C . LYS A 1 7 ? -0.431 -9.238 1.476 1.00 0.00 7 LYS A C 10
ATOM 5341 O O . LYS A 1 7 ? 0.227 -9.793 2.334 1.00 0.00 7 LYS A O 10
ATOM 5360 N N . GLU A 1 8 ? -0.816 -7.995 1.620 1.00 0.00 8 GLU A N 10
ATOM 5361 C CA . GLU A 1 8 ? -0.479 -7.179 2.823 1.00 0.00 8 GLU A CA 10
ATOM 5362 C C . GLU A 1 8 ? 1.006 -6.808 2.917 1.00 0.00 8 GLU A C 10
ATOM 5363 O O . GLU A 1 8 ? 1.342 -5.809 3.522 1.00 0.00 8 GLU A O 10
ATOM 5375 N N . THR A 1 9 ? 1.909 -7.555 2.348 1.00 0.00 9 THR A N 10
ATOM 5376 C CA . THR A 1 9 ? 3.343 -7.186 2.443 1.00 0.00 9 THR A CA 10
ATOM 5377 C C . THR A 1 9 ? 3.698 -6.428 1.168 1.00 0.00 9 THR A C 10
ATOM 5378 O O . THR A 1 9 ? 4.527 -5.544 1.191 1.00 0.00 9 THR A O 10
ATOM 5389 N N . ALA A 1 10 ? 3.065 -6.770 0.076 1.00 0.00 10 ALA A N 10
ATOM 5390 C CA . ALA A 1 10 ? 3.348 -6.065 -1.206 1.00 0.00 10 ALA A CA 10
ATOM 5391 C C . ALA A 1 10 ? 3.243 -4.593 -0.817 1.00 0.00 10 ALA A C 10
ATOM 5392 O O . ALA A 1 10 ? 3.994 -3.736 -1.235 1.00 0.00 10 ALA A O 10
ATOM 5399 N N . CYS A 1 11 ? 2.268 -4.350 0.016 1.00 0.00 11 CYS A N 10
ATOM 5400 C CA . CYS A 1 11 ? 1.981 -2.991 0.535 1.00 0.00 11 CYS A CA 10
ATOM 5401 C C . CYS A 1 11 ? 3.249 -2.500 1.242 1.00 0.00 11 CYS A C 10
ATOM 5402 O O . CYS A 1 11 ? 3.878 -1.551 0.819 1.00 0.00 11 CYS A O 10
ATOM 5409 N N . ARG A 1 12 ? 3.631 -3.141 2.312 1.00 0.00 12 ARG A N 10
ATOM 5410 C CA . ARG A 1 12 ? 4.855 -2.738 3.064 1.00 0.00 12 ARG A CA 10
ATOM 5411 C C . ARG A 1 12 ? 5.972 -2.444 2.069 1.00 0.00 12 ARG A C 10
ATOM 5412 O O . ARG A 1 12 ? 6.875 -1.680 2.347 1.00 0.00 12 ARG A O 10
ATOM 5433 N N . HIS A 1 13 ? 5.925 -3.029 0.907 1.00 0.00 13 HIS A N 10
ATOM 5434 C CA . HIS A 1 13 ? 7.010 -2.731 -0.053 1.00 0.00 13 HIS A CA 10
ATOM 5435 C C . HIS A 1 13 ? 6.812 -1.238 -0.275 1.00 0.00 13 HIS A C 10
ATOM 5436 O O . HIS A 1 13 ? 7.558 -0.426 0.215 1.00 0.00 13 HIS A O 10
ATOM 5450 N N . ALA A 1 14 ? 5.795 -0.895 -1.011 1.00 0.00 14 ALA A N 10
ATOM 5451 C CA . ALA A 1 14 ? 5.499 0.539 -1.295 1.00 0.00 14 ALA A CA 10
ATOM 5452 C C . ALA A 1 14 ? 5.847 1.458 -0.118 1.00 0.00 14 ALA A C 10
ATOM 5453 O O . ALA A 1 14 ? 6.433 2.506 -0.306 1.00 0.00 14 ALA A O 10
ATOM 5460 N N . LYS A 1 15 ? 5.500 1.103 1.090 1.00 0.00 15 LYS A N 10
ATOM 5461 C CA . LYS A 1 15 ? 5.815 1.966 2.249 1.00 0.00 15 LYS A CA 10
ATOM 5462 C C . LYS A 1 15 ? 7.332 2.195 2.301 1.00 0.00 15 LYS A C 10
ATOM 5463 O O . LYS A 1 15 ? 7.765 3.326 2.402 1.00 0.00 15 LYS A O 10
ATOM 5482 N N . SER A 1 16 ? 8.167 1.185 2.240 1.00 0.00 16 SER A N 10
ATOM 5483 C CA . SER A 1 16 ? 9.630 1.476 2.300 1.00 0.00 16 SER A CA 10
ATOM 5484 C C . SER A 1 16 ? 10.336 1.596 0.945 1.00 0.00 16 SER A C 10
ATOM 5485 O O . SER A 1 16 ? 11.525 1.849 0.917 1.00 0.00 16 SER A O 10
ATOM 5493 N N . LEU A 1 17 ? 9.693 1.440 -0.177 1.00 0.00 17 LEU A N 10
ATOM 5494 C CA . LEU A 1 17 ? 10.471 1.583 -1.439 1.00 0.00 17 LEU A CA 10
ATOM 5495 C C . LEU A 1 17 ? 10.150 2.962 -1.997 1.00 0.00 17 LEU A C 10
ATOM 5496 O O . LEU A 1 17 ? 11.014 3.762 -2.295 1.00 0.00 17 LEU A O 10
ATOM 5512 N N . GLY A 1 18 ? 8.880 3.221 -2.137 1.00 0.00 18 GLY A N 10
ATOM 5513 C CA . GLY A 1 18 ? 8.505 4.546 -2.682 1.00 0.00 18 GLY A CA 10
ATOM 5514 C C . GLY A 1 18 ? 7.049 4.560 -3.142 1.00 0.00 18 GLY A C 10
ATOM 5515 O O . GLY A 1 18 ? 6.283 5.442 -2.807 1.00 0.00 18 GLY A O 10
ATOM 5519 N N . ASN A 1 19 ? 6.670 3.583 -3.916 1.00 0.00 19 ASN A N 10
ATOM 5520 C CA . ASN A 1 19 ? 5.272 3.523 -4.414 1.00 0.00 19 ASN A CA 10
ATOM 5521 C C . ASN A 1 19 ? 4.222 3.903 -3.370 1.00 0.00 19 ASN A C 10
ATOM 5522 O O . ASN A 1 19 ? 3.129 4.243 -3.775 1.00 0.00 19 ASN A O 10
ATOM 5533 N N . CYS A 1 20 ? 4.519 3.849 -2.095 1.00 0.00 20 CYS A N 10
ATOM 5534 C CA . CYS A 1 20 ? 3.513 4.209 -1.052 1.00 0.00 20 CYS A CA 10
ATOM 5535 C C . CYS A 1 20 ? 2.611 5.342 -1.540 1.00 0.00 20 CYS A C 10
ATOM 5536 O O . CYS A 1 20 ? 1.428 5.355 -1.283 1.00 0.00 20 CYS A O 10
ATOM 5543 N N . ARG A 1 21 ? 3.161 6.293 -2.240 1.00 0.00 21 ARG A N 10
ATOM 5544 C CA . ARG A 1 21 ? 2.321 7.423 -2.737 1.00 0.00 21 ARG A CA 10
ATOM 5545 C C . ARG A 1 21 ? 2.536 7.716 -4.224 1.00 0.00 21 ARG A C 10
ATOM 5546 O O . ARG A 1 21 ? 1.988 8.659 -4.760 1.00 0.00 21 ARG A O 10
ATOM 5567 N N . THR A 1 22 ? 3.323 6.930 -4.899 1.00 0.00 22 THR A N 10
ATOM 5568 C CA . THR A 1 22 ? 3.571 7.169 -6.347 1.00 0.00 22 THR A CA 10
ATOM 5569 C C . THR A 1 22 ? 2.785 6.171 -7.198 1.00 0.00 22 THR A C 10
ATOM 5570 O O . THR A 1 22 ? 2.703 6.315 -8.402 1.00 0.00 22 THR A O 10
ATOM 5581 N N . SER A 1 23 ? 2.203 5.163 -6.608 1.00 0.00 23 SER A N 10
ATOM 5582 C CA . SER A 1 23 ? 1.439 4.193 -7.435 1.00 0.00 23 SER A CA 10
ATOM 5583 C C . SER A 1 23 ? -0.011 4.243 -6.948 1.00 0.00 23 SER A C 10
ATOM 5584 O O . SER A 1 23 ? -0.259 4.491 -5.787 1.00 0.00 23 SER A O 10
ATOM 5592 N N . GLN A 1 24 ? -0.979 4.025 -7.795 1.00 0.00 24 GLN A N 10
ATOM 5593 C CA . GLN A 1 24 ? -2.383 4.087 -7.295 1.00 0.00 24 GLN A CA 10
ATOM 5594 C C . GLN A 1 24 ? -2.754 2.796 -6.564 1.00 0.00 24 GLN A C 10
ATOM 5595 O O . GLN A 1 24 ? -3.437 2.834 -5.562 1.00 0.00 24 GLN A O 10
ATOM 5609 N N . LYS A 1 25 ? -2.330 1.649 -7.021 1.00 0.00 25 LYS A N 10
ATOM 5610 C CA . LYS A 1 25 ? -2.678 0.382 -6.322 1.00 0.00 25 LYS A CA 10
ATOM 5611 C C . LYS A 1 25 ? -1.507 -0.056 -5.441 1.00 0.00 25 LYS A C 10
ATOM 5612 O O . LYS A 1 25 ? -1.095 -1.197 -5.374 1.00 0.00 25 LYS A O 10
ATOM 5631 N N . TYR A 1 26 ? -1.016 0.934 -4.782 1.00 0.00 26 TYR A N 10
ATOM 5632 C CA . TYR A 1 26 ? 0.122 0.885 -3.833 1.00 0.00 26 TYR A CA 10
ATOM 5633 C C . TYR A 1 26 ? -0.266 1.852 -2.717 1.00 0.00 26 TYR A C 10
ATOM 5634 O O . TYR A 1 26 ? -0.425 1.513 -1.562 1.00 0.00 26 TYR A O 10
ATOM 5652 N N . ARG A 1 27 ? -0.427 3.088 -3.104 1.00 0.00 27 ARG A N 10
ATOM 5653 C CA . ARG A 1 27 ? -0.815 4.156 -2.149 1.00 0.00 27 ARG A CA 10
ATOM 5654 C C . ARG A 1 27 ? -2.287 3.898 -1.833 1.00 0.00 27 ARG A C 10
ATOM 5655 O O . ARG A 1 27 ? -2.757 4.097 -0.730 1.00 0.00 27 ARG A O 10
ATOM 5676 N N . ALA A 1 28 ? -3.006 3.447 -2.825 1.00 0.00 28 ALA A N 10
ATOM 5677 C CA . ALA A 1 28 ? -4.454 3.157 -2.637 1.00 0.00 28 ALA A CA 10
ATOM 5678 C C . ALA A 1 28 ? -4.647 1.664 -2.365 1.00 0.00 28 ALA A C 10
ATOM 5679 O O . ALA A 1 28 ? -5.345 1.302 -1.438 1.00 0.00 28 ALA A O 10
ATOM 5686 N N . ASN A 1 29 ? -4.061 0.778 -3.129 1.00 0.00 29 ASN A N 10
ATOM 5687 C CA . ASN A 1 29 ? -4.303 -0.652 -2.791 1.00 0.00 29 ASN A CA 10
ATOM 5688 C C . ASN A 1 29 ? -3.513 -1.014 -1.536 1.00 0.00 29 ASN A C 10
ATOM 5689 O O . ASN A 1 29 ? -3.845 -1.935 -0.816 1.00 0.00 29 ASN A O 10
ATOM 5700 N N . CYS A 1 30 ? -2.465 -0.285 -1.277 1.00 0.00 30 CYS A N 10
ATOM 5701 C CA . CYS A 1 30 ? -1.641 -0.573 -0.073 1.00 0.00 30 CYS A CA 10
ATOM 5702 C C . CYS A 1 30 ? -1.495 0.701 0.760 1.00 0.00 30 CYS A C 10
ATOM 5703 O O . CYS A 1 30 ? -0.445 1.304 0.855 1.00 0.00 30 CYS A O 10
ATOM 5710 N N . ALA A 1 31 ? -2.586 1.091 1.362 1.00 0.00 31 ALA A N 10
ATOM 5711 C CA . ALA A 1 31 ? -2.638 2.309 2.216 1.00 0.00 31 ALA A CA 10
ATOM 5712 C C . ALA A 1 31 ? -2.508 1.902 3.690 1.00 0.00 31 ALA A C 10
ATOM 5713 O O . ALA A 1 31 ? -2.496 2.726 4.582 1.00 0.00 31 ALA A O 10
ATOM 5720 N N . LYS A 1 32 ? -2.405 0.631 3.965 1.00 0.00 32 LYS A N 10
ATOM 5721 C CA . LYS A 1 32 ? -2.270 0.160 5.374 1.00 0.00 32 LYS A CA 10
ATOM 5722 C C . LYS A 1 32 ? -0.782 0.178 5.735 1.00 0.00 32 LYS A C 10
ATOM 5723 O O . LYS A 1 32 ? -0.392 0.272 6.881 1.00 0.00 32 LYS A O 10
ATOM 5742 N N . THR A 1 33 ? 0.036 0.084 4.724 1.00 0.00 33 THR A N 10
ATOM 5743 C CA . THR A 1 33 ? 1.516 0.083 4.855 1.00 0.00 33 THR A CA 10
ATOM 5744 C C . THR A 1 33 ? 2.034 1.518 4.863 1.00 0.00 33 THR A C 10
ATOM 5745 O O . THR A 1 33 ? 3.114 1.806 5.338 1.00 0.00 33 THR A O 10
ATOM 5756 N N . CYS A 1 34 ? 1.259 2.422 4.337 1.00 0.00 34 CYS A N 10
ATOM 5757 C CA . CYS A 1 34 ? 1.694 3.843 4.310 1.00 0.00 34 CYS A CA 10
ATOM 5758 C C . CYS A 1 34 ? 0.706 4.716 5.085 1.00 0.00 34 CYS A C 10
ATOM 5759 O O . CYS A 1 34 ? 0.863 5.918 5.173 1.00 0.00 34 CYS A O 10
ATOM 5766 N N . GLU A 1 35 ? -0.312 4.128 5.649 1.00 0.00 35 GLU A N 10
ATOM 5767 C CA . GLU A 1 35 ? -1.307 4.919 6.416 1.00 0.00 35 GLU A CA 10
ATOM 5768 C C . GLU A 1 35 ? -2.012 5.935 5.525 1.00 0.00 35 GLU A C 10
ATOM 5769 O O . GLU A 1 35 ? -2.394 7.016 5.922 1.00 0.00 35 GLU A O 10
ATOM 5781 N N . LEU A 1 36 ? -2.176 5.528 4.300 1.00 0.00 36 LEU A N 10
ATOM 5782 C CA . LEU A 1 36 ? -2.851 6.366 3.281 1.00 0.00 36 LEU A CA 10
ATOM 5783 C C . LEU A 1 36 ? -4.350 6.104 3.450 1.00 0.00 36 LEU A C 10
ATOM 5784 O O . LEU A 1 36 ? -5.171 6.766 2.845 1.00 0.00 36 LEU A O 10
ATOM 5800 N N . CYS A 1 37 ? -4.724 5.149 4.267 1.00 0.00 37 CYS A N 10
ATOM 5801 C CA . CYS A 1 37 ? -6.178 4.879 4.445 1.00 0.00 37 CYS A CA 10
ATOM 5802 C C . CYS A 1 37 ? -6.802 6.014 5.260 1.00 0.00 37 CYS A C 10
ATOM 5803 O O . CYS A 1 37 ? -6.145 7.029 5.426 1.00 0.00 37 CYS A O 10
ATOM 5811 N N . VAL A 1 1 ? -14.431 2.414 3.174 1.00 0.00 1 VAL A N 11
ATOM 5812 C CA . VAL A 1 1 ? -13.559 1.256 3.521 1.00 0.00 1 VAL A CA 11
ATOM 5813 C C . VAL A 1 1 ? -12.141 1.515 3.007 1.00 0.00 1 VAL A C 11
ATOM 5814 O O . VAL A 1 1 ? -11.937 1.786 1.840 1.00 0.00 1 VAL A O 11
ATOM 5829 N N . CYS A 1 2 ? -11.162 1.436 3.865 1.00 0.00 2 CYS A N 11
ATOM 5830 C CA . CYS A 1 2 ? -9.764 1.680 3.411 1.00 0.00 2 CYS A CA 11
ATOM 5831 C C . CYS A 1 2 ? -8.902 0.467 3.778 1.00 0.00 2 CYS A C 11
ATOM 5832 O O . CYS A 1 2 ? -9.307 -0.317 4.614 1.00 0.00 2 CYS A O 11
ATOM 5839 N N . ARG A 1 3 ? -7.745 0.299 3.184 1.00 0.00 3 ARG A N 11
ATOM 5840 C CA . ARG A 1 3 ? -6.867 -0.865 3.506 1.00 0.00 3 ARG A CA 11
ATOM 5841 C C . ARG A 1 3 ? -5.949 -1.143 2.314 1.00 0.00 3 ARG A C 11
ATOM 5842 O O . ARG A 1 3 ? -5.887 -0.378 1.372 1.00 0.00 3 ARG A O 11
ATOM 5863 N N . ASP A 1 4 ? -5.234 -2.235 2.348 1.00 0.00 4 ASP A N 11
ATOM 5864 C CA . ASP A 1 4 ? -4.319 -2.568 1.222 1.00 0.00 4 ASP A CA 11
ATOM 5865 C C . ASP A 1 4 ? -5.115 -3.280 0.124 1.00 0.00 4 ASP A C 11
ATOM 5866 O O . ASP A 1 4 ? -6.325 -3.189 0.079 1.00 0.00 4 ASP A O 11
ATOM 5875 N N . TRP A 1 5 ? -4.465 -3.989 -0.760 1.00 0.00 5 TRP A N 11
ATOM 5876 C CA . TRP A 1 5 ? -5.230 -4.687 -1.829 1.00 0.00 5 TRP A CA 11
ATOM 5877 C C . TRP A 1 5 ? -4.430 -5.931 -2.228 1.00 0.00 5 TRP A C 11
ATOM 5878 O O . TRP A 1 5 ? -5.002 -6.977 -2.461 1.00 0.00 5 TRP A O 11
ATOM 5899 N N . PHE A 1 6 ? -3.124 -5.860 -2.310 1.00 0.00 6 PHE A N 11
ATOM 5900 C CA . PHE A 1 6 ? -2.352 -7.071 -2.689 1.00 0.00 6 PHE A CA 11
ATOM 5901 C C . PHE A 1 6 ? -2.133 -7.812 -1.367 1.00 0.00 6 PHE A C 11
ATOM 5902 O O . PHE A 1 6 ? -3.025 -7.877 -0.545 1.00 0.00 6 PHE A O 11
ATOM 5919 N N . LYS A 1 7 ? -0.973 -8.364 -1.127 1.00 0.00 7 LYS A N 11
ATOM 5920 C CA . LYS A 1 7 ? -0.763 -9.071 0.163 1.00 0.00 7 LYS A CA 11
ATOM 5921 C C . LYS A 1 7 ? -0.345 -7.974 1.144 1.00 0.00 7 LYS A C 11
ATOM 5922 O O . LYS A 1 7 ? 0.225 -6.978 0.743 1.00 0.00 7 LYS A O 11
ATOM 5941 N N . GLU A 1 8 ? -0.607 -8.114 2.413 1.00 0.00 8 GLU A N 11
ATOM 5942 C CA . GLU A 1 8 ? -0.202 -7.043 3.370 1.00 0.00 8 GLU A CA 11
ATOM 5943 C C . GLU A 1 8 ? 1.294 -6.749 3.255 1.00 0.00 8 GLU A C 11
ATOM 5944 O O . GLU A 1 8 ? 1.773 -5.728 3.707 1.00 0.00 8 GLU A O 11
ATOM 5956 N N . THR A 1 9 ? 2.035 -7.633 2.654 1.00 0.00 9 THR A N 11
ATOM 5957 C CA . THR A 1 9 ? 3.496 -7.401 2.513 1.00 0.00 9 THR A CA 11
ATOM 5958 C C . THR A 1 9 ? 3.787 -6.687 1.193 1.00 0.00 9 THR A C 11
ATOM 5959 O O . THR A 1 9 ? 4.700 -5.891 1.103 1.00 0.00 9 THR A O 11
ATOM 5970 N N . ALA A 1 10 ? 3.019 -6.952 0.172 1.00 0.00 10 ALA A N 11
ATOM 5971 C CA . ALA A 1 10 ? 3.272 -6.256 -1.123 1.00 0.00 10 ALA A CA 11
ATOM 5972 C C . ALA A 1 10 ? 3.305 -4.777 -0.744 1.00 0.00 10 ALA A C 11
ATOM 5973 O O . ALA A 1 10 ? 3.999 -3.967 -1.324 1.00 0.00 10 ALA A O 11
ATOM 5980 N N . CYS A 1 11 ? 2.527 -4.450 0.251 1.00 0.00 11 CYS A N 11
ATOM 5981 C CA . CYS A 1 11 ? 2.433 -3.059 0.750 1.00 0.00 11 CYS A CA 11
ATOM 5982 C C . CYS A 1 11 ? 3.656 -2.737 1.598 1.00 0.00 11 CYS A C 11
ATOM 5983 O O . CYS A 1 11 ? 4.136 -1.624 1.520 1.00 0.00 11 CYS A O 11
ATOM 5990 N N . ARG A 1 12 ? 4.160 -3.661 2.369 1.00 0.00 12 ARG A N 11
ATOM 5991 C CA . ARG A 1 12 ? 5.364 -3.311 3.168 1.00 0.00 12 ARG A CA 11
ATOM 5992 C C . ARG A 1 12 ? 6.339 -2.753 2.129 1.00 0.00 12 ARG A C 11
ATOM 5993 O O . ARG A 1 12 ? 7.191 -1.938 2.417 1.00 0.00 12 ARG A O 11
ATOM 6014 N N . HIS A 1 13 ? 6.202 -3.196 0.905 1.00 0.00 13 HIS A N 11
ATOM 6015 C CA . HIS A 1 13 ? 7.095 -2.710 -0.178 1.00 0.00 13 HIS A CA 11
ATOM 6016 C C . HIS A 1 13 ? 6.615 -1.305 -0.547 1.00 0.00 13 HIS A C 11
ATOM 6017 O O . HIS A 1 13 ? 7.393 -0.381 -0.572 1.00 0.00 13 HIS A O 11
ATOM 6031 N N . ALA A 1 14 ? 5.356 -1.107 -0.834 1.00 0.00 14 ALA A N 11
ATOM 6032 C CA . ALA A 1 14 ? 4.917 0.276 -1.191 1.00 0.00 14 ALA A CA 11
ATOM 6033 C C . ALA A 1 14 ? 5.393 1.285 -0.144 1.00 0.00 14 ALA A C 11
ATOM 6034 O O . ALA A 1 14 ? 6.146 2.184 -0.460 1.00 0.00 14 ALA A O 11
ATOM 6041 N N . LYS A 1 15 ? 4.985 1.173 1.090 1.00 0.00 15 LYS A N 11
ATOM 6042 C CA . LYS A 1 15 ? 5.466 2.167 2.086 1.00 0.00 15 LYS A CA 11
ATOM 6043 C C . LYS A 1 15 ? 7.003 2.103 2.102 1.00 0.00 15 LYS A C 11
ATOM 6044 O O . LYS A 1 15 ? 7.653 3.125 2.200 1.00 0.00 15 LYS A O 11
ATOM 6063 N N . SER A 1 16 ? 7.615 0.939 2.011 1.00 0.00 16 SER A N 11
ATOM 6064 C CA . SER A 1 16 ? 9.107 0.845 2.027 1.00 0.00 16 SER A CA 11
ATOM 6065 C C . SER A 1 16 ? 9.771 0.936 0.647 1.00 0.00 16 SER A C 11
ATOM 6066 O O . SER A 1 16 ? 10.942 0.637 0.524 1.00 0.00 16 SER A O 11
ATOM 6074 N N . LEU A 1 17 ? 9.093 1.324 -0.395 1.00 0.00 17 LEU A N 11
ATOM 6075 C CA . LEU A 1 17 ? 9.781 1.388 -1.716 1.00 0.00 17 LEU A CA 11
ATOM 6076 C C . LEU A 1 17 ? 9.877 2.822 -2.236 1.00 0.00 17 LEU A C 11
ATOM 6077 O O . LEU A 1 17 ? 10.871 3.219 -2.808 1.00 0.00 17 LEU A O 11
ATOM 6093 N N . GLY A 1 18 ? 8.852 3.600 -2.042 1.00 0.00 18 GLY A N 11
ATOM 6094 C CA . GLY A 1 18 ? 8.885 5.005 -2.523 1.00 0.00 18 GLY A CA 11
ATOM 6095 C C . GLY A 1 18 ? 7.513 5.376 -3.081 1.00 0.00 18 GLY A C 11
ATOM 6096 O O . GLY A 1 18 ? 7.291 6.507 -3.467 1.00 0.00 18 GLY A O 11
ATOM 6100 N N . ASN A 1 19 ? 6.582 4.461 -3.140 1.00 0.00 19 ASN A N 11
ATOM 6101 C CA . ASN A 1 19 ? 5.262 4.837 -3.684 1.00 0.00 19 ASN A CA 11
ATOM 6102 C C . ASN A 1 19 ? 4.364 5.439 -2.595 1.00 0.00 19 ASN A C 11
ATOM 6103 O O . ASN A 1 19 ? 4.350 6.644 -2.439 1.00 0.00 19 ASN A O 11
ATOM 6114 N N . CYS A 1 20 ? 3.616 4.674 -1.834 1.00 0.00 20 CYS A N 11
ATOM 6115 C CA . CYS A 1 20 ? 2.744 5.268 -0.777 1.00 0.00 20 CYS A CA 11
ATOM 6116 C C . CYS A 1 20 ? 2.051 6.541 -1.295 1.00 0.00 20 CYS A C 11
ATOM 6117 O O . CYS A 1 20 ? 1.674 7.427 -0.557 1.00 0.00 20 CYS A O 11
ATOM 6124 N N . ARG A 1 21 ? 1.868 6.637 -2.587 1.00 0.00 21 ARG A N 11
ATOM 6125 C CA . ARG A 1 21 ? 1.207 7.819 -3.224 1.00 0.00 21 ARG A CA 11
ATOM 6126 C C . ARG A 1 21 ? 1.690 8.054 -4.661 1.00 0.00 21 ARG A C 11
ATOM 6127 O O . ARG A 1 21 ? 1.038 8.744 -5.419 1.00 0.00 21 ARG A O 11
ATOM 6148 N N . THR A 1 22 ? 2.809 7.512 -5.064 1.00 0.00 22 THR A N 11
ATOM 6149 C CA . THR A 1 22 ? 3.295 7.734 -6.453 1.00 0.00 22 THR A CA 11
ATOM 6150 C C . THR A 1 22 ? 2.821 6.589 -7.343 1.00 0.00 22 THR A C 11
ATOM 6151 O O . THR A 1 22 ? 2.857 6.681 -8.554 1.00 0.00 22 THR A O 11
ATOM 6162 N N . SER A 1 23 ? 2.373 5.512 -6.762 1.00 0.00 23 SER A N 11
ATOM 6163 C CA . SER A 1 23 ? 1.903 4.390 -7.609 1.00 0.00 23 SER A CA 11
ATOM 6164 C C . SER A 1 23 ? 0.418 4.345 -7.262 1.00 0.00 23 SER A C 11
ATOM 6165 O O . SER A 1 23 ? 0.067 4.158 -6.120 1.00 0.00 23 SER A O 11
ATOM 6173 N N . GLN A 1 24 ? -0.477 4.522 -8.188 1.00 0.00 24 GLN A N 11
ATOM 6174 C CA . GLN A 1 24 ? -1.908 4.478 -7.776 1.00 0.00 24 GLN A CA 11
ATOM 6175 C C . GLN A 1 24 ? -2.266 3.131 -7.150 1.00 0.00 24 GLN A C 11
ATOM 6176 O O . GLN A 1 24 ? -3.017 3.080 -6.196 1.00 0.00 24 GLN A O 11
ATOM 6190 N N . LYS A 1 25 ? -1.760 2.036 -7.646 1.00 0.00 25 LYS A N 11
ATOM 6191 C CA . LYS A 1 25 ? -2.128 0.744 -7.015 1.00 0.00 25 LYS A CA 11
ATOM 6192 C C . LYS A 1 25 ? -1.225 0.372 -5.842 1.00 0.00 25 LYS A C 11
ATOM 6193 O O . LYS A 1 25 ? -1.182 -0.762 -5.410 1.00 0.00 25 LYS A O 11
ATOM 6212 N N . TYR A 1 26 ? -0.520 1.339 -5.348 1.00 0.00 26 TYR A N 11
ATOM 6213 C CA . TYR A 1 26 ? 0.406 1.140 -4.198 1.00 0.00 26 TYR A CA 11
ATOM 6214 C C . TYR A 1 26 ? -0.115 1.957 -3.019 1.00 0.00 26 TYR A C 11
ATOM 6215 O O . TYR A 1 26 ? -0.330 1.472 -1.937 1.00 0.00 26 TYR A O 11
ATOM 6233 N N . ARG A 1 27 ? -0.312 3.223 -3.257 1.00 0.00 27 ARG A N 11
ATOM 6234 C CA . ARG A 1 27 ? -0.815 4.186 -2.242 1.00 0.00 27 ARG A CA 11
ATOM 6235 C C . ARG A 1 27 ? -2.213 3.788 -1.756 1.00 0.00 27 ARG A C 11
ATOM 6236 O O . ARG A 1 27 ? -2.494 3.785 -0.574 1.00 0.00 27 ARG A O 11
ATOM 6257 N N . ALA A 1 28 ? -3.100 3.454 -2.655 1.00 0.00 28 ALA A N 11
ATOM 6258 C CA . ALA A 1 28 ? -4.484 3.059 -2.247 1.00 0.00 28 ALA A CA 11
ATOM 6259 C C . ALA A 1 28 ? -4.607 1.543 -2.070 1.00 0.00 28 ALA A C 11
ATOM 6260 O O . ALA A 1 28 ? -5.669 1.014 -1.811 1.00 0.00 28 ALA A O 11
ATOM 6267 N N . ASN A 1 29 ? -3.517 0.851 -2.219 1.00 0.00 29 ASN A N 11
ATOM 6268 C CA . ASN A 1 29 ? -3.477 -0.633 -2.087 1.00 0.00 29 ASN A CA 11
ATOM 6269 C C . ASN A 1 29 ? -2.529 -1.068 -0.973 1.00 0.00 29 ASN A C 11
ATOM 6270 O O . A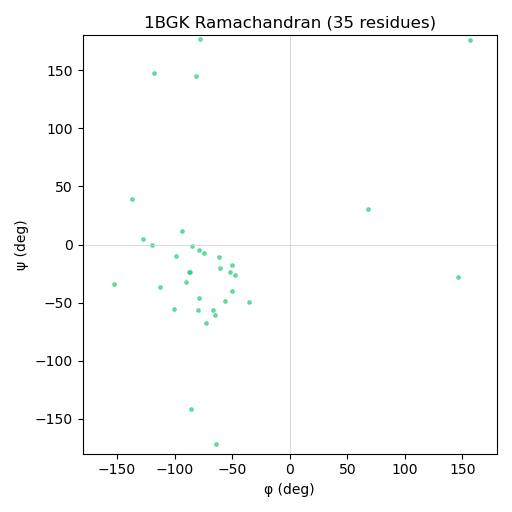SN A 1 29 ? -2.480 -2.225 -0.617 1.00 0.00 29 ASN A O 11
ATOM 6281 N N . CYS A 1 30 ? -1.797 -0.133 -0.443 1.00 0.00 30 CYS A N 11
ATOM 6282 C CA . CYS A 1 30 ? -0.821 -0.375 0.651 1.00 0.00 30 CYS A CA 11
ATOM 6283 C C . CYS A 1 30 ? -0.993 0.813 1.592 1.00 0.00 30 CYS A C 11
ATOM 6284 O O . CYS A 1 30 ? -0.073 1.312 2.208 1.00 0.00 30 CYS A O 11
ATOM 6291 N N . ALA A 1 31 ? -2.224 1.245 1.672 1.00 0.00 31 ALA A N 11
ATOM 6292 C CA . ALA A 1 31 ? -2.605 2.391 2.530 1.00 0.00 31 ALA A CA 11
ATOM 6293 C C . ALA A 1 31 ? -2.546 1.974 4.005 1.00 0.00 31 ALA A C 11
ATOM 6294 O O . ALA A 1 31 ? -2.736 2.773 4.901 1.00 0.00 31 ALA A O 11
ATOM 6301 N N . LYS A 1 32 ? -2.276 0.722 4.258 1.00 0.00 32 LYS A N 11
ATOM 6302 C CA . LYS A 1 32 ? -2.179 0.180 5.641 1.00 0.00 32 LYS A CA 11
ATOM 6303 C C . LYS A 1 32 ? -0.728 0.430 6.049 1.00 0.00 32 LYS A C 11
ATOM 6304 O O . LYS A 1 32 ? -0.396 0.755 7.172 1.00 0.00 32 LYS A O 11
ATOM 6323 N N . THR A 1 33 ? 0.118 0.261 5.072 1.00 0.00 33 THR A N 11
ATOM 6324 C CA . THR A 1 33 ? 1.587 0.441 5.197 1.00 0.00 33 THR A CA 11
ATOM 6325 C C . THR A 1 33 ? 1.954 1.923 5.154 1.00 0.00 33 THR A C 11
ATOM 6326 O O . THR A 1 33 ? 2.947 2.333 5.722 1.00 0.00 33 THR A O 11
ATOM 6337 N N . CYS A 1 34 ? 1.180 2.740 4.502 1.00 0.00 34 CYS A N 11
ATOM 6338 C CA . CYS A 1 34 ? 1.559 4.177 4.485 1.00 0.00 34 CYS A CA 11
ATOM 6339 C C . CYS A 1 34 ? 0.487 5.021 5.170 1.00 0.00 34 CYS A C 11
ATOM 6340 O O . CYS A 1 34 ? 0.599 6.228 5.266 1.00 0.00 34 CYS A O 11
ATOM 6347 N N . GLU A 1 35 ? -0.551 4.396 5.649 1.00 0.00 35 GLU A N 11
ATOM 6348 C CA . GLU A 1 35 ? -1.637 5.153 6.331 1.00 0.00 35 GLU A CA 11
ATOM 6349 C C . GLU A 1 35 ? -2.418 6.045 5.370 1.00 0.00 35 GLU A C 11
ATOM 6350 O O . GLU A 1 35 ? -3.012 7.045 5.722 1.00 0.00 35 GLU A O 11
ATOM 6362 N N . LEU A 1 36 ? -2.398 5.621 4.141 1.00 0.00 36 LEU A N 11
ATOM 6363 C CA . LEU A 1 36 ? -3.107 6.325 3.040 1.00 0.00 36 LEU A CA 11
ATOM 6364 C C . LEU A 1 36 ? -4.540 5.794 3.091 1.00 0.00 36 LEU A C 11
ATOM 6365 O O . LEU A 1 36 ? -5.427 6.327 2.455 1.00 0.00 36 LEU A O 11
ATOM 6381 N N . CYS A 1 37 ? -4.788 4.746 3.843 1.00 0.00 37 CYS A N 11
ATOM 6382 C CA . CYS A 1 37 ? -6.178 4.218 3.904 1.00 0.00 37 CYS A CA 11
ATOM 6383 C C . CYS A 1 37 ? -7.093 5.263 4.546 1.00 0.00 37 CYS A C 11
ATOM 6384 O O . CYS A 1 37 ? -6.620 5.988 5.404 1.00 0.00 37 CYS A O 11
ATOM 6392 N N . VAL A 1 1 ? -13.520 2.382 -1.434 1.00 0.00 1 VAL A N 12
ATOM 6393 C CA . VAL A 1 1 ? -12.396 1.403 -1.450 1.00 0.00 1 VAL A CA 12
ATOM 6394 C C . VAL A 1 1 ? -11.251 1.929 -0.584 1.00 0.00 1 VAL A C 12
ATOM 6395 O O . VAL A 1 1 ? -10.527 2.825 -0.970 1.00 0.00 1 VAL A O 12
ATOM 6410 N N . CYS A 1 2 ? -11.081 1.376 0.586 1.00 0.00 2 CYS A N 12
ATOM 6411 C CA . CYS A 1 2 ? -9.980 1.845 1.477 1.00 0.00 2 CYS A CA 12
ATOM 6412 C C . CYS A 1 2 ? -9.275 0.620 2.076 1.00 0.00 2 CYS A C 12
ATOM 6413 O O . CYS A 1 2 ? -9.933 -0.391 2.198 1.00 0.00 2 CYS A O 12
ATOM 6420 N N . ARG A 1 3 ? -8.009 0.686 2.436 1.00 0.00 3 ARG A N 12
ATOM 6421 C CA . ARG A 1 3 ? -7.231 -0.445 3.026 1.00 0.00 3 ARG A CA 12
ATOM 6422 C C . ARG A 1 3 ? -6.258 -0.951 1.962 1.00 0.00 3 ARG A C 12
ATOM 6423 O O . ARG A 1 3 ? -5.967 -0.267 1.002 1.00 0.00 3 ARG A O 12
ATOM 6444 N N . ASP A 1 4 ? -5.752 -2.143 2.119 1.00 0.00 4 ASP A N 12
ATOM 6445 C CA . ASP A 1 4 ? -4.803 -2.663 1.098 1.00 0.00 4 ASP A CA 12
ATOM 6446 C C . ASP A 1 4 ? -5.564 -3.543 0.100 1.00 0.00 4 ASP A C 12
ATOM 6447 O O . ASP A 1 4 ? -6.773 -3.648 0.169 1.00 0.00 4 ASP A O 12
ATOM 6456 N N . TRP A 1 5 ? -4.893 -4.179 -0.824 1.00 0.00 5 TRP A N 12
ATOM 6457 C CA . TRP A 1 5 ? -5.641 -5.033 -1.791 1.00 0.00 5 TRP A CA 12
ATOM 6458 C C . TRP A 1 5 ? -4.784 -6.255 -2.137 1.00 0.00 5 TRP A C 12
ATOM 6459 O O . TRP A 1 5 ? -5.307 -7.344 -2.259 1.00 0.00 5 TRP A O 12
ATOM 6480 N N . PHE A 1 6 ? -3.488 -6.133 -2.297 1.00 0.00 6 PHE A N 12
ATOM 6481 C CA . PHE A 1 6 ? -2.698 -7.346 -2.624 1.00 0.00 6 PHE A CA 12
ATOM 6482 C C . PHE A 1 6 ? -2.384 -7.966 -1.264 1.00 0.00 6 PHE A C 12
ATOM 6483 O O . PHE A 1 6 ? -3.210 -7.947 -0.373 1.00 0.00 6 PHE A O 12
ATOM 6500 N N . LYS A 1 7 ? -1.214 -8.507 -1.068 1.00 0.00 7 LYS A N 12
ATOM 6501 C CA . LYS A 1 7 ? -0.931 -9.090 0.266 1.00 0.00 7 LYS A CA 12
ATOM 6502 C C . LYS A 1 7 ? -0.478 -7.895 1.106 1.00 0.00 7 LYS A C 12
ATOM 6503 O O . LYS A 1 7 ? 0.097 -6.959 0.587 1.00 0.00 7 LYS A O 12
ATOM 6522 N N . GLU A 1 8 ? -0.720 -7.893 2.385 1.00 0.00 8 GLU A N 12
ATOM 6523 C CA . GLU A 1 8 ? -0.287 -6.736 3.223 1.00 0.00 8 GLU A CA 12
ATOM 6524 C C . GLU A 1 8 ? 1.213 -6.498 3.043 1.00 0.00 8 GLU A C 12
ATOM 6525 O O . GLU A 1 8 ? 1.727 -5.449 3.375 1.00 0.00 8 GLU A O 12
ATOM 6537 N N . THR A 1 9 ? 1.921 -7.459 2.521 1.00 0.00 9 THR A N 12
ATOM 6538 C CA . THR A 1 9 ? 3.383 -7.285 2.321 1.00 0.00 9 THR A CA 12
ATOM 6539 C C . THR A 1 9 ? 3.618 -6.603 0.975 1.00 0.00 9 THR A C 12
ATOM 6540 O O . THR A 1 9 ? 4.531 -5.814 0.840 1.00 0.00 9 THR A O 12
ATOM 6551 N N . ALA A 1 10 ? 2.802 -6.890 -0.005 1.00 0.00 10 ALA A N 12
ATOM 6552 C CA . ALA A 1 10 ? 2.980 -6.236 -1.337 1.00 0.00 10 ALA A CA 12
ATOM 6553 C C . ALA A 1 10 ? 3.117 -4.752 -1.015 1.00 0.00 10 ALA A C 12
ATOM 6554 O O . ALA A 1 10 ? 3.761 -3.990 -1.710 1.00 0.00 10 ALA A O 12
ATOM 6561 N N . CYS A 1 11 ? 2.488 -4.359 0.056 1.00 0.00 11 CYS A N 12
ATOM 6562 C CA . CYS A 1 11 ? 2.539 -2.942 0.473 1.00 0.00 11 CYS A CA 12
ATOM 6563 C C . CYS A 1 11 ? 3.710 -2.678 1.415 1.00 0.00 11 CYS A C 12
ATOM 6564 O O . CYS A 1 11 ? 4.243 -1.589 1.385 1.00 0.00 11 CYS A O 12
ATOM 6571 N N . ARG A 1 12 ? 4.143 -3.602 2.228 1.00 0.00 12 ARG A N 12
ATOM 6572 C CA . ARG A 1 12 ? 5.299 -3.239 3.089 1.00 0.00 12 ARG A CA 12
ATOM 6573 C C . ARG A 1 12 ? 6.379 -2.809 2.095 1.00 0.00 12 ARG A C 12
ATOM 6574 O O . ARG A 1 12 ? 7.225 -1.983 2.374 1.00 0.00 12 ARG A O 12
ATOM 6595 N N . HIS A 1 13 ? 6.336 -3.382 0.920 1.00 0.00 13 HIS A N 12
ATOM 6596 C CA . HIS A 1 13 ? 7.319 -3.054 -0.142 1.00 0.00 13 HIS A CA 12
ATOM 6597 C C . HIS A 1 13 ? 7.047 -1.599 -0.526 1.00 0.00 13 HIS A C 12
ATOM 6598 O O . HIS A 1 13 ? 7.902 -0.746 -0.421 1.00 0.00 13 HIS A O 12
ATOM 6612 N N . ALA A 1 14 ? 5.853 -1.311 -0.969 1.00 0.00 14 ALA A N 12
ATOM 6613 C CA . ALA A 1 14 ? 5.523 0.093 -1.360 1.00 0.00 14 ALA A CA 12
ATOM 6614 C C . ALA A 1 14 ? 5.844 1.068 -0.222 1.00 0.00 14 ALA A C 12
ATOM 6615 O O . ALA A 1 14 ? 6.755 1.853 -0.375 1.00 0.00 14 ALA A O 12
ATOM 6622 N N . LYS A 1 15 ? 5.166 1.074 0.898 1.00 0.00 15 LYS A N 12
ATOM 6623 C CA . LYS A 1 15 ? 5.517 2.037 1.971 1.00 0.00 15 LYS A CA 12
ATOM 6624 C C . LYS A 1 15 ? 7.039 2.066 2.171 1.00 0.00 15 LYS A C 12
ATOM 6625 O O . LYS A 1 15 ? 7.601 3.124 2.377 1.00 0.00 15 LYS A O 12
ATOM 6644 N N . SER A 1 16 ? 7.739 0.954 2.128 1.00 0.00 16 SER A N 12
ATOM 6645 C CA . SER A 1 16 ? 9.220 1.003 2.333 1.00 0.00 16 SER A CA 12
ATOM 6646 C C . SER A 1 16 ? 10.042 1.096 1.047 1.00 0.00 16 SER A C 12
ATOM 6647 O O . SER A 1 16 ? 11.106 0.522 0.933 1.00 0.00 16 SER A O 12
ATOM 6655 N N . LEU A 1 17 ? 9.561 1.812 0.087 1.00 0.00 17 LEU A N 12
ATOM 6656 C CA . LEU A 1 17 ? 10.322 1.938 -1.185 1.00 0.00 17 LEU A CA 12
ATOM 6657 C C . LEU A 1 17 ? 10.071 3.295 -1.841 1.00 0.00 17 LEU A C 12
ATOM 6658 O O . LEU A 1 17 ? 10.989 3.965 -2.269 1.00 0.00 17 LEU A O 12
ATOM 6674 N N . GLY A 1 18 ? 8.840 3.711 -1.925 1.00 0.00 18 GLY A N 12
ATOM 6675 C CA . GLY A 1 18 ? 8.550 5.029 -2.555 1.00 0.00 18 GLY A CA 12
ATOM 6676 C C . GLY A 1 18 ? 7.138 5.027 -3.140 1.00 0.00 18 GLY A C 12
ATOM 6677 O O . GLY A 1 18 ? 6.506 6.060 -3.245 1.00 0.00 18 GLY A O 12
ATOM 6681 N N . ASN A 1 19 ? 6.630 3.889 -3.524 1.00 0.00 19 ASN A N 12
ATOM 6682 C CA . ASN A 1 19 ? 5.263 3.859 -4.097 1.00 0.00 19 ASN A CA 12
ATOM 6683 C C . ASN A 1 19 ? 4.212 4.240 -3.059 1.00 0.00 19 ASN A C 12
ATOM 6684 O O . ASN A 1 19 ? 3.094 4.499 -3.457 1.00 0.00 19 ASN A O 12
ATOM 6695 N N . CYS A 1 20 ? 4.574 4.256 -1.799 1.00 0.00 20 CYS A N 12
ATOM 6696 C CA . CYS A 1 20 ? 3.625 4.606 -0.696 1.00 0.00 20 CYS A CA 12
ATOM 6697 C C . CYS A 1 20 ? 2.490 5.491 -1.205 1.00 0.00 20 CYS A C 12
ATOM 6698 O O . CYS A 1 20 ? 1.327 5.202 -1.029 1.00 0.00 20 CYS A O 12
ATOM 6705 N N . ARG A 1 21 ? 2.845 6.571 -1.838 1.00 0.00 21 ARG A N 12
ATOM 6706 C CA . ARG A 1 21 ? 1.816 7.506 -2.377 1.00 0.00 21 ARG A CA 12
ATOM 6707 C C . ARG A 1 21 ? 2.178 7.948 -3.796 1.00 0.00 21 ARG A C 12
ATOM 6708 O O . ARG A 1 21 ? 1.641 8.907 -4.316 1.00 0.00 21 ARG A O 12
ATOM 6729 N N . THR A 1 22 ? 3.085 7.261 -4.422 1.00 0.00 22 THR A N 12
ATOM 6730 C CA . THR A 1 22 ? 3.490 7.637 -5.804 1.00 0.00 22 THR A CA 12
ATOM 6731 C C . THR A 1 22 ? 2.954 6.614 -6.801 1.00 0.00 22 THR A C 12
ATOM 6732 O O . THR A 1 22 ? 3.151 6.750 -7.993 1.00 0.00 22 THR A O 12
ATOM 6743 N N . SER A 1 23 ? 2.278 5.594 -6.352 1.00 0.00 23 SER A N 12
ATOM 6744 C CA . SER A 1 23 ? 1.760 4.611 -7.331 1.00 0.00 23 SER A CA 12
ATOM 6745 C C . SER A 1 23 ? 0.246 4.709 -7.161 1.00 0.00 23 SER A C 12
ATOM 6746 O O . SER A 1 23 ? -0.224 5.000 -6.082 1.00 0.00 23 SER A O 12
ATOM 6754 N N . GLN A 1 24 ? -0.544 4.496 -8.175 1.00 0.00 24 GLN A N 12
ATOM 6755 C CA . GLN A 1 24 ? -2.012 4.619 -7.948 1.00 0.00 24 GLN A CA 12
ATOM 6756 C C . GLN A 1 24 ? -2.532 3.465 -7.094 1.00 0.00 24 GLN A C 12
ATOM 6757 O O . GLN A 1 24 ? -2.835 3.662 -5.934 1.00 0.00 24 GLN A O 12
ATOM 6771 N N . LYS A 1 25 ? -2.641 2.281 -7.633 1.00 0.00 25 LYS A N 12
ATOM 6772 C CA . LYS A 1 25 ? -3.146 1.160 -6.801 1.00 0.00 25 LYS A CA 12
ATOM 6773 C C . LYS A 1 25 ? -2.318 1.184 -5.521 1.00 0.00 25 LYS A C 12
ATOM 6774 O O . LYS A 1 25 ? -2.787 1.427 -4.436 1.00 0.00 25 LYS A O 12
ATOM 6793 N N . TYR A 1 26 ? -1.058 0.921 -5.671 1.00 0.00 26 TYR A N 12
ATOM 6794 C CA . TYR A 1 26 ? -0.122 0.904 -4.515 1.00 0.00 26 TYR A CA 12
ATOM 6795 C C . TYR A 1 26 ? -0.428 1.966 -3.458 1.00 0.00 26 TYR A C 12
ATOM 6796 O O . TYR A 1 26 ? -0.441 1.651 -2.293 1.00 0.00 26 TYR A O 12
ATOM 6814 N N . ARG A 1 27 ? -0.677 3.208 -3.749 1.00 0.00 27 ARG A N 12
ATOM 6815 C CA . ARG A 1 27 ? -0.956 4.102 -2.598 1.00 0.00 27 ARG A CA 12
ATOM 6816 C C . ARG A 1 27 ? -2.214 3.491 -1.979 1.00 0.00 27 ARG A C 12
ATOM 6817 O O . ARG A 1 27 ? -2.311 3.288 -0.786 1.00 0.00 27 ARG A O 12
ATOM 6838 N N . ALA A 1 28 ? -3.174 3.192 -2.810 1.00 0.00 28 ALA A N 12
ATOM 6839 C CA . ALA A 1 28 ? -4.452 2.582 -2.339 1.00 0.00 28 ALA A CA 12
ATOM 6840 C C . ALA A 1 28 ? -4.152 1.249 -1.634 1.00 0.00 28 ALA A C 12
ATOM 6841 O O . ALA A 1 28 ? -4.083 1.211 -0.425 1.00 0.00 28 ALA A O 12
ATOM 6848 N N . ASN A 1 29 ? -3.980 0.166 -2.353 1.00 0.00 29 ASN A N 12
ATOM 6849 C CA . ASN A 1 29 ? -3.687 -1.168 -1.744 1.00 0.00 29 ASN A CA 12
ATOM 6850 C C . ASN A 1 29 ? -2.552 -1.147 -0.715 1.00 0.00 29 ASN A C 12
ATOM 6851 O O . ASN A 1 29 ? -2.392 -2.075 0.051 1.00 0.00 29 ASN A O 12
ATOM 6862 N N . CYS A 1 30 ? -1.767 -0.110 -0.672 1.00 0.00 30 CYS A N 12
ATOM 6863 C CA . CYS A 1 30 ? -0.651 -0.040 0.317 1.00 0.00 30 CYS A CA 12
ATOM 6864 C C . CYS A 1 30 ? -0.953 1.193 1.152 1.00 0.00 30 CYS A C 12
ATOM 6865 O O . CYS A 1 30 ? -0.104 1.990 1.499 1.00 0.00 30 CYS A O 12
ATOM 6872 N N . ALA A 1 31 ? -2.210 1.308 1.455 1.00 0.00 31 ALA A N 12
ATOM 6873 C CA . ALA A 1 31 ? -2.684 2.454 2.265 1.00 0.00 31 ALA A CA 12
ATOM 6874 C C . ALA A 1 31 ? -2.621 2.054 3.744 1.00 0.00 31 ALA A C 12
ATOM 6875 O O . ALA A 1 31 ? -2.804 2.864 4.630 1.00 0.00 31 ALA A O 12
ATOM 6882 N N . LYS A 1 32 ? -2.358 0.802 4.012 1.00 0.00 32 LYS A N 12
ATOM 6883 C CA . LYS A 1 32 ? -2.266 0.297 5.407 1.00 0.00 32 LYS A CA 12
ATOM 6884 C C . LYS A 1 32 ? -0.813 0.546 5.813 1.00 0.00 32 LYS A C 12
ATOM 6885 O O . LYS A 1 32 ? -0.485 0.915 6.923 1.00 0.00 32 LYS A O 12
ATOM 6904 N N . THR A 1 33 ? 0.036 0.324 4.851 1.00 0.00 33 THR A N 12
ATOM 6905 C CA . THR A 1 33 ? 1.505 0.494 4.994 1.00 0.00 33 THR A CA 12
ATOM 6906 C C . THR A 1 33 ? 1.893 1.969 5.034 1.00 0.00 33 THR A C 12
ATOM 6907 O O . THR A 1 33 ? 2.807 2.358 5.733 1.00 0.00 33 THR A O 12
ATOM 6918 N N . CYS A 1 34 ? 1.209 2.795 4.299 1.00 0.00 34 CYS A N 12
ATOM 6919 C CA . CYS A 1 34 ? 1.562 4.239 4.319 1.00 0.00 34 CYS A CA 12
ATOM 6920 C C . CYS A 1 34 ? 0.475 5.027 5.051 1.00 0.00 34 CYS A C 12
ATOM 6921 O O . CYS A 1 34 ? 0.599 6.215 5.270 1.00 0.00 34 CYS A O 12
ATOM 6928 N N . GLU A 1 35 ? -0.589 4.371 5.425 1.00 0.00 35 GLU A N 12
ATOM 6929 C CA . GLU A 1 35 ? -1.692 5.065 6.140 1.00 0.00 35 GLU A CA 12
ATOM 6930 C C . GLU A 1 35 ? -2.450 6.044 5.247 1.00 0.00 35 GLU A C 12
ATOM 6931 O O . GLU A 1 35 ? -2.866 7.118 5.633 1.00 0.00 35 GLU A O 12
ATOM 6943 N N . LEU A 1 36 ? -2.617 5.606 4.033 1.00 0.00 36 LEU A N 12
ATOM 6944 C CA . LEU A 1 36 ? -3.339 6.376 2.987 1.00 0.00 36 LEU A CA 12
ATOM 6945 C C . LEU A 1 36 ? -4.812 6.031 3.211 1.00 0.00 36 LEU A C 12
ATOM 6946 O O . LEU A 1 36 ? -5.694 6.701 2.711 1.00 0.00 36 LEU A O 12
ATOM 6962 N N . CYS A 1 37 ? -5.096 4.988 3.957 1.00 0.00 37 CYS A N 12
ATOM 6963 C CA . CYS A 1 37 ? -6.523 4.634 4.189 1.00 0.00 37 CYS A CA 12
ATOM 6964 C C . CYS A 1 37 ? -7.032 5.365 5.432 1.00 0.00 37 CYS A C 12
ATOM 6965 O O . CYS A 1 37 ? -6.314 5.388 6.417 1.00 0.00 37 CYS A O 12
ATOM 6973 N N . VAL A 1 1 ? -15.025 0.271 1.925 1.00 0.00 1 VAL A N 13
ATOM 6974 C CA . VAL A 1 1 ? -13.992 0.233 2.998 1.00 0.00 1 VAL A CA 13
ATOM 6975 C C . VAL A 1 1 ? -12.599 0.252 2.365 1.00 0.00 1 VAL A C 13
ATOM 6976 O O . VAL A 1 1 ? -12.297 -0.523 1.480 1.00 0.00 1 VAL A O 13
ATOM 6991 N N . CYS A 1 2 ? -11.746 1.133 2.813 1.00 0.00 2 CYS A N 13
ATOM 6992 C CA . CYS A 1 2 ? -10.373 1.204 2.238 1.00 0.00 2 CYS A CA 13
ATOM 6993 C C . CYS A 1 2 ? -9.442 0.296 3.049 1.00 0.00 2 CYS A C 13
ATOM 6994 O O . CYS A 1 2 ? -9.836 -0.232 4.069 1.00 0.00 2 CYS A O 13
ATOM 7001 N N . ARG A 1 3 ? -8.223 0.111 2.612 1.00 0.00 3 ARG A N 13
ATOM 7002 C CA . ARG A 1 3 ? -7.256 -0.758 3.340 1.00 0.00 3 ARG A CA 13
ATOM 7003 C C . ARG A 1 3 ? -6.221 -1.221 2.315 1.00 0.00 3 ARG A C 13
ATOM 7004 O O . ARG A 1 3 ? -6.154 -0.699 1.221 1.00 0.00 3 ARG A O 13
ATOM 7025 N N . ASP A 1 4 ? -5.413 -2.191 2.642 1.00 0.00 4 ASP A N 13
ATOM 7026 C CA . ASP A 1 4 ? -4.404 -2.650 1.650 1.00 0.00 4 ASP A CA 13
ATOM 7027 C C . ASP A 1 4 ? -5.130 -3.534 0.634 1.00 0.00 4 ASP A C 13
ATOM 7028 O O . ASP A 1 4 ? -6.342 -3.622 0.665 1.00 0.00 4 ASP A O 13
ATOM 7037 N N . TRP A 1 5 ? -4.454 -4.197 -0.266 1.00 0.00 5 TRP A N 13
ATOM 7038 C CA . TRP A 1 5 ? -5.235 -5.035 -1.216 1.00 0.00 5 TRP A CA 13
ATOM 7039 C C . TRP A 1 5 ? -4.375 -6.197 -1.714 1.00 0.00 5 TRP A C 13
ATOM 7040 O O . TRP A 1 5 ? -4.886 -7.277 -1.932 1.00 0.00 5 TRP A O 13
ATOM 7061 N N . PHE A 1 6 ? -3.089 -6.037 -1.900 1.00 0.00 6 PHE A N 13
ATOM 7062 C CA . PHE A 1 6 ? -2.320 -7.209 -2.378 1.00 0.00 6 PHE A CA 13
ATOM 7063 C C . PHE A 1 6 ? -1.979 -7.936 -1.081 1.00 0.00 6 PHE A C 13
ATOM 7064 O O . PHE A 1 6 ? -2.753 -7.920 -0.145 1.00 0.00 6 PHE A O 13
ATOM 7081 N N . LYS A 1 7 ? -0.842 -8.563 -0.986 1.00 0.00 7 LYS A N 13
ATOM 7082 C CA . LYS A 1 7 ? -0.559 -9.238 0.303 1.00 0.00 7 LYS A CA 13
ATOM 7083 C C . LYS A 1 7 ? -0.255 -8.056 1.224 1.00 0.00 7 LYS A C 13
ATOM 7084 O O . LYS A 1 7 ? 0.288 -7.064 0.779 1.00 0.00 7 LYS A O 13
ATOM 7103 N N . GLU A 1 8 ? -0.577 -8.104 2.485 1.00 0.00 8 GLU A N 13
ATOM 7104 C CA . GLU A 1 8 ? -0.265 -6.931 3.352 1.00 0.00 8 GLU A CA 13
ATOM 7105 C C . GLU A 1 8 ? 1.218 -6.587 3.229 1.00 0.00 8 GLU A C 13
ATOM 7106 O O . GLU A 1 8 ? 1.641 -5.500 3.570 1.00 0.00 8 GLU A O 13
ATOM 7118 N N . THR A 1 9 ? 2.018 -7.493 2.746 1.00 0.00 9 THR A N 13
ATOM 7119 C CA . THR A 1 9 ? 3.461 -7.180 2.617 1.00 0.00 9 THR A CA 13
ATOM 7120 C C . THR A 1 9 ? 3.743 -6.572 1.243 1.00 0.00 9 THR A C 13
ATOM 7121 O O . THR A 1 9 ? 4.640 -5.762 1.129 1.00 0.00 9 THR A O 13
ATOM 7132 N N . ALA A 1 10 ? 2.996 -6.942 0.233 1.00 0.00 10 ALA A N 13
ATOM 7133 C CA . ALA A 1 10 ? 3.220 -6.367 -1.131 1.00 0.00 10 ALA A CA 13
ATOM 7134 C C . ALA A 1 10 ? 3.310 -4.872 -0.863 1.00 0.00 10 ALA A C 13
ATOM 7135 O O . ALA A 1 10 ? 4.123 -4.134 -1.385 1.00 0.00 10 ALA A O 13
ATOM 7142 N N . CYS A 1 11 ? 2.416 -4.478 -0.006 1.00 0.00 11 CYS A N 13
ATOM 7143 C CA . CYS A 1 11 ? 2.307 -3.068 0.420 1.00 0.00 11 CYS A CA 13
ATOM 7144 C C . CYS A 1 11 ? 3.636 -2.666 1.062 1.00 0.00 11 CYS A C 13
ATOM 7145 O O . CYS A 1 11 ? 4.336 -1.821 0.547 1.00 0.00 11 CYS A O 13
ATOM 7152 N N . ARG A 1 12 ? 4.011 -3.248 2.168 1.00 0.00 12 ARG A N 13
ATOM 7153 C CA . ARG A 1 12 ? 5.303 -2.873 2.807 1.00 0.00 12 ARG A CA 13
ATOM 7154 C C . ARG A 1 12 ? 6.420 -2.695 1.780 1.00 0.00 12 ARG A C 13
ATOM 7155 O O . ARG A 1 12 ? 7.322 -1.908 1.977 1.00 0.00 12 ARG A O 13
ATOM 7176 N N . HIS A 1 13 ? 6.386 -3.403 0.686 1.00 0.00 13 HIS A N 13
ATOM 7177 C CA . HIS A 1 13 ? 7.476 -3.221 -0.309 1.00 0.00 13 HIS A CA 13
ATOM 7178 C C . HIS A 1 13 ? 7.356 -1.776 -0.790 1.00 0.00 13 HIS A C 13
ATOM 7179 O O . HIS A 1 13 ? 8.294 -1.010 -0.767 1.00 0.00 13 HIS A O 13
ATOM 7193 N N . ALA A 1 14 ? 6.180 -1.426 -1.221 1.00 0.00 14 ALA A N 13
ATOM 7194 C CA . ALA A 1 14 ? 5.896 -0.047 -1.723 1.00 0.00 14 ALA A CA 13
ATOM 7195 C C . ALA A 1 14 ? 6.034 1.013 -0.621 1.00 0.00 14 ALA A C 13
ATOM 7196 O O . ALA A 1 14 ? 6.884 1.879 -0.684 1.00 0.00 14 ALA A O 13
ATOM 7203 N N . LYS A 1 15 ? 5.205 0.957 0.386 1.00 0.00 15 LYS A N 13
ATOM 7204 C CA . LYS A 1 15 ? 5.260 1.947 1.500 1.00 0.00 15 LYS A CA 13
ATOM 7205 C C . LYS A 1 15 ? 6.678 1.970 2.081 1.00 0.00 15 LYS A C 13
ATOM 7206 O O . LYS A 1 15 ? 7.065 2.949 2.688 1.00 0.00 15 LYS A O 13
ATOM 7225 N N . SER A 1 16 ? 7.482 0.938 1.924 1.00 0.00 16 SER A N 13
ATOM 7226 C CA . SER A 1 16 ? 8.858 0.986 2.493 1.00 0.00 16 SER A CA 13
ATOM 7227 C C . SER A 1 16 ? 9.891 1.355 1.419 1.00 0.00 16 SER A C 13
ATOM 7228 O O . SER A 1 16 ? 11.002 1.733 1.731 1.00 0.00 16 SER A O 13
ATOM 7236 N N . LEU A 1 17 ? 9.553 1.248 0.163 1.00 0.00 17 LEU A N 13
ATOM 7237 C CA . LEU A 1 17 ? 10.522 1.588 -0.918 1.00 0.00 17 LEU A CA 13
ATOM 7238 C C . LEU A 1 17 ? 10.479 3.053 -1.346 1.00 0.00 17 LEU A C 13
ATOM 7239 O O . LEU A 1 17 ? 11.488 3.712 -1.496 1.00 0.00 17 LEU A O 13
ATOM 7255 N N . GLY A 1 18 ? 9.298 3.550 -1.542 1.00 0.00 18 GLY A N 13
ATOM 7256 C CA . GLY A 1 18 ? 9.103 4.964 -1.967 1.00 0.00 18 GLY A CA 13
ATOM 7257 C C . GLY A 1 18 ? 7.777 5.147 -2.717 1.00 0.00 18 GLY A C 13
ATOM 7258 O O . GLY A 1 18 ? 7.451 6.251 -3.102 1.00 0.00 18 GLY A O 13
ATOM 7262 N N . ASN A 1 19 ? 6.991 4.121 -2.943 1.00 0.00 19 ASN A N 13
ATOM 7263 C CA . ASN A 1 19 ? 5.707 4.275 -3.662 1.00 0.00 19 ASN A CA 13
ATOM 7264 C C . ASN A 1 19 ? 4.590 4.547 -2.659 1.00 0.00 19 ASN A C 13
ATOM 7265 O O . ASN A 1 19 ? 3.457 4.164 -2.875 1.00 0.00 19 ASN A O 13
ATOM 7276 N N . CYS A 1 20 ? 4.906 5.194 -1.578 1.00 0.00 20 CYS A N 13
ATOM 7277 C CA . CYS A 1 20 ? 3.875 5.506 -0.536 1.00 0.00 20 CYS A CA 13
ATOM 7278 C C . CYS A 1 20 ? 3.070 6.758 -0.910 1.00 0.00 20 CYS A C 13
ATOM 7279 O O . CYS A 1 20 ? 2.804 7.585 -0.062 1.00 0.00 20 CYS A O 13
ATOM 7286 N N . ARG A 1 21 ? 2.698 6.880 -2.154 1.00 0.00 21 ARG A N 13
ATOM 7287 C CA . ARG A 1 21 ? 1.913 8.021 -2.702 1.00 0.00 21 ARG A CA 13
ATOM 7288 C C . ARG A 1 21 ? 2.268 8.272 -4.173 1.00 0.00 21 ARG A C 13
ATOM 7289 O O . ARG A 1 21 ? 1.525 8.937 -4.869 1.00 0.00 21 ARG A O 13
ATOM 7310 N N . THR A 1 22 ? 3.365 7.773 -4.683 1.00 0.00 22 THR A N 13
ATOM 7311 C CA . THR A 1 22 ? 3.684 8.031 -6.111 1.00 0.00 22 THR A CA 13
ATOM 7312 C C . THR A 1 22 ? 3.122 6.882 -6.948 1.00 0.00 22 THR A C 13
ATOM 7313 O O . THR A 1 22 ? 3.085 6.960 -8.161 1.00 0.00 22 THR A O 13
ATOM 7324 N N . SER A 1 23 ? 2.681 5.816 -6.335 1.00 0.00 23 SER A N 13
ATOM 7325 C CA . SER A 1 23 ? 2.135 4.703 -7.149 1.00 0.00 23 SER A CA 13
ATOM 7326 C C . SER A 1 23 ? 0.638 4.685 -6.840 1.00 0.00 23 SER A C 13
ATOM 7327 O O . SER A 1 23 ? 0.234 4.974 -5.731 1.00 0.00 23 SER A O 13
ATOM 7335 N N . GLN A 1 24 ? -0.202 4.367 -7.788 1.00 0.00 24 GLN A N 13
ATOM 7336 C CA . GLN A 1 24 ? -1.662 4.365 -7.489 1.00 0.00 24 GLN A CA 13
ATOM 7337 C C . GLN A 1 24 ? -2.140 3.143 -6.706 1.00 0.00 24 GLN A C 13
ATOM 7338 O O . GLN A 1 24 ? -2.458 3.277 -5.548 1.00 0.00 24 GLN A O 13
ATOM 7352 N N . LYS A 1 25 ? -2.216 1.967 -7.261 1.00 0.00 25 LYS A N 13
ATOM 7353 C CA . LYS A 1 25 ? -2.695 0.837 -6.418 1.00 0.00 25 LYS A CA 13
ATOM 7354 C C . LYS A 1 25 ? -1.823 0.823 -5.167 1.00 0.00 25 LYS A C 13
ATOM 7355 O O . LYS A 1 25 ? -2.231 0.673 -4.035 1.00 0.00 25 LYS A O 13
ATOM 7374 N N . TYR A 1 26 ? -0.561 0.994 -5.383 1.00 0.00 26 TYR A N 13
ATOM 7375 C CA . TYR A 1 26 ? 0.371 1.005 -4.233 1.00 0.00 26 TYR A CA 13
ATOM 7376 C C . TYR A 1 26 ? -0.167 1.981 -3.179 1.00 0.00 26 TYR A C 13
ATOM 7377 O O . TYR A 1 26 ? -0.739 1.577 -2.190 1.00 0.00 26 TYR A O 13
ATOM 7395 N N . ARG A 1 27 ? -0.008 3.267 -3.344 1.00 0.00 27 ARG A N 13
ATOM 7396 C CA . ARG A 1 27 ? -0.531 4.210 -2.313 1.00 0.00 27 ARG A CA 13
ATOM 7397 C C . ARG A 1 27 ? -1.939 3.821 -1.840 1.00 0.00 27 ARG A C 13
ATOM 7398 O O . ARG A 1 27 ? -2.145 3.553 -0.673 1.00 0.00 27 ARG A O 13
ATOM 7419 N N . ALA A 1 28 ? -2.922 3.778 -2.696 1.00 0.00 28 ALA A N 13
ATOM 7420 C CA . ALA A 1 28 ? -4.302 3.403 -2.265 1.00 0.00 28 ALA A CA 13
ATOM 7421 C C . ALA A 1 28 ? -4.370 1.931 -1.845 1.00 0.00 28 ALA A C 13
ATOM 7422 O O . ALA A 1 28 ? -4.502 1.624 -0.677 1.00 0.00 28 ALA A O 13
ATOM 7429 N N . ASN A 1 29 ? -4.288 1.009 -2.771 1.00 0.00 29 ASN A N 13
ATOM 7430 C CA . ASN A 1 29 ? -4.354 -0.444 -2.418 1.00 0.00 29 ASN A CA 13
ATOM 7431 C C . ASN A 1 29 ? -3.395 -0.902 -1.310 1.00 0.00 29 ASN A C 13
ATOM 7432 O O . ASN A 1 29 ? -3.484 -2.029 -0.867 1.00 0.00 29 ASN A O 13
ATOM 7443 N N . CYS A 1 30 ? -2.495 -0.080 -0.849 1.00 0.00 30 CYS A N 13
ATOM 7444 C CA . CYS A 1 30 ? -1.545 -0.471 0.229 1.00 0.00 30 CYS A CA 13
ATOM 7445 C C . CYS A 1 30 ? -1.561 0.719 1.184 1.00 0.00 30 CYS A C 13
ATOM 7446 O O . CYS A 1 30 ? -0.564 1.199 1.686 1.00 0.00 30 CYS A O 13
ATOM 7453 N N . ALA A 1 31 ? -2.771 1.164 1.392 1.00 0.00 31 ALA A N 13
ATOM 7454 C CA . ALA A 1 31 ? -3.096 2.319 2.275 1.00 0.00 31 ALA A CA 13
ATOM 7455 C C . ALA A 1 31 ? -2.894 1.981 3.756 1.00 0.00 31 ALA A C 13
ATOM 7456 O O . ALA A 1 31 ? -2.961 2.844 4.609 1.00 0.00 31 ALA A O 13
ATOM 7463 N N . LYS A 1 32 ? -2.646 0.742 4.073 1.00 0.00 32 LYS A N 13
ATOM 7464 C CA . LYS A 1 32 ? -2.436 0.343 5.497 1.00 0.00 32 LYS A CA 13
ATOM 7465 C C . LYS A 1 32 ? -0.951 0.552 5.793 1.00 0.00 32 LYS A C 13
ATOM 7466 O O . LYS A 1 32 ? -0.526 0.985 6.846 1.00 0.00 32 LYS A O 13
ATOM 7485 N N . THR A 1 33 ? -0.194 0.213 4.793 1.00 0.00 33 THR A N 13
ATOM 7486 C CA . THR A 1 33 ? 1.289 0.294 4.767 1.00 0.00 33 THR A CA 13
ATOM 7487 C C . THR A 1 33 ? 1.712 1.742 4.540 1.00 0.00 33 THR A C 13
ATOM 7488 O O . THR A 1 33 ? 2.790 2.164 4.908 1.00 0.00 33 THR A O 13
ATOM 7499 N N . CYS A 1 34 ? 0.843 2.491 3.930 1.00 0.00 34 CYS A N 13
ATOM 7500 C CA . CYS A 1 34 ? 1.132 3.923 3.647 1.00 0.00 34 CYS A CA 13
ATOM 7501 C C . CYS A 1 34 ? 0.254 4.810 4.532 1.00 0.00 34 CYS A C 13
ATOM 7502 O O . CYS A 1 34 ? 0.401 6.016 4.561 1.00 0.00 34 CYS A O 13
ATOM 7509 N N . GLU A 1 35 ? -0.659 4.220 5.253 1.00 0.00 35 GLU A N 13
ATOM 7510 C CA . GLU A 1 35 ? -1.551 5.017 6.133 1.00 0.00 35 GLU A CA 13
ATOM 7511 C C . GLU A 1 35 ? -2.338 6.020 5.302 1.00 0.00 35 GLU A C 13
ATOM 7512 O O . GLU A 1 35 ? -2.711 7.096 5.726 1.00 0.00 35 GLU A O 13
ATOM 7524 N N . LEU A 1 36 ? -2.581 5.603 4.094 1.00 0.00 36 LEU A N 13
ATOM 7525 C CA . LEU A 1 36 ? -3.346 6.421 3.123 1.00 0.00 36 LEU A CA 13
ATOM 7526 C C . LEU A 1 36 ? -4.815 6.111 3.422 1.00 0.00 36 LEU A C 13
ATOM 7527 O O . LEU A 1 36 ? -5.704 6.771 2.922 1.00 0.00 36 LEU A O 13
ATOM 7543 N N . CYS A 1 37 ? -5.092 5.116 4.236 1.00 0.00 37 CYS A N 13
ATOM 7544 C CA . CYS A 1 37 ? -6.518 4.806 4.537 1.00 0.00 37 CYS A CA 13
ATOM 7545 C C . CYS A 1 37 ? -6.651 4.399 6.005 1.00 0.00 37 CYS A C 13
ATOM 7546 O O . CYS A 1 37 ? -6.858 5.275 6.827 1.00 0.00 37 CYS A O 13
ATOM 7554 N N . VAL A 1 1 ? -14.004 -0.133 0.231 1.00 0.00 1 VAL A N 14
ATOM 7555 C CA . VAL A 1 1 ? -13.230 0.958 0.887 1.00 0.00 1 VAL A CA 14
ATOM 7556 C C . VAL A 1 1 ? -11.737 0.752 0.623 1.00 0.00 1 VAL A C 14
ATOM 7557 O O . VAL A 1 1 ? -11.255 -0.363 0.581 1.00 0.00 1 VAL A O 14
ATOM 7572 N N . CYS A 1 2 ? -11.001 1.814 0.445 1.00 0.00 2 CYS A N 14
ATOM 7573 C CA . CYS A 1 2 ? -9.541 1.661 0.185 1.00 0.00 2 CYS A CA 14
ATOM 7574 C C . CYS A 1 2 ? -8.890 0.927 1.362 1.00 0.00 2 CYS A C 14
ATOM 7575 O O . CYS A 1 2 ? -9.537 0.696 2.364 1.00 0.00 2 CYS A O 14
ATOM 7582 N N . ARG A 1 3 ? -7.636 0.570 1.237 1.00 0.00 3 ARG A N 14
ATOM 7583 C CA . ARG A 1 3 ? -6.886 -0.151 2.308 1.00 0.00 3 ARG A CA 14
ATOM 7584 C C . ARG A 1 3 ? -5.885 -1.072 1.610 1.00 0.00 3 ARG A C 14
ATOM 7585 O O . ARG A 1 3 ? -5.875 -1.162 0.398 1.00 0.00 3 ARG A O 14
ATOM 7606 N N . ASP A 1 4 ? -5.045 -1.760 2.335 1.00 0.00 4 ASP A N 14
ATOM 7607 C CA . ASP A 1 4 ? -4.080 -2.654 1.637 1.00 0.00 4 ASP A CA 14
ATOM 7608 C C . ASP A 1 4 ? -4.898 -3.525 0.685 1.00 0.00 4 ASP A C 14
ATOM 7609 O O . ASP A 1 4 ? -6.109 -3.564 0.789 1.00 0.00 4 ASP A O 14
ATOM 7618 N N . TRP A 1 5 ? -4.304 -4.227 -0.242 1.00 0.00 5 TRP A N 14
ATOM 7619 C CA . TRP A 1 5 ? -5.176 -5.048 -1.128 1.00 0.00 5 TRP A CA 14
ATOM 7620 C C . TRP A 1 5 ? -4.386 -6.247 -1.650 1.00 0.00 5 TRP A C 14
ATOM 7621 O O . TRP A 1 5 ? -4.946 -7.303 -1.867 1.00 0.00 5 TRP A O 14
ATOM 7642 N N . PHE A 1 6 ? -3.099 -6.126 -1.856 1.00 0.00 6 PHE A N 14
ATOM 7643 C CA . PHE A 1 6 ? -2.351 -7.302 -2.357 1.00 0.00 6 PHE A CA 14
ATOM 7644 C C . PHE A 1 6 ? -2.003 -8.058 -1.079 1.00 0.00 6 PHE A C 14
ATOM 7645 O O . PHE A 1 6 ? -2.778 -8.077 -0.143 1.00 0.00 6 PHE A O 14
ATOM 7662 N N . LYS A 1 7 ? -0.857 -8.671 -1.000 1.00 0.00 7 LYS A N 14
ATOM 7663 C CA . LYS A 1 7 ? -0.558 -9.378 0.269 1.00 0.00 7 LYS A CA 14
ATOM 7664 C C . LYS A 1 7 ? -0.281 -8.222 1.229 1.00 0.00 7 LYS A C 14
ATOM 7665 O O . LYS A 1 7 ? 0.210 -7.193 0.807 1.00 0.00 7 LYS A O 14
ATOM 7684 N N . GLU A 1 8 ? -0.567 -8.323 2.495 1.00 0.00 8 GLU A N 14
ATOM 7685 C CA . GLU A 1 8 ? -0.274 -7.157 3.379 1.00 0.00 8 GLU A CA 14
ATOM 7686 C C . GLU A 1 8 ? 1.196 -6.764 3.250 1.00 0.00 8 GLU A C 14
ATOM 7687 O O . GLU A 1 8 ? 1.583 -5.684 3.652 1.00 0.00 8 GLU A O 14
ATOM 7699 N N . THR A 1 9 ? 2.027 -7.604 2.704 1.00 0.00 9 THR A N 14
ATOM 7700 C CA . THR A 1 9 ? 3.448 -7.194 2.593 1.00 0.00 9 THR A CA 14
ATOM 7701 C C . THR A 1 9 ? 3.754 -6.609 1.215 1.00 0.00 9 THR A C 14
ATOM 7702 O O . THR A 1 9 ? 4.693 -5.856 1.078 1.00 0.00 9 THR A O 14
ATOM 7713 N N . ALA A 1 10 ? 2.990 -6.919 0.204 1.00 0.00 10 ALA A N 14
ATOM 7714 C CA . ALA A 1 10 ? 3.284 -6.330 -1.138 1.00 0.00 10 ALA A CA 14
ATOM 7715 C C . ALA A 1 10 ? 3.276 -4.846 -0.815 1.00 0.00 10 ALA A C 14
ATOM 7716 O O . ALA A 1 10 ? 4.113 -4.060 -1.213 1.00 0.00 10 ALA A O 14
ATOM 7723 N N . CYS A 1 11 ? 2.272 -4.516 -0.060 1.00 0.00 11 CYS A N 14
ATOM 7724 C CA . CYS A 1 11 ? 2.079 -3.120 0.374 1.00 0.00 11 CYS A CA 14
ATOM 7725 C C . CYS A 1 11 ? 3.340 -2.718 1.134 1.00 0.00 11 CYS A C 14
ATOM 7726 O O . CYS A 1 11 ? 3.816 -1.623 0.963 1.00 0.00 11 CYS A O 14
ATOM 7733 N N . ARG A 1 12 ? 3.895 -3.564 1.953 1.00 0.00 12 ARG A N 14
ATOM 7734 C CA . ARG A 1 12 ? 5.131 -3.181 2.691 1.00 0.00 12 ARG A CA 14
ATOM 7735 C C . ARG A 1 12 ? 6.235 -2.824 1.692 1.00 0.00 12 ARG A C 14
ATOM 7736 O O . ARG A 1 12 ? 7.084 -1.996 1.955 1.00 0.00 12 ARG A O 14
ATOM 7757 N N . HIS A 1 13 ? 6.234 -3.443 0.543 1.00 0.00 13 HIS A N 14
ATOM 7758 C CA . HIS A 1 13 ? 7.278 -3.146 -0.473 1.00 0.00 13 HIS A CA 14
ATOM 7759 C C . HIS A 1 13 ? 6.996 -1.806 -1.144 1.00 0.00 13 HIS A C 14
ATOM 7760 O O . HIS A 1 13 ? 7.883 -1.184 -1.677 1.00 0.00 13 HIS A O 14
ATOM 7774 N N . ALA A 1 14 ? 5.788 -1.330 -1.146 1.00 0.00 14 ALA A N 14
ATOM 7775 C CA . ALA A 1 14 ? 5.552 -0.014 -1.818 1.00 0.00 14 ALA A CA 14
ATOM 7776 C C . ALA A 1 14 ? 5.585 1.161 -0.828 1.00 0.00 14 ALA A C 14
ATOM 7777 O O . ALA A 1 14 ? 5.917 2.271 -1.193 1.00 0.00 14 ALA A O 14
ATOM 7784 N N . LYS A 1 15 ? 5.252 0.941 0.413 1.00 0.00 15 LYS A N 14
ATOM 7785 C CA . LYS A 1 15 ? 5.258 2.019 1.438 1.00 0.00 15 LYS A CA 14
ATOM 7786 C C . LYS A 1 15 ? 6.689 2.074 1.983 1.00 0.00 15 LYS A C 14
ATOM 7787 O O . LYS A 1 15 ? 7.137 3.111 2.429 1.00 0.00 15 LYS A O 14
ATOM 7806 N N . SER A 1 16 ? 7.428 0.984 1.960 1.00 0.00 16 SER A N 14
ATOM 7807 C CA . SER A 1 16 ? 8.823 1.018 2.484 1.00 0.00 16 SER A CA 14
ATOM 7808 C C . SER A 1 16 ? 9.851 1.333 1.392 1.00 0.00 16 SER A C 14
ATOM 7809 O O . SER A 1 16 ? 10.965 1.722 1.684 1.00 0.00 16 SER A O 14
ATOM 7817 N N . LEU A 1 17 ? 9.515 1.167 0.145 1.00 0.00 17 LEU A N 14
ATOM 7818 C CA . LEU A 1 17 ? 10.507 1.460 -0.925 1.00 0.00 17 LEU A CA 14
ATOM 7819 C C . LEU A 1 17 ? 10.507 2.925 -1.361 1.00 0.00 17 LEU A C 14
ATOM 7820 O O . LEU A 1 17 ? 11.536 3.558 -1.485 1.00 0.00 17 LEU A O 14
ATOM 7836 N N . GLY A 1 18 ? 9.344 3.452 -1.593 1.00 0.00 18 GLY A N 14
ATOM 7837 C CA . GLY A 1 18 ? 9.200 4.868 -2.025 1.00 0.00 18 GLY A CA 14
ATOM 7838 C C . GLY A 1 18 ? 7.841 5.074 -2.702 1.00 0.00 18 GLY A C 14
ATOM 7839 O O . GLY A 1 18 ? 7.382 6.193 -2.821 1.00 0.00 18 GLY A O 14
ATOM 7843 N N . ASN A 1 19 ? 7.181 4.038 -3.154 1.00 0.00 19 ASN A N 14
ATOM 7844 C CA . ASN A 1 19 ? 5.868 4.232 -3.810 1.00 0.00 19 ASN A CA 14
ATOM 7845 C C . ASN A 1 19 ? 4.774 4.520 -2.788 1.00 0.00 19 ASN A C 14
ATOM 7846 O O . ASN A 1 19 ? 3.628 4.600 -3.182 1.00 0.00 19 ASN A O 14
ATOM 7857 N N . CYS A 1 20 ? 5.108 4.661 -1.533 1.00 0.00 20 CYS A N 14
ATOM 7858 C CA . CYS A 1 20 ? 4.047 4.935 -0.516 1.00 0.00 20 CYS A CA 14
ATOM 7859 C C . CYS A 1 20 ? 2.972 5.869 -1.076 1.00 0.00 20 CYS A C 14
ATOM 7860 O O . CYS A 1 20 ? 1.789 5.680 -0.872 1.00 0.00 20 CYS A O 14
ATOM 7867 N N . ARG A 1 21 ? 3.388 6.883 -1.781 1.00 0.00 21 ARG A N 14
ATOM 7868 C CA . ARG A 1 21 ? 2.409 7.846 -2.362 1.00 0.00 21 ARG A CA 14
ATOM 7869 C C . ARG A 1 21 ? 2.664 8.133 -3.843 1.00 0.00 21 ARG A C 14
ATOM 7870 O O . ARG A 1 21 ? 2.072 9.024 -4.420 1.00 0.00 21 ARG A O 14
ATOM 7891 N N . THR A 1 22 ? 3.535 7.397 -4.463 1.00 0.00 22 THR A N 14
ATOM 7892 C CA . THR A 1 22 ? 3.815 7.648 -5.904 1.00 0.00 22 THR A CA 14
ATOM 7893 C C . THR A 1 22 ? 3.139 6.597 -6.782 1.00 0.00 22 THR A C 14
ATOM 7894 O O . THR A 1 22 ? 3.176 6.687 -7.992 1.00 0.00 22 THR A O 14
ATOM 7905 N N . SER A 1 23 ? 2.521 5.599 -6.212 1.00 0.00 23 SER A N 14
ATOM 7906 C CA . SER A 1 23 ? 1.871 4.585 -7.085 1.00 0.00 23 SER A CA 14
ATOM 7907 C C . SER A 1 23 ? 0.376 4.533 -6.744 1.00 0.00 23 SER A C 14
ATOM 7908 O O . SER A 1 23 ? -0.013 4.810 -5.626 1.00 0.00 23 SER A O 14
ATOM 7916 N N . GLN A 1 24 ? -0.478 4.196 -7.676 1.00 0.00 24 GLN A N 14
ATOM 7917 C CA . GLN A 1 24 ? -1.941 4.149 -7.364 1.00 0.00 24 GLN A CA 14
ATOM 7918 C C . GLN A 1 24 ? -2.356 2.881 -6.611 1.00 0.00 24 GLN A C 14
ATOM 7919 O O . GLN A 1 24 ? -3.029 2.974 -5.604 1.00 0.00 24 GLN A O 14
ATOM 7933 N N . LYS A 1 25 ? -1.988 1.699 -7.038 1.00 0.00 25 LYS A N 14
ATOM 7934 C CA . LYS A 1 25 ? -2.400 0.478 -6.284 1.00 0.00 25 LYS A CA 14
ATOM 7935 C C . LYS A 1 25 ? -1.403 0.084 -5.185 1.00 0.00 25 LYS A C 14
ATOM 7936 O O . LYS A 1 25 ? -1.318 -1.036 -4.723 1.00 0.00 25 LYS A O 14
ATOM 7955 N N . TYR A 1 26 ? -0.660 1.064 -4.795 1.00 0.00 26 TYR A N 14
ATOM 7956 C CA . TYR A 1 26 ? 0.400 1.071 -3.765 1.00 0.00 26 TYR A CA 14
ATOM 7957 C C . TYR A 1 26 ? -0.141 2.141 -2.813 1.00 0.00 26 TYR A C 14
ATOM 7958 O O . TYR A 1 26 ? -0.729 1.852 -1.795 1.00 0.00 26 TYR A O 14
ATOM 7976 N N . ARG A 1 27 ? 0.026 3.397 -3.122 1.00 0.00 27 ARG A N 14
ATOM 7977 C CA . ARG A 1 27 ? -0.503 4.458 -2.219 1.00 0.00 27 ARG A CA 14
ATOM 7978 C C . ARG A 1 27 ? -1.952 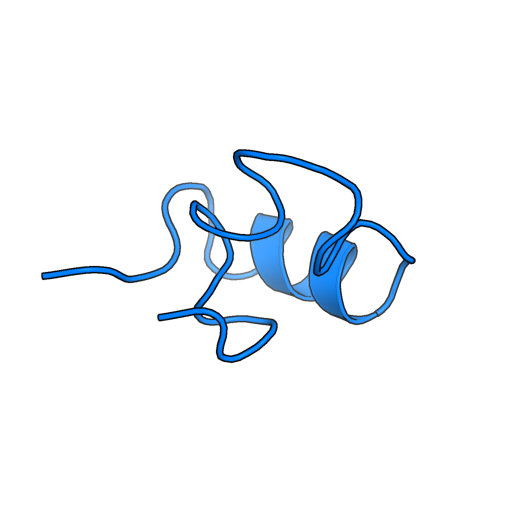4.132 -1.851 1.00 0.00 27 ARG A C 14
ATOM 7979 O O . ARG A 1 27 ? -2.382 4.331 -0.732 1.00 0.00 27 ARG A O 14
ATOM 8000 N N . ALA A 1 28 ? -2.707 3.636 -2.792 1.00 0.00 28 ALA A N 14
ATOM 8001 C CA . ALA A 1 28 ? -4.132 3.299 -2.511 1.00 0.00 28 ALA A CA 14
ATOM 8002 C C . ALA A 1 28 ? -4.336 1.834 -2.114 1.00 0.00 28 ALA A C 14
ATOM 8003 O O . ALA A 1 28 ? -5.005 1.551 -1.139 1.00 0.00 28 ALA A O 14
ATOM 8010 N N . ASN A 1 29 ? -3.791 0.889 -2.832 1.00 0.00 29 ASN A N 14
ATOM 8011 C CA . ASN A 1 29 ? -4.009 -0.529 -2.427 1.00 0.00 29 ASN A CA 14
ATOM 8012 C C . ASN A 1 29 ? -3.041 -0.963 -1.324 1.00 0.00 29 ASN A C 14
ATOM 8013 O O . ASN A 1 29 ? -2.953 -2.127 -0.985 1.00 0.00 29 ASN A O 14
ATOM 8024 N N . CYS A 1 30 ? -2.326 -0.024 -0.774 1.00 0.00 30 CYS A N 14
ATOM 8025 C CA . CYS A 1 30 ? -1.345 -0.310 0.313 1.00 0.00 30 CYS A CA 14
ATOM 8026 C C . CYS A 1 30 ? -1.350 0.878 1.275 1.00 0.00 30 CYS A C 14
ATOM 8027 O O . CYS A 1 30 ? -0.355 1.280 1.842 1.00 0.00 30 CYS A O 14
ATOM 8034 N N . ALA A 1 31 ? -2.522 1.429 1.437 1.00 0.00 31 ALA A N 14
ATOM 8035 C CA . ALA A 1 31 ? -2.754 2.599 2.328 1.00 0.00 31 ALA A CA 14
ATOM 8036 C C . ALA A 1 31 ? -2.637 2.185 3.798 1.00 0.00 31 ALA A C 14
ATOM 8037 O O . ALA A 1 31 ? -2.666 3.009 4.691 1.00 0.00 31 ALA A O 14
ATOM 8044 N N . LYS A 1 32 ? -2.496 0.914 4.053 1.00 0.00 32 LYS A N 14
ATOM 8045 C CA . LYS A 1 32 ? -2.367 0.415 5.452 1.00 0.00 32 LYS A CA 14
ATOM 8046 C C . LYS A 1 32 ? -0.878 0.488 5.800 1.00 0.00 32 LYS A C 14
ATOM 8047 O O . LYS A 1 32 ? -0.481 0.579 6.944 1.00 0.00 32 LYS A O 14
ATOM 8066 N N . THR A 1 33 ? -0.065 0.446 4.781 1.00 0.00 33 THR A N 14
ATOM 8067 C CA . THR A 1 33 ? 1.411 0.503 4.888 1.00 0.00 33 THR A CA 14
ATOM 8068 C C . THR A 1 33 ? 1.871 1.956 4.903 1.00 0.00 33 THR A C 14
ATOM 8069 O O . THR A 1 33 ? 2.938 2.277 5.388 1.00 0.00 33 THR A O 14
ATOM 8080 N N . CYS A 1 34 ? 1.071 2.840 4.381 1.00 0.00 34 CYS A N 14
ATOM 8081 C CA . CYS A 1 34 ? 1.492 4.265 4.390 1.00 0.00 34 CYS A CA 14
ATOM 8082 C C . CYS A 1 34 ? 0.449 5.090 5.142 1.00 0.00 34 CYS A C 14
ATOM 8083 O O . CYS A 1 34 ? 0.570 6.292 5.265 1.00 0.00 34 CYS A O 14
ATOM 8090 N N . GLU A 1 35 ? -0.578 4.462 5.646 1.00 0.00 35 GLU A N 14
ATOM 8091 C CA . GLU A 1 35 ? -1.616 5.225 6.382 1.00 0.00 35 GLU A CA 14
ATOM 8092 C C . GLU A 1 35 ? -2.336 6.186 5.441 1.00 0.00 35 GLU A C 14
ATOM 8093 O O . GLU A 1 35 ? -2.810 7.240 5.813 1.00 0.00 35 GLU A O 14
ATOM 8105 N N . LEU A 1 36 ? -2.408 5.773 4.208 1.00 0.00 36 LEU A N 14
ATOM 8106 C CA . LEU A 1 36 ? -3.088 6.584 3.167 1.00 0.00 36 LEU A CA 14
ATOM 8107 C C . LEU A 1 36 ? -4.572 6.221 3.269 1.00 0.00 36 LEU A C 14
ATOM 8108 O O . LEU A 1 36 ? -5.409 6.832 2.637 1.00 0.00 36 LEU A O 14
ATOM 8124 N N . CYS A 1 37 ? -4.915 5.231 4.060 1.00 0.00 37 CYS A N 14
ATOM 8125 C CA . CYS A 1 37 ? -6.352 4.856 4.180 1.00 0.00 37 CYS A CA 14
ATOM 8126 C C . CYS A 1 37 ? -6.473 3.547 4.964 1.00 0.00 37 CYS A C 14
ATOM 8127 O O . CYS A 1 37 ? -7.289 3.496 5.869 1.00 0.00 37 CYS A O 14
ATOM 8135 N N . VAL A 1 1 ? -14.700 0.894 3.006 1.00 0.00 1 VAL A N 15
ATOM 8136 C CA . VAL A 1 1 ? -13.728 0.907 4.137 1.00 0.00 1 VAL A CA 15
ATOM 8137 C C . VAL A 1 1 ? -12.308 1.051 3.584 1.00 0.00 1 VAL A C 15
ATOM 8138 O O . VAL A 1 1 ? -12.059 0.798 2.422 1.00 0.00 1 VAL A O 15
ATOM 8153 N N . CYS A 1 2 ? -11.374 1.454 4.401 1.00 0.00 2 CYS A N 15
ATOM 8154 C CA . CYS A 1 2 ? -9.977 1.609 3.905 1.00 0.00 2 CYS A CA 15
ATOM 8155 C C . CYS A 1 2 ? -9.173 0.352 4.257 1.00 0.00 2 CYS A C 15
ATOM 8156 O O . CYS A 1 2 ? -9.641 -0.473 5.015 1.00 0.00 2 CYS A O 15
ATOM 8163 N N . ARG A 1 3 ? -7.987 0.207 3.721 1.00 0.00 3 ARG A N 15
ATOM 8164 C CA . ARG A 1 3 ? -7.129 -0.982 4.003 1.00 0.00 3 ARG A CA 15
ATOM 8165 C C . ARG A 1 3 ? -6.197 -1.198 2.809 1.00 0.00 3 ARG A C 15
ATOM 8166 O O . ARG A 1 3 ? -6.086 -0.349 1.946 1.00 0.00 3 ARG A O 15
ATOM 8187 N N . ASP A 1 4 ? -5.524 -2.313 2.739 1.00 0.00 4 ASP A N 15
ATOM 8188 C CA . ASP A 1 4 ? -4.611 -2.541 1.584 1.00 0.00 4 ASP A CA 15
ATOM 8189 C C . ASP A 1 4 ? -5.323 -3.381 0.521 1.00 0.00 4 ASP A C 15
ATOM 8190 O O . ASP A 1 4 ? -6.537 -3.428 0.491 1.00 0.00 4 ASP A O 15
ATOM 8199 N N . TRP A 1 5 ? -4.616 -4.046 -0.355 1.00 0.00 5 TRP A N 15
ATOM 8200 C CA . TRP A 1 5 ? -5.346 -4.851 -1.375 1.00 0.00 5 TRP A CA 15
ATOM 8201 C C . TRP A 1 5 ? -4.448 -6.009 -1.818 1.00 0.00 5 TRP A C 15
ATOM 8202 O O . TRP A 1 5 ? -4.920 -7.099 -2.069 1.00 0.00 5 TRP A O 15
ATOM 8223 N N . PHE A 1 6 ? -3.159 -5.798 -1.918 1.00 0.00 6 PHE A N 15
ATOM 8224 C CA . PHE A 1 6 ? -2.256 -6.897 -2.341 1.00 0.00 6 PHE A CA 15
ATOM 8225 C C . PHE A 1 6 ? -1.927 -7.648 -1.058 1.00 0.00 6 PHE A C 15
ATOM 8226 O O . PHE A 1 6 ? -2.566 -7.470 -0.041 1.00 0.00 6 PHE A O 15
ATOM 8243 N N . LYS A 1 7 ? -0.927 -8.479 -1.088 1.00 0.00 7 LYS A N 15
ATOM 8244 C CA . LYS A 1 7 ? -0.613 -9.189 0.175 1.00 0.00 7 LYS A CA 15
ATOM 8245 C C . LYS A 1 7 ? -0.335 -8.032 1.134 1.00 0.00 7 LYS A C 15
ATOM 8246 O O . LYS A 1 7 ? 0.140 -6.993 0.720 1.00 0.00 7 LYS A O 15
ATOM 8265 N N . GLU A 1 8 ? -0.609 -8.159 2.400 1.00 0.00 8 GLU A N 15
ATOM 8266 C CA . GLU A 1 8 ? -0.332 -7.019 3.321 1.00 0.00 8 GLU A CA 15
ATOM 8267 C C . GLU A 1 8 ? 1.140 -6.631 3.214 1.00 0.00 8 GLU A C 15
ATOM 8268 O O . GLU A 1 8 ? 1.545 -5.545 3.579 1.00 0.00 8 GLU A O 15
ATOM 8280 N N . THR A 1 9 ? 1.936 -7.525 2.711 1.00 0.00 9 THR A N 15
ATOM 8281 C CA . THR A 1 9 ? 3.383 -7.227 2.575 1.00 0.00 9 THR A CA 15
ATOM 8282 C C . THR A 1 9 ? 3.674 -6.580 1.221 1.00 0.00 9 THR A C 15
ATOM 8283 O O . THR A 1 9 ? 4.603 -5.811 1.094 1.00 0.00 9 THR A O 15
ATOM 8294 N N . ALA A 1 10 ? 2.886 -6.875 0.224 1.00 0.00 10 ALA A N 15
ATOM 8295 C CA . ALA A 1 10 ? 3.116 -6.259 -1.117 1.00 0.00 10 ALA A CA 15
ATOM 8296 C C . ALA A 1 10 ? 3.196 -4.776 -0.786 1.00 0.00 10 ALA A C 15
ATOM 8297 O O . ALA A 1 10 ? 4.012 -4.020 -1.274 1.00 0.00 10 ALA A O 15
ATOM 8304 N N . CYS A 1 11 ? 2.296 -4.410 0.077 1.00 0.00 11 CYS A N 15
ATOM 8305 C CA . CYS A 1 11 ? 2.207 -3.008 0.535 1.00 0.00 11 CYS A CA 15
ATOM 8306 C C . CYS A 1 11 ? 3.484 -2.724 1.320 1.00 0.00 11 CYS A C 15
ATOM 8307 O O . CYS A 1 11 ? 4.073 -1.677 1.178 1.00 0.00 11 CYS A O 15
ATOM 8314 N N . ARG A 1 12 ? 3.949 -3.620 2.139 1.00 0.00 12 ARG A N 15
ATOM 8315 C CA . ARG A 1 12 ? 5.198 -3.303 2.871 1.00 0.00 12 ARG A CA 15
ATOM 8316 C C . ARG A 1 12 ? 6.246 -2.889 1.836 1.00 0.00 12 ARG A C 15
ATOM 8317 O O . ARG A 1 12 ? 7.135 -2.112 2.123 1.00 0.00 12 ARG A O 15
ATOM 8338 N N . HIS A 1 13 ? 6.155 -3.395 0.635 1.00 0.00 13 HIS A N 15
ATOM 8339 C CA . HIS A 1 13 ? 7.156 -3.009 -0.395 1.00 0.00 13 HIS A CA 15
ATOM 8340 C C . HIS A 1 13 ? 6.883 -1.552 -0.746 1.00 0.00 13 HIS A C 15
ATOM 8341 O O . HIS A 1 13 ? 7.794 -0.765 -0.902 1.00 0.00 13 HIS A O 15
ATOM 8355 N N . ALA A 1 14 ? 5.638 -1.186 -0.867 1.00 0.00 14 ALA A N 15
ATOM 8356 C CA . ALA A 1 14 ? 5.351 0.239 -1.202 1.00 0.00 14 ALA A CA 15
ATOM 8357 C C . ALA A 1 14 ? 5.730 1.115 -0.002 1.00 0.00 14 ALA A C 15
ATOM 8358 O O . ALA A 1 14 ? 6.633 1.918 -0.112 1.00 0.00 14 ALA A O 15
ATOM 8365 N N . LYS A 1 15 ? 5.094 1.009 1.130 1.00 0.00 15 LYS A N 15
ATOM 8366 C CA . LYS A 1 15 ? 5.468 1.862 2.288 1.00 0.00 15 LYS A CA 15
ATOM 8367 C C . LYS A 1 15 ? 7.001 1.875 2.421 1.00 0.00 15 LYS A C 15
ATOM 8368 O O . LYS A 1 15 ? 7.579 2.873 2.803 1.00 0.00 15 LYS A O 15
ATOM 8387 N N . SER A 1 16 ? 7.680 0.788 2.119 1.00 0.00 16 SER A N 15
ATOM 8388 C CA . SER A 1 16 ? 9.170 0.736 2.233 1.00 0.00 16 SER A CA 15
ATOM 8389 C C . SER A 1 16 ? 9.960 1.366 1.079 1.00 0.00 16 SER A C 15
ATOM 8390 O O . SER A 1 16 ? 11.080 1.793 1.271 1.00 0.00 16 SER A O 15
ATOM 8398 N N . LEU A 1 17 ? 9.431 1.436 -0.109 1.00 0.00 17 LEU A N 15
ATOM 8399 C CA . LEU A 1 17 ? 10.209 2.040 -1.224 1.00 0.00 17 LEU A CA 15
ATOM 8400 C C . LEU A 1 17 ? 10.024 3.559 -1.288 1.00 0.00 17 LEU A C 15
ATOM 8401 O O . LEU A 1 17 ? 10.971 4.291 -1.498 1.00 0.00 17 LEU A O 15
ATOM 8417 N N . GLY A 1 18 ? 8.831 4.048 -1.109 1.00 0.00 18 GLY A N 15
ATOM 8418 C CA . GLY A 1 18 ? 8.614 5.524 -1.158 1.00 0.00 18 GLY A CA 15
ATOM 8419 C C . GLY A 1 18 ? 7.458 5.898 -2.088 1.00 0.00 18 GLY A C 15
ATOM 8420 O O . GLY A 1 18 ? 7.188 7.061 -2.310 1.00 0.00 18 GLY A O 15
ATOM 8424 N N . ASN A 1 19 ? 6.785 4.920 -2.630 1.00 0.00 19 ASN A N 15
ATOM 8425 C CA . ASN A 1 19 ? 5.648 5.185 -3.553 1.00 0.00 19 ASN A CA 15
ATOM 8426 C C . ASN A 1 19 ? 4.815 6.201 -2.780 1.00 0.00 19 ASN A C 15
ATOM 8427 O O . ASN A 1 19 ? 4.603 7.326 -3.183 1.00 0.00 19 ASN A O 15
ATOM 8438 N N . CYS A 1 20 ? 4.360 5.733 -1.650 1.00 0.00 20 CYS A N 15
ATOM 8439 C CA . CYS A 1 20 ? 3.517 6.525 -0.718 1.00 0.00 20 CYS A CA 15
ATOM 8440 C C . CYS A 1 20 ? 2.872 7.765 -1.331 1.00 0.00 20 CYS A C 15
ATOM 8441 O O . CYS A 1 20 ? 3.342 8.878 -1.199 1.00 0.00 20 CYS A O 15
ATOM 8448 N N . ARG A 1 21 ? 1.779 7.491 -1.992 1.00 0.00 21 ARG A N 15
ATOM 8449 C CA . ARG A 1 21 ? 0.932 8.513 -2.691 1.00 0.00 21 ARG A CA 15
ATOM 8450 C C . ARG A 1 21 ? 1.458 8.934 -4.063 1.00 0.00 21 ARG A C 15
ATOM 8451 O O . ARG A 1 21 ? 1.012 9.890 -4.666 1.00 0.00 21 ARG A O 15
ATOM 8472 N N . THR A 1 22 ? 2.411 8.198 -4.534 1.00 0.00 22 THR A N 15
ATOM 8473 C CA . THR A 1 22 ? 3.037 8.468 -5.858 1.00 0.00 22 THR A CA 15
ATOM 8474 C C . THR A 1 22 ? 2.696 7.321 -6.810 1.00 0.00 22 THR A C 15
ATOM 8475 O O . THR A 1 22 ? 3.207 7.245 -7.910 1.00 0.00 22 THR A O 15
ATOM 8486 N N . SER A 1 23 ? 1.835 6.428 -6.402 1.00 0.00 23 SER A N 15
ATOM 8487 C CA . SER A 1 23 ? 1.460 5.290 -7.282 1.00 0.00 23 SER A CA 15
ATOM 8488 C C . SER A 1 23 ? -0.043 5.097 -7.084 1.00 0.00 23 SER A C 15
ATOM 8489 O O . SER A 1 23 ? -0.541 5.238 -5.987 1.00 0.00 23 SER A O 15
ATOM 8497 N N . GLN A 1 24 ? -0.790 4.788 -8.103 1.00 0.00 24 GLN A N 15
ATOM 8498 C CA . GLN A 1 24 ? -2.251 4.617 -7.865 1.00 0.00 24 GLN A CA 15
ATOM 8499 C C . GLN A 1 24 ? -2.501 3.425 -6.942 1.00 0.00 24 GLN A C 15
ATOM 8500 O O . GLN A 1 24 ? -2.772 3.596 -5.771 1.00 0.00 24 GLN A O 15
ATOM 8514 N N . LYS A 1 25 ? -2.418 2.224 -7.442 1.00 0.00 25 LYS A N 15
ATOM 8515 C CA . LYS A 1 25 ? -2.660 1.054 -6.558 1.00 0.00 25 LYS A CA 15
ATOM 8516 C C . LYS A 1 25 ? -1.894 1.238 -5.247 1.00 0.00 25 LYS A C 15
ATOM 8517 O O . LYS A 1 25 ? -2.472 1.447 -4.203 1.00 0.00 25 LYS A O 15
ATOM 8536 N N . TYR A 1 26 ? -0.596 1.163 -5.297 1.00 0.00 26 TYR A N 15
ATOM 8537 C CA . TYR A 1 26 ? 0.226 1.329 -4.064 1.00 0.00 26 TYR A CA 15
ATOM 8538 C C . TYR A 1 26 ? -0.350 2.364 -3.093 1.00 0.00 26 TYR A C 15
ATOM 8539 O O . TYR A 1 26 ? -0.602 2.062 -1.945 1.00 0.00 26 TYR A O 15
ATOM 8557 N N . ARG A 1 27 ? -0.572 3.583 -3.502 1.00 0.00 27 ARG A N 15
ATOM 8558 C CA . ARG A 1 27 ? -1.128 4.558 -2.527 1.00 0.00 27 ARG A CA 15
ATOM 8559 C C . ARG A 1 27 ? -2.401 3.991 -1.889 1.00 0.00 27 ARG A C 15
ATOM 8560 O O . ARG A 1 27 ? -2.548 3.978 -0.683 1.00 0.00 27 ARG A O 15
ATOM 8581 N N . ALA A 1 28 ? -3.324 3.522 -2.686 1.00 0.00 28 ALA A N 15
ATOM 8582 C CA . ALA A 1 28 ? -4.589 2.953 -2.131 1.00 0.00 28 ALA A CA 15
ATOM 8583 C C . ALA A 1 28 ? -4.326 1.515 -1.675 1.00 0.00 28 ALA A C 15
ATOM 8584 O O . ALA A 1 28 ? -4.199 1.245 -0.497 1.00 0.00 28 ALA A O 15
ATOM 8591 N N . ASN A 1 29 ? -4.245 0.599 -2.605 1.00 0.00 29 ASN A N 15
ATOM 8592 C CA . ASN A 1 29 ? -3.989 -0.839 -2.292 1.00 0.00 29 ASN A CA 15
ATOM 8593 C C . ASN A 1 29 ? -3.032 -1.005 -1.108 1.00 0.00 29 ASN A C 15
ATOM 8594 O O . ASN A 1 29 ? -3.064 -2.006 -0.424 1.00 0.00 29 ASN A O 15
ATOM 8605 N N . CYS A 1 30 ? -2.180 -0.056 -0.842 1.00 0.00 30 CYS A N 15
ATOM 8606 C CA . CYS A 1 30 ? -1.241 -0.188 0.304 1.00 0.00 30 CYS A CA 15
ATOM 8607 C C . CYS A 1 30 ? -1.443 1.027 1.202 1.00 0.00 30 CYS A C 15
ATOM 8608 O O . CYS A 1 30 ? -0.547 1.782 1.514 1.00 0.00 30 CYS A O 15
ATOM 8615 N N . ALA A 1 31 ? -2.674 1.183 1.605 1.00 0.00 31 ALA A N 15
ATOM 8616 C CA . ALA A 1 31 ? -3.074 2.312 2.488 1.00 0.00 31 ALA A CA 15
ATOM 8617 C C . ALA A 1 31 ? -2.918 1.886 3.955 1.00 0.00 31 ALA A C 15
ATOM 8618 O O . ALA A 1 31 ? -3.036 2.673 4.871 1.00 0.00 31 ALA A O 15
ATOM 8625 N N . LYS A 1 32 ? -2.651 0.633 4.201 1.00 0.00 32 LYS A N 15
ATOM 8626 C CA . LYS A 1 32 ? -2.489 0.157 5.606 1.00 0.00 32 LYS A CA 15
ATOM 8627 C C . LYS A 1 32 ? -1.022 0.305 6.013 1.00 0.00 32 LYS A C 15
ATOM 8628 O O . LYS A 1 32 ? -0.662 0.562 7.144 1.00 0.00 32 LYS A O 15
ATOM 8647 N N . THR A 1 33 ? -0.199 0.116 5.023 1.00 0.00 33 THR A N 15
ATOM 8648 C CA . THR A 1 33 ? 1.284 0.183 5.122 1.00 0.00 33 THR A CA 15
ATOM 8649 C C . THR A 1 33 ? 1.873 1.568 4.861 1.00 0.00 33 THR A C 15
ATOM 8650 O O . THR A 1 33 ? 2.844 1.970 5.473 1.00 0.00 33 THR A O 15
ATOM 8661 N N . CYS A 1 34 ? 1.295 2.285 3.948 1.00 0.00 34 CYS A N 15
ATOM 8662 C CA . CYS A 1 34 ? 1.788 3.642 3.598 1.00 0.00 34 CYS A CA 15
ATOM 8663 C C . CYS A 1 34 ? 0.964 4.700 4.336 1.00 0.00 34 CYS A C 15
ATOM 8664 O O . CYS A 1 34 ? 1.267 5.876 4.306 1.00 0.00 34 CYS A O 15
ATOM 8671 N N . GLU A 1 35 ? -0.077 4.278 5.004 1.00 0.00 35 GLU A N 15
ATOM 8672 C CA . GLU A 1 35 ? -0.947 5.218 5.762 1.00 0.00 35 GLU A CA 15
ATOM 8673 C C . GLU A 1 35 ? -1.711 6.179 4.860 1.00 0.00 35 GLU A C 15
ATOM 8674 O O . GLU A 1 35 ? -1.598 7.389 4.882 1.00 0.00 35 GLU A O 15
ATOM 8686 N N . LEU A 1 36 ? -2.502 5.526 4.064 1.00 0.00 36 LEU A N 15
ATOM 8687 C CA . LEU A 1 36 ? -3.397 6.145 3.055 1.00 0.00 36 LEU A CA 15
ATOM 8688 C C . LEU A 1 36 ? -4.804 5.589 3.293 1.00 0.00 36 LEU A C 15
ATOM 8689 O O . LEU A 1 36 ? -5.738 5.956 2.607 1.00 0.00 36 LEU A O 15
ATOM 8705 N N . CYS A 1 37 ? -4.980 4.710 4.250 1.00 0.00 37 CYS A N 15
ATOM 8706 C CA . CYS A 1 37 ? -6.348 4.167 4.484 1.00 0.00 37 CYS A CA 15
ATOM 8707 C C . CYS A 1 37 ? -7.280 5.305 4.910 1.00 0.00 37 CYS A C 15
ATOM 8708 O O . CYS A 1 37 ? -6.843 6.143 5.681 1.00 0.00 37 CYS A O 15
#

Nearest PDB structures (foldseek):
  1bgk-assembly1_A  TM=9.594E-01  e=9.761E-06  Bunodosoma granuliferum
  1bgk-assembly1_A  TM=9.782E-01  e=6.868E-06  Bunodosoma granuliferum
  1bgk-assembly1_A  TM=9.830E-01  e=1.605E-06  Bunodosoma granuliferum
  1bgk-assembly1_A  TM=9.765E-01  e=7.420E-06  Bunodosoma granuliferum
  1bgk-assembly1_A  TM=9.651E-01  e=2.833E-07  Bunodosoma granuliferum

Secondary structure (DSSP, 8-state):
-----S-HHHHHHHHHHSTTTTSHIIIIITHHHHT--

Radius of gyration: 7.66 Å; Cα contacts (8 Å, |Δi|>4): 81; chains: 1; bounding box: 24×17×14 Å

Foldseek 3Di:
DAAAAPDLCVLVVVLVPPCCVVDVNSVGNNCVSSVND

InterPro domains:
  IPR003582 ShKT domain [PF01549] (2-37)
  IPR003582 ShKT domain [PS51670] (2-37)